Protein AF-A0A1Y3EF62-F1 (afdb_monomer)

Nearest PDB structures (foldseek):
  2bkr-assembly1_A  TM=9.328E-01  e=1.097E-13  Homo sapiens
  1xt9-assembly1_A  TM=8.978E-01  e=3.183E-13  Homo sapiens
  2bkq-assembly2_B  TM=9.060E-01  e=1.385E-12  Homo sapiens
  2bkq-assembly3_C  TM=8.932E-01  e=1.001E-11  Homo sapiens
  2bkq-assembly4_D  TM=8.758E-01  e=1.357E-11  Homo sapiens

InterPro domains:
  IPR003653 Ulp1 protease family, C-terminal catalytic domain [PS50600] (14-177)
  IPR007009 Shq1, C-terminal domain [PF04925] (375-532)
  IPR038765 Papain-like cysteine peptidase superfamily [SSF54001] (5-188)
  IPR039742 Protein Shq1 [PTHR12967] (174-531)
  IPR048696 SHQ1-like, CS domain [PF21413] (179-253)

Sequence (534 aa):
MSKADPVVLTYYDVSLRQSDVELLKGRNWLNDQILSFCFEYFAQVVFPDFADSVAFIEPSVIQWVKLDSDTDSLHEVLPWLKKSLLLIPVNDSDSASGGGHHWSLLVYRKDQEKFEYYNSSLYSNLVGVKGLANKIFQLVHYREENIPSAEVVEIPCAKQINYYDCGLYVIIFAEIVAQQFCSSSNFDVHVSNDEFLFYASPYFLRLYFTSQLEETDCPPVDYDPANATFTIKVKKKNPGEFFPDLEMITRLITPREAEGIKPFIVDLKGFDDSMLSTDISTPYVDRGNLSAKHSYGFACSRTASLKSITDEMKLFDIGDADSLNIEERKRALFLMETEHFSDEAYLADLHEAEPVGECLMYKNKWTKSSIANRKDTFMHGGFTVDEIDRLKSLPRKIYQLSEQVENVAICSLVDILFAFAYDARVNLGEDDNPESGWTMSKLSSTLAGLVCWDSMQDAMIASVRRSLCFPLVRNFQLASLVLNDVIEILQSGRVVVLKCLLRMHEIFNNSGDFRYVLNELYLNDYCVWIQGKT

Secondary structure (DSSP, 8-state):
-PPP--EEEEETTEEEEHHHHHTTSSSPPP-HHHHHHHHHHIIIIISGGGTTTEEE--HHHHHHHHH-S-HHHHHHH-GGGGSSEEEEEEE----TT---S-EEEEEEETTTTEEEEE--SSS--HHHHHHHHHHHHHHHTTT-SSPPPPEEEE---PPPSSSSTHHHHHHHHHHHHHHHHHHHHS-EEEEETTEEEEEETTEEEEEE-SSPBPPEES--EEEETTTTEEEE-PPBSSTT---TTTT-HHHHTS-GGGTTPPPPP-------TT---------EE-GGGTT-TT-BSGGG-B-S--HHHHTT-TT-SSS-TTTS-HHHHHHHHHHHHHHH--HHHHHHHHH--TTHHHHHH-----SHHHHHT-SSSGGGSSS-HHHHHHHHHS-----EE-HHHHHHHHHHHHHHHHHHHHHHHHTTT-S--TTHHHHHHHH-HHHHH----S-HHHHHHHHHHHHHHSSS---HHHHHHHHHHHHHHHHT-HHHHHHHHHHHHHHHHHS-TTTHHHIIIIIHHHHHHHHT--

Foldseek 3Di:
DDDDFAFPDDDPPATDTPVQVCQVDDQHAHDQRVLQVLLSCCCVPVPVVCVQAEDSDRQLLLLCLLQDPDLVVVLVPCSCLQHQKYWYWDFPDPDPVDDGQAIWIWMAGNVVQAIETGFQEPDDPVVSVQSSQQSSSCSSCPPDPPRDRHHYDYDPDHHDPDRHCRSVVSSVVSSVVVVVVVVVPQWWWWFDFQWTWIGGVPDTAIWGFPATWDGDTDADWDADPVVRDIDGDTHGPDPPDDGPLPVLLLQGRFDPVLVPAEADQDDDDDDDPPDPDDPAHAYEDDPVPVVLQLFFFQLSRHNYQCVVPQVPFVLAPDHRSNVHGQVRLVVSLVVVLVVLFDPVLAVVLVPDCPLNVQLLVQDQCLALVNQQPDPQPDPSDSHHPVLSVVSVPFDSYEYDYDPQSVLQNVLLLLLLQLQLLLQCSSVSNDDHDLCSLVSSQQLRSSNRRRHTDSDSVVRLVSSLSSCLRDDNRRYNSSSVVSSVSSVRQVVRALSSSLVSLVSSCVCLVVNDSNSNVSCVRYSSVVSNHSSNDD

Radius of gyration: 35.41 Å; Cα contacts (8 Å, |Δi|>4): 798; chains: 1; bounding box: 105×49×84 Å

Solvent-accessible surface area (backbone atoms only — not comparable to full-atom values): 30280 Å² total; per-residue (Å²): 130,82,76,84,72,51,78,74,47,77,56,89,96,35,71,42,30,47,68,58,63,53,28,78,52,90,84,38,59,60,54,57,68,58,54,32,42,52,32,50,44,38,47,67,66,74,40,49,96,39,57,78,41,47,33,62,49,44,39,68,60,48,50,46,65,63,70,54,88,64,64,75,69,47,55,80,73,43,80,62,60,77,32,46,33,39,38,38,52,42,63,70,45,92,51,92,86,62,77,58,89,49,42,27,30,39,33,39,36,57,94,73,65,35,32,42,35,43,52,28,58,93,74,78,64,60,68,61,50,50,55,47,45,35,53,51,46,49,50,57,47,61,92,59,81,88,75,75,81,56,51,73,44,78,48,96,61,76,64,61,93,67,93,33,56,38,43,58,50,33,53,53,52,48,51,54,54,49,51,52,52,53,67,70,66,49,59,49,39,44,32,51,49,40,37,41,39,40,38,33,87,94,48,74,49,60,38,40,52,90,54,55,37,44,68,37,79,60,58,65,70,47,76,41,80,91,75,74,40,78,49,72,65,81,54,57,57,53,84,87,64,82,69,72,65,82,82,24,55,42,46,27,60,26,68,70,79,34,77,77,46,82,50,79,83,80,75,88,73,75,97,66,101,76,73,96,64,93,77,68,66,11,56,57,49,62,75,91,59,63,78,52,50,46,30,23,51,48,58,54,71,40,71,67,84,44,66,83,54,55,76,76,35,92,61,47,79,47,70,71,52,72,80,36,31,42,69,54,36,51,50,51,50,53,53,51,46,63,68,52,44,42,70,67,61,31,52,48,43,69,71,44,60,85,65,51,46,58,35,63,68,47,72,81,66,65,33,51,70,54,57,70,68,53,82,76,28,46,93,82,48,95,45,32,65,67,56,48,53,52,39,66,69,44,74,60,56,55,74,55,63,40,74,70,42,42,46,25,34,51,19,37,46,52,21,48,41,35,16,48,39,42,47,38,27,75,47,66,66,57,78,86,56,78,56,44,37,53,49,31,40,60,24,7,52,42,65,14,39,44,35,79,27,90,41,59,67,60,28,49,51,50,27,45,52,34,39,47,34,69,60,95,71,23,40,72,69,50,47,54,50,23,54,53,43,39,51,46,21,60,73,40,32,65,69,47,46,43,51,53,50,53,50,53,44,53,39,20,63,72,45,47,79,69,37,42,53,52,31,75,43,31,48,53,58,49,55,38,41,55,44,71,62,129

Organism: NCBI:txid6335

Mean predicted aligned error: 15.05 Å

Structure (mmCIF, N/CA/C/O backbone):
data_AF-A0A1Y3EF62-F1
#
_entry.id   AF-A0A1Y3EF62-F1
#
loop_
_atom_site.group_PDB
_atom_site.id
_atom_site.type_symbol
_atom_site.label_atom_id
_atom_site.label_alt_id
_atom_site.label_comp_id
_atom_site.label_asym_id
_atom_site.label_entity_id
_atom_site.label_seq_id
_atom_site.pdbx_PDB_ins_code
_atom_site.Cartn_x
_atom_site.Cartn_y
_atom_site.Cartn_z
_atom_site.occupancy
_atom_site.B_iso_or_equiv
_atom_site.auth_seq_id
_atom_site.auth_comp_id
_atom_site.auth_asym_id
_atom_site.auth_atom_id
_atom_site.pdbx_PDB_model_num
ATOM 1 N N . MET A 1 1 ? -70.342 -1.281 5.441 1.00 42.28 1 MET A N 1
ATOM 2 C CA . MET A 1 1 ? -69.462 -2.422 5.113 1.00 42.28 1 MET A CA 1
ATOM 3 C C . MET A 1 1 ? -68.057 -2.003 5.496 1.00 42.28 1 MET A C 1
ATOM 5 O O . MET A 1 1 ? -67.582 -1.040 4.905 1.00 42.28 1 MET A O 1
ATOM 9 N N . SER A 1 2 ? -67.448 -2.590 6.533 1.00 54.53 2 SER A N 1
ATOM 10 C CA . SER A 1 2 ? -66.048 -2.270 6.833 1.00 54.53 2 SER A CA 1
ATOM 11 C C . SER A 1 2 ? -65.206 -2.746 5.652 1.00 54.53 2 SER A C 1
ATOM 13 O O . SER A 1 2 ? -65.408 -3.856 5.154 1.00 54.53 2 SER A O 1
ATOM 15 N N . LYS A 1 3 ? -64.322 -1.886 5.141 1.00 65.94 3 LYS A N 1
ATOM 16 C CA . LYS A 1 3 ? -63.291 -2.350 4.213 1.00 65.94 3 LYS A CA 1
ATOM 17 C C . LYS A 1 3 ? -62.477 -3.414 4.951 1.00 65.94 3 LYS A C 1
ATOM 19 O O . LYS A 1 3 ? -62.208 -3.253 6.140 1.00 65.94 3 LYS A O 1
ATOM 24 N N . ALA A 1 4 ? -62.161 -4.512 4.271 1.00 84.06 4 ALA A N 1
ATOM 25 C CA . ALA A 1 4 ? -61.193 -5.464 4.794 1.00 84.06 4 ALA A CA 1
ATOM 26 C C . ALA A 1 4 ? -59.871 -4.721 5.041 1.00 84.06 4 ALA A C 1
ATOM 28 O O . ALA A 1 4 ? -59.493 -3.887 4.218 1.00 84.06 4 ALA A O 1
ATOM 29 N N . ASP A 1 5 ? -59.210 -5.017 6.158 1.00 92.50 5 ASP A N 1
ATOM 30 C CA . ASP A 1 5 ? -57.891 -4.485 6.509 1.00 92.50 5 ASP A CA 1
ATOM 31 C C . ASP A 1 5 ? -56.844 -5.607 6.363 1.00 92.50 5 ASP A C 1
ATOM 33 O O . ASP A 1 5 ? -56.558 -6.342 7.321 1.00 92.50 5 ASP A O 1
ATOM 37 N N . PRO A 1 6 ? -56.390 -5.870 5.120 1.00 96.19 6 PRO A N 1
ATOM 38 C CA . PRO A 1 6 ? -55.521 -6.997 4.820 1.00 96.19 6 PRO A CA 1
ATOM 39 C C . PRO A 1 6 ? -54.118 -6.786 5.391 1.00 96.19 6 PRO A C 1
ATOM 41 O O . PRO A 1 6 ? -53.648 -5.659 5.522 1.00 96.19 6 PRO A O 1
ATOM 44 N N . VAL A 1 7 ? -53.429 -7.893 5.667 1.00 96.38 7 VAL A N 1
ATOM 45 C CA . VAL A 1 7 ? -51.985 -7.879 5.931 1.00 96.38 7 VAL A CA 1
ATOM 46 C C . VAL A 1 7 ? -51.265 -7.504 4.635 1.00 96.38 7 VAL A C 1
ATOM 48 O O . VAL A 1 7 ? -51.514 -8.107 3.591 1.00 96.38 7 VAL A O 1
ATOM 51 N N . VAL A 1 8 ? -50.402 -6.494 4.709 1.00 96.38 8 VAL A N 1
ATOM 52 C CA . VAL A 1 8 ? -49.574 -6.000 3.600 1.00 96.38 8 VAL A CA 1
ATOM 53 C C . VAL A 1 8 ? -48.181 -6.623 3.647 1.00 96.38 8 VAL A C 1
ATOM 55 O O . VAL A 1 8 ? -47.630 -6.955 2.600 1.00 96.38 8 VAL A O 1
ATOM 58 N N . LEU A 1 9 ? -47.623 -6.805 4.846 1.00 95.19 9 LEU A N 1
ATOM 59 C CA . LEU A 1 9 ? -46.297 -7.379 5.053 1.00 95.19 9 LEU A CA 1
ATOM 60 C C . LEU A 1 9 ? -46.273 -8.178 6.356 1.00 95.19 9 LEU A C 1
ATOM 62 O O . LEU A 1 9 ? -46.703 -7.675 7.387 1.00 95.19 9 LEU A O 1
ATOM 66 N N . THR A 1 10 ? -45.713 -9.382 6.315 1.00 94.94 10 THR A N 1
ATOM 67 C CA . THR A 1 10 ? -45.245 -10.094 7.510 1.00 94.94 10 THR A CA 1
ATOM 68 C C . THR A 1 10 ? -43.730 -10.180 7.409 1.00 94.94 10 THR A C 1
ATOM 70 O O . THR A 1 10 ? -43.209 -10.709 6.426 1.00 94.94 10 THR A O 1
ATOM 73 N N . TYR A 1 11 ? -43.037 -9.607 8.386 1.00 92.06 11 TYR A N 1
ATOM 74 C CA . TYR A 1 11 ? -41.587 -9.511 8.444 1.00 92.06 11 TYR A CA 1
ATOM 75 C C . TYR A 1 11 ? -41.128 -9.943 9.835 1.00 92.06 11 TYR A C 1
ATOM 77 O O . TYR A 1 11 ? -41.327 -9.212 10.803 1.00 92.06 11 TYR A O 1
ATOM 85 N N . TYR A 1 12 ? -40.562 -11.152 9.918 1.00 92.75 12 TYR A N 1
ATOM 86 C CA . TYR A 1 12 ? -40.281 -11.835 11.185 1.00 92.75 12 TYR A CA 1
ATOM 87 C C . TYR A 1 12 ? -41.526 -11.834 12.088 1.00 92.75 12 TYR A C 1
ATOM 89 O O . TYR A 1 12 ? -42.588 -12.287 11.651 1.00 92.75 12 TYR A O 1
ATOM 97 N N . ASP A 1 13 ? -41.414 -11.302 13.303 1.00 87.25 13 ASP A N 1
ATOM 98 C CA . ASP A 1 13 ? -42.492 -11.283 14.290 1.00 87.25 13 ASP A CA 1
ATOM 99 C C . ASP A 1 13 ? -43.476 -10.112 14.094 1.00 87.25 13 ASP A C 1
ATOM 101 O O . ASP A 1 13 ? -44.505 -10.039 14.767 1.00 87.25 13 ASP A O 1
ATOM 105 N N . VAL A 1 14 ? -43.228 -9.222 13.122 1.00 94.06 14 VAL A N 1
ATOM 106 C CA . VAL A 1 14 ? -44.068 -8.046 12.855 1.00 94.06 14 VAL A CA 1
ATOM 107 C C . VAL A 1 14 ? -44.982 -8.279 11.654 1.00 94.06 14 VAL A C 1
ATOM 109 O O . VAL A 1 14 ? -44.559 -8.738 10.592 1.00 94.06 14 VAL A O 1
ATOM 112 N N . SER A 1 15 ? -46.263 -7.928 11.785 1.00 95.31 15 SER A N 1
ATOM 113 C CA . SER A 1 15 ? -47.236 -7.987 10.687 1.00 95.31 15 SER A CA 1
ATOM 114 C C . SER A 1 15 ? -47.927 -6.644 10.484 1.00 95.31 15 SER A C 1
ATOM 116 O O . SER A 1 15 ? -48.797 -6.267 11.263 1.00 95.31 15 SER A O 1
ATOM 118 N N . LEU A 1 16 ? -47.582 -5.959 9.393 1.00 97.31 16 LEU A N 1
ATOM 119 C CA . LEU A 1 16 ? -48.189 -4.694 8.994 1.00 97.31 16 LEU A CA 1
ATOM 120 C C . LEU A 1 16 ? -49.461 -4.932 8.186 1.00 97.31 16 LEU A C 1
ATOM 122 O O . LEU A 1 16 ? -49.461 -5.649 7.179 1.00 97.31 16 LEU A O 1
ATOM 126 N N . ARG A 1 17 ? -50.543 -4.275 8.589 1.00 97.31 17 ARG A N 1
ATOM 127 C CA . ARG A 1 17 ? -51.811 -4.213 7.862 1.00 97.31 17 ARG A CA 1
ATOM 128 C C . ARG A 1 17 ? -51.898 -2.970 6.994 1.00 97.31 17 ARG A C 1
ATOM 130 O O . ARG A 1 17 ? -51.076 -2.055 7.069 1.00 97.31 17 ARG A O 1
ATOM 137 N N . GLN A 1 18 ? -52.918 -2.933 6.144 1.00 97.12 18 GLN A N 1
ATOM 138 C CA . GLN A 1 18 ? -53.158 -1.799 5.264 1.00 97.12 18 GLN A CA 1
ATOM 139 C C . GLN A 1 18 ? -53.373 -0.510 6.060 1.00 97.12 18 GLN A C 1
ATOM 141 O O . GLN A 1 18 ? -52.857 0.530 5.644 1.00 97.12 18 GLN A O 1
ATOM 146 N N . SER A 1 19 ? -54.056 -0.584 7.205 1.00 96.56 19 SER A N 1
ATOM 147 C CA . SER A 1 19 ? -54.232 0.550 8.113 1.00 96.56 19 SER A CA 1
ATOM 148 C C . SER A 1 19 ? -52.915 1.088 8.671 1.00 96.56 19 SER A C 1
ATOM 150 O O . SER A 1 19 ? -52.775 2.301 8.782 1.00 96.56 19 SER A O 1
ATOM 152 N N . ASP A 1 20 ? -51.944 0.222 8.982 1.00 97.31 20 ASP A N 1
ATOM 153 C CA . ASP A 1 20 ? -50.649 0.638 9.539 1.00 97.31 20 ASP A CA 1
ATOM 154 C C . ASP A 1 20 ? -49.845 1.413 8.494 1.00 97.31 20 ASP A C 1
ATOM 156 O O . ASP A 1 20 ? -49.373 2.522 8.732 1.00 97.31 20 ASP A O 1
ATOM 160 N N . VAL A 1 21 ? -49.758 0.864 7.280 1.00 95.88 21 VAL A N 1
ATOM 161 C CA . VAL A 1 21 ? -49.017 1.480 6.170 1.00 95.88 21 VAL A CA 1
ATOM 162 C C . VAL A 1 21 ? -49.667 2.795 5.717 1.00 95.88 21 VAL A C 1
ATOM 164 O O . VAL A 1 21 ? -48.984 3.700 5.235 1.00 95.88 21 VAL A O 1
ATOM 167 N N . GLU A 1 22 ? -50.985 2.952 5.881 1.00 96.56 22 GLU A N 1
ATOM 168 C CA . GLU A 1 22 ? -51.680 4.217 5.613 1.00 96.56 22 GLU A CA 1
ATOM 169 C C . GLU A 1 22 ? -51.240 5.358 6.550 1.00 96.56 22 GLU A C 1
ATOM 171 O O . GLU A 1 22 ? -51.292 6.524 6.143 1.00 96.56 22 GLU A O 1
ATOM 176 N N . LEU A 1 23 ? -50.720 5.053 7.747 1.00 96.88 23 LEU A N 1
ATOM 177 C CA . LEU A 1 23 ? -50.178 6.055 8.675 1.00 96.88 23 LEU A CA 1
ATOM 178 C C . LEU A 1 23 ? -48.894 6.716 8.152 1.00 96.88 23 LEU A C 1
ATOM 180 O O . LEU A 1 23 ? -48.590 7.841 8.533 1.00 96.88 23 LEU A O 1
ATOM 184 N N . LEU A 1 24 ? -48.179 6.088 7.216 1.00 95.56 24 LEU A N 1
ATOM 185 C CA . LEU A 1 24 ? -46.993 6.683 6.584 1.00 95.56 24 LEU A CA 1
ATOM 186 C C . LEU A 1 24 ? -47.341 7.801 5.585 1.00 95.56 24 LEU A C 1
ATOM 188 O O . LEU A 1 24 ? -46.454 8.481 5.069 1.00 95.56 24 LEU A O 1
ATOM 192 N N . LYS A 1 25 ? -48.627 7.992 5.263 1.00 93.75 25 LYS A N 1
ATOM 193 C CA . LYS A 1 25 ? -49.080 9.000 4.299 1.00 93.75 25 LYS A CA 1
ATOM 194 C C . LYS A 1 25 ? -49.594 10.247 5.010 1.00 93.75 25 LYS A C 1
ATOM 196 O O . LYS A 1 25 ? -50.535 10.194 5.795 1.00 93.75 25 LYS A O 1
ATOM 201 N N . GLY A 1 26 ? -49.075 11.408 4.621 1.00 91.25 26 GLY A N 1
ATOM 202 C CA . GLY A 1 26 ? -49.619 12.695 5.048 1.00 91.25 26 GLY A CA 1
ATOM 203 C C . GLY A 1 26 ? -49.232 13.062 6.480 1.00 91.25 26 GLY A C 1
ATOM 204 O O . GLY A 1 26 ? -48.053 13.141 6.789 1.00 91.25 26 GLY A O 1
ATOM 205 N N . ARG A 1 27 ? -50.225 13.390 7.315 1.00 95.00 27 ARG A N 1
ATOM 206 C CA . ARG A 1 27 ? -50.044 13.983 8.657 1.00 95.00 27 ARG A CA 1
ATOM 207 C C . ARG A 1 27 ? -50.576 13.073 9.766 1.00 95.00 27 ARG A C 1
ATOM 209 O O . ARG A 1 27 ? -51.246 13.540 10.686 1.00 95.00 27 ARG A O 1
ATOM 216 N N . ASN A 1 28 ? -50.368 11.773 9.610 1.00 96.06 28 ASN A N 1
ATOM 217 C CA . ASN A 1 28 ? -50.851 10.763 10.543 1.00 96.06 28 ASN A CA 1
ATOM 218 C C . ASN A 1 28 ? -49.787 10.461 11.603 1.00 96.06 28 ASN A C 1
ATOM 220 O O . ASN A 1 28 ? -48.597 10.668 11.380 1.00 96.06 28 ASN A O 1
ATOM 224 N N . TRP A 1 29 ? -50.228 9.986 12.764 1.00 95.81 29 TRP A N 1
ATOM 225 C CA . TRP A 1 29 ? -49.331 9.538 13.827 1.00 95.81 29 TRP A CA 1
ATOM 226 C C . TRP A 1 29 ? -48.918 8.099 13.563 1.00 95.81 29 TRP A C 1
ATOM 228 O O . TRP A 1 29 ? -49.772 7.266 13.262 1.00 95.81 29 TRP A O 1
ATOM 238 N N . LEU A 1 30 ? -47.626 7.807 13.697 1.00 97.06 30 LEU A N 1
ATOM 239 C CA . LEU A 1 30 ? -47.145 6.432 13.617 1.00 97.06 30 LEU A CA 1
ATOM 240 C C . LEU A 1 30 ? -47.589 5.654 14.859 1.00 97.06 30 LEU A C 1
ATOM 242 O O . LEU A 1 30 ? -47.555 6.174 15.979 1.00 97.06 30 LEU A O 1
ATOM 246 N N . ASN A 1 31 ? -48.001 4.409 14.648 1.00 95.94 31 ASN A N 1
ATOM 247 C CA . ASN A 1 31 ? -48.338 3.487 15.720 1.00 95.94 31 ASN A CA 1
ATOM 248 C C . ASN A 1 31 ? -47.149 2.588 16.084 1.00 95.94 31 ASN A C 1
ATOM 250 O O . ASN A 1 31 ? -46.092 2.608 15.452 1.00 95.94 31 ASN A O 1
ATOM 254 N N . ASP A 1 32 ? -47.358 1.790 17.122 1.00 95.25 32 ASP A N 1
ATOM 255 C CA . ASP A 1 32 ? -46.435 0.767 17.597 1.00 95.25 32 ASP A CA 1
ATOM 256 C C . ASP A 1 32 ? -46.014 -0.222 16.502 1.00 95.25 32 ASP A C 1
ATOM 258 O O . ASP A 1 32 ? -44.832 -0.538 16.420 1.00 95.25 32 ASP A O 1
ATOM 262 N N . GLN A 1 33 ? -46.924 -0.665 15.630 1.00 96.06 33 GLN A N 1
ATOM 263 C CA . GLN A 1 33 ? -46.606 -1.623 14.562 1.00 96.06 33 GLN A CA 1
ATOM 264 C C . GLN A 1 33 ? -45.557 -1.092 13.577 1.00 96.06 33 GLN A C 1
ATOM 266 O O . GLN A 1 33 ? -44.628 -1.814 13.215 1.00 96.06 33 GLN A O 1
ATOM 271 N N . ILE A 1 34 ? -45.646 0.184 13.186 1.00 97.81 34 ILE A N 1
ATOM 272 C CA . ILE A 1 34 ? -44.638 0.806 12.317 1.00 97.81 34 ILE A CA 1
ATOM 273 C C . ILE A 1 34 ? -43.283 0.922 13.028 1.00 97.81 34 ILE A C 1
ATOM 275 O O . ILE A 1 34 ? -42.260 0.588 12.433 1.00 97.81 34 ILE A O 1
ATOM 279 N N . LEU A 1 35 ? -43.261 1.351 14.297 1.00 97.94 35 LEU A N 1
ATOM 280 C CA . LEU A 1 35 ? -42.015 1.429 15.071 1.00 97.94 35 LEU A CA 1
ATOM 281 C C . LEU A 1 35 ? -41.387 0.038 15.255 1.00 97.94 35 LEU A C 1
ATOM 283 O O . LEU A 1 35 ? -40.182 -0.107 15.068 1.00 97.94 35 LEU A O 1
ATOM 287 N N . SER A 1 36 ? -42.207 -0.974 15.552 1.00 97.56 36 SER A N 1
ATOM 288 C CA . SER A 1 36 ? -41.793 -2.377 15.691 1.00 97.56 36 SER A CA 1
ATOM 289 C C . SER A 1 36 ? -41.156 -2.883 14.404 1.00 97.56 36 SER A C 1
ATOM 291 O O . SER A 1 36 ? -40.056 -3.419 14.438 1.00 97.56 36 SER A O 1
ATOM 293 N N . PHE A 1 37 ? -41.793 -2.636 13.253 1.00 98.00 37 PHE A N 1
ATOM 294 C CA . PHE A 1 37 ? -41.235 -3.005 11.953 1.00 98.00 37 PHE A CA 1
ATOM 295 C C . PHE A 1 37 ? -39.877 -2.344 11.702 1.00 98.00 37 PHE A C 1
ATOM 297 O O . PHE A 1 37 ? -38.942 -3.019 11.281 1.00 98.00 37 PHE A O 1
ATOM 304 N N . CYS A 1 38 ? -39.743 -1.040 11.961 1.00 98.19 38 CYS A N 1
ATOM 305 C CA . CYS A 1 38 ? -38.473 -0.343 11.761 1.00 98.19 38 CYS A CA 1
ATOM 306 C C . CYS A 1 38 ? -37.372 -0.877 12.684 1.00 98.19 38 CYS A C 1
ATOM 308 O O . CYS A 1 38 ? -36.241 -1.048 12.243 1.00 98.19 38 CYS A O 1
ATOM 310 N N . PHE A 1 39 ? -37.698 -1.167 13.941 1.00 98.12 39 PHE A N 1
ATOM 311 C CA . PHE A 1 39 ? -36.750 -1.699 14.918 1.00 98.12 39 PHE A CA 1
ATOM 312 C C . PHE A 1 39 ? -36.331 -3.136 14.578 1.00 98.12 39 PHE A C 1
ATOM 314 O O . PHE A 1 39 ? -35.144 -3.451 14.644 1.00 98.12 39 PHE A O 1
ATOM 321 N N . GLU A 1 40 ? -37.266 -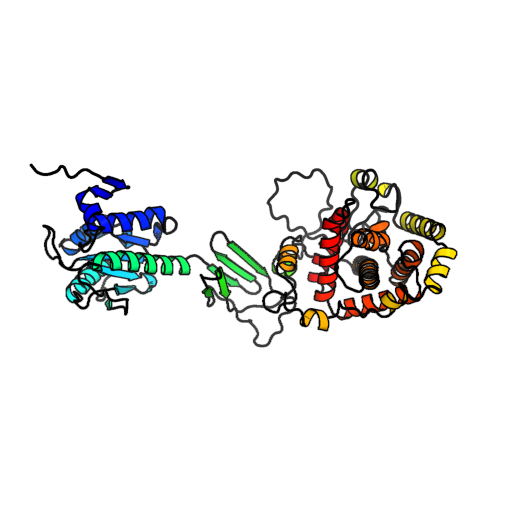3.963 14.106 1.00 96.81 40 GLU A N 1
ATOM 322 C CA . GLU A 1 40 ? -36.979 -5.299 13.574 1.00 96.81 40 GLU A CA 1
ATOM 323 C C . GLU A 1 40 ? -36.104 -5.211 12.313 1.00 96.81 40 GLU A C 1
ATOM 325 O O . GLU A 1 40 ? -35.109 -5.915 12.178 1.00 96.81 40 GLU A O 1
ATOM 330 N N . TYR A 1 41 ? -36.405 -4.286 11.399 1.00 96.75 41 TYR A N 1
ATOM 331 C CA . TYR A 1 41 ? -35.588 -4.050 10.209 1.00 96.75 41 TYR A CA 1
ATOM 332 C C . TYR A 1 41 ? -34.168 -3.584 10.566 1.00 96.75 41 TYR A C 1
ATOM 334 O O . TYR A 1 41 ? -33.196 -4.053 9.971 1.00 96.75 41 TYR A O 1
ATOM 342 N N . PHE A 1 42 ? -34.018 -2.714 11.569 1.00 97.44 42 PHE A N 1
ATOM 343 C CA . PHE A 1 42 ? -32.705 -2.304 12.060 1.00 97.44 42 PHE A CA 1
ATOM 344 C C . PHE A 1 42 ? -31.920 -3.470 12.654 1.00 97.44 42 PHE A C 1
ATOM 346 O O . PHE A 1 42 ? -30.752 -3.635 12.311 1.00 97.44 42 PHE A O 1
ATOM 353 N N . ALA A 1 43 ? -32.555 -4.303 13.478 1.00 94.31 43 ALA A N 1
ATOM 354 C CA . ALA A 1 43 ? -31.909 -5.466 14.077 1.00 94.31 43 ALA A CA 1
ATOM 355 C C . ALA A 1 43 ? -31.492 -6.518 13.033 1.00 94.31 43 ALA A C 1
ATOM 357 O O . ALA A 1 43 ? -30.399 -7.067 13.126 1.00 94.31 43 ALA A O 1
ATOM 358 N N . GLN A 1 44 ? -32.343 -6.787 12.037 1.00 92.75 44 GLN A N 1
ATOM 359 C CA . GLN A 1 44 ? -32.145 -7.896 11.095 1.00 92.75 44 GLN A CA 1
ATOM 360 C C . GLN A 1 44 ? -31.359 -7.512 9.832 1.00 92.75 44 GLN A C 1
ATOM 362 O O . GLN A 1 44 ? -30.743 -8.378 9.215 1.00 92.75 44 GLN A O 1
ATOM 367 N N . VAL A 1 45 ? -31.410 -6.246 9.400 1.00 90.81 45 VAL A N 1
ATOM 368 C CA . VAL A 1 45 ? -30.881 -5.821 8.086 1.00 90.81 45 VAL A CA 1
ATOM 369 C C . VAL A 1 45 ? -29.823 -4.741 8.200 1.00 90.81 45 VAL A C 1
ATOM 371 O O . VAL A 1 45 ? -28.807 -4.822 7.516 1.00 90.81 45 VAL A O 1
ATOM 374 N N . VAL A 1 46 ? -30.051 -3.720 9.030 1.00 87.25 46 VAL A N 1
ATOM 375 C CA . VAL A 1 46 ? -29.142 -2.563 9.085 1.00 87.25 46 VAL A CA 1
ATOM 376 C C . VAL A 1 46 ? -27.954 -2.820 10.011 1.00 87.25 46 VAL A C 1
ATOM 378 O O . VAL A 1 46 ? -26.834 -2.448 9.674 1.00 87.25 46 VAL A O 1
ATOM 381 N N . PHE A 1 47 ? -28.170 -3.501 11.140 1.00 87.31 47 PHE A N 1
ATOM 382 C CA . PHE A 1 47 ? -27.138 -3.790 12.142 1.00 87.31 47 PHE A CA 1
ATOM 383 C C . PHE A 1 47 ? -27.061 -5.281 12.543 1.00 87.31 47 PHE A C 1
ATOM 385 O O . PHE A 1 47 ? -26.974 -5.574 13.739 1.00 87.31 47 PHE A O 1
ATOM 392 N N . PRO A 1 48 ? -27.065 -6.241 11.591 1.00 86.69 48 PRO A N 1
ATOM 393 C CA . PRO A 1 48 ? -27.109 -7.671 11.915 1.00 86.69 48 PRO A CA 1
ATOM 394 C C . PRO A 1 48 ? -25.885 -8.135 12.719 1.00 86.69 48 PRO A C 1
ATOM 396 O O . PRO A 1 48 ? -26.017 -8.944 13.636 1.00 86.69 48 PRO A O 1
ATOM 399 N N . ASP A 1 49 ? -24.708 -7.566 12.442 1.00 82.69 49 ASP A N 1
ATOM 400 C CA . ASP A 1 49 ? -23.444 -7.928 13.102 1.00 82.69 49 ASP A CA 1
ATOM 401 C C . ASP A 1 49 ? -23.386 -7.509 14.582 1.00 82.69 49 ASP A C 1
ATOM 403 O O . ASP A 1 49 ? -22.517 -7.953 15.329 1.00 82.69 49 ASP A O 1
ATOM 407 N N . PHE A 1 50 ? -24.325 -6.672 15.033 1.00 84.62 50 PHE A N 1
ATOM 408 C CA . PHE A 1 50 ? -24.378 -6.151 16.400 1.00 84.62 50 PHE A CA 1
ATOM 409 C C . PHE A 1 50 ? -25.530 -6.737 17.218 1.00 84.62 50 PHE A C 1
ATOM 411 O O . PHE A 1 50 ? -25.856 -6.209 18.285 1.00 84.62 50 PHE A O 1
ATOM 418 N N . ALA A 1 51 ? -26.133 -7.840 16.761 1.00 85.94 51 ALA A N 1
ATOM 419 C CA . ALA A 1 51 ? -27.269 -8.478 17.419 1.00 85.94 51 ALA A CA 1
ATOM 420 C C . ALA A 1 51 ? -26.998 -8.861 18.887 1.00 85.94 51 ALA A C 1
ATOM 422 O O . ALA A 1 51 ? -27.920 -8.805 19.700 1.00 85.94 51 ALA A O 1
ATOM 423 N N . ASP A 1 52 ? -25.757 -9.174 19.268 1.00 85.69 52 ASP A N 1
ATOM 424 C CA . ASP A 1 52 ? -25.400 -9.492 20.661 1.00 85.69 52 ASP A CA 1
ATOM 425 C C . ASP A 1 52 ? -25.177 -8.245 21.538 1.00 85.69 52 ASP A C 1
ATOM 427 O O . ASP A 1 52 ? -25.301 -8.308 22.763 1.00 85.69 52 ASP A O 1
ATOM 431 N N . SER A 1 53 ? -24.917 -7.087 20.923 1.00 88.88 53 SER A N 1
ATOM 432 C CA . SER A 1 53 ? -24.517 -5.850 21.613 1.00 88.88 53 SER A CA 1
ATOM 433 C C . SER A 1 53 ? -25.604 -4.773 21.634 1.00 88.88 53 SER A C 1
ATOM 435 O O . SER A 1 53 ? -25.633 -3.967 22.565 1.00 88.88 53 SER A O 1
ATOM 437 N N . VAL A 1 54 ? -26.505 -4.754 20.647 1.00 95.19 54 VAL A N 1
ATOM 438 C CA . VAL A 1 54 ? -27.550 -3.733 20.480 1.00 95.19 54 VAL A CA 1
ATOM 439 C C . VAL A 1 54 ? -28.940 -4.365 20.570 1.00 95.19 54 VAL A C 1
ATOM 441 O O . VAL A 1 54 ? -29.226 -5.408 19.976 1.00 95.19 54 VAL A O 1
ATOM 444 N N . ALA A 1 55 ? -29.833 -3.749 21.342 1.00 97.75 55 ALA A N 1
ATOM 445 C CA . ALA A 1 55 ? -31.241 -4.122 21.423 1.00 97.75 55 ALA A CA 1
ATOM 446 C C . ALA A 1 55 ? -32.125 -2.991 20.902 1.00 97.75 55 ALA A C 1
ATOM 448 O O . ALA A 1 55 ? -32.198 -1.929 21.517 1.00 97.75 55 ALA A O 1
ATOM 449 N N . PHE A 1 56 ? -32.851 -3.256 19.820 1.00 97.88 56 PHE A N 1
ATOM 450 C CA . PHE A 1 56 ? -34.003 -2.463 19.410 1.00 97.88 56 PHE A CA 1
ATOM 451 C C . PHE A 1 56 ? -35.244 -3.082 20.055 1.00 97.88 56 PHE A C 1
ATOM 453 O O . PHE A 1 56 ? -35.615 -4.203 19.723 1.00 97.88 56 PHE A O 1
ATOM 460 N N . ILE A 1 57 ? -35.830 -2.407 21.044 1.00 97.12 57 ILE A N 1
ATOM 461 C CA . ILE A 1 57 ? -36.892 -2.994 21.872 1.00 97.12 57 ILE A CA 1
ATOM 462 C C . ILE A 1 57 ? -38.261 -2.651 21.291 1.00 97.12 57 ILE A C 1
ATOM 464 O O . ILE A 1 57 ? -38.545 -1.494 20.988 1.00 97.12 57 ILE A O 1
ATOM 468 N N . GLU A 1 58 ? -39.129 -3.652 21.168 1.00 95.06 58 GLU A N 1
ATOM 469 C CA . GLU A 1 58 ? -40.481 -3.465 20.649 1.00 95.06 58 GLU A CA 1
ATOM 470 C C . GLU A 1 58 ? -41.334 -2.574 21.586 1.00 95.06 58 GLU A C 1
ATOM 472 O O . GLU A 1 58 ? -41.330 -2.778 22.808 1.00 95.06 58 GLU A O 1
ATOM 477 N N . PRO A 1 59 ? -42.119 -1.618 21.048 1.00 95.44 59 PRO A N 1
ATOM 478 C CA . PRO A 1 59 ? -43.058 -0.809 21.825 1.00 95.44 59 PRO A CA 1
ATOM 479 C C . PRO A 1 59 ? -44.020 -1.612 22.721 1.00 95.44 59 PRO A C 1
ATOM 481 O O . PRO A 1 59 ? -44.357 -1.173 23.822 1.00 95.44 59 PRO A O 1
ATOM 484 N N . SER A 1 60 ? -44.465 -2.792 22.281 1.00 92.75 60 SER A N 1
ATOM 485 C CA . SER A 1 60 ? -45.378 -3.636 23.062 1.00 92.75 60 SER A CA 1
ATOM 486 C C . SER A 1 60 ? -44.685 -4.233 24.298 1.00 92.75 60 SER A C 1
ATOM 488 O O . SER A 1 60 ? -45.232 -4.190 25.404 1.00 92.75 60 SER A O 1
ATOM 490 N N . VAL A 1 61 ? -43.439 -4.694 24.139 1.00 93.12 61 VAL A N 1
ATOM 491 C CA . VAL A 1 61 ? -42.598 -5.239 25.214 1.00 93.12 61 VAL A CA 1
ATOM 492 C C . VAL A 1 61 ? -42.322 -4.172 26.263 1.00 93.12 61 VAL A C 1
ATOM 494 O O . VAL A 1 61 ? -42.441 -4.438 27.459 1.00 93.12 61 VAL A O 1
ATOM 497 N N . ILE A 1 62 ? -42.003 -2.944 25.849 1.00 94.12 62 ILE A N 1
ATOM 498 C CA . ILE A 1 62 ? -41.739 -1.883 26.821 1.00 94.12 62 ILE A CA 1
ATOM 499 C C . ILE A 1 62 ? -43.008 -1.389 27.518 1.00 94.12 62 ILE A C 1
ATOM 501 O O . ILE A 1 62 ? -42.951 -1.058 28.702 1.00 94.12 62 ILE A O 1
ATOM 505 N N . GLN A 1 63 ? -44.165 -1.390 26.848 1.00 92.50 63 GLN A N 1
ATOM 506 C CA . GLN A 1 63 ? -45.436 -1.085 27.507 1.00 92.50 63 GLN A CA 1
ATOM 507 C C . GLN A 1 63 ? -45.780 -2.146 28.560 1.00 92.50 63 GLN A C 1
ATOM 509 O O . GLN A 1 63 ? -46.244 -1.802 29.648 1.00 92.50 63 GLN A O 1
ATOM 514 N N . TRP A 1 64 ? -45.496 -3.421 28.282 1.00 91.62 64 TRP A N 1
ATOM 515 C CA . TRP A 1 64 ? -45.611 -4.488 29.274 1.00 91.62 64 TRP A CA 1
ATOM 516 C C . TRP A 1 64 ? -44.667 -4.257 30.459 1.00 91.62 64 TRP A C 1
ATOM 518 O O . TRP A 1 64 ? -45.135 -4.171 31.594 1.00 91.62 64 TRP A O 1
ATOM 528 N N . VAL A 1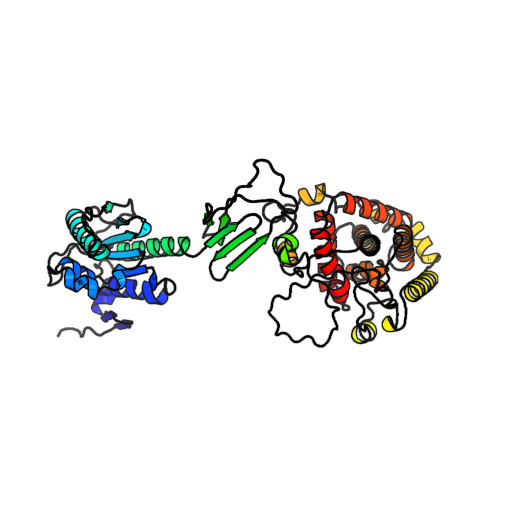 65 ? -43.374 -4.019 30.205 1.00 92.94 65 VAL A N 1
ATOM 529 C CA . VAL A 1 65 ? -42.397 -3.686 31.257 1.00 92.94 65 VAL A CA 1
ATOM 530 C C . VAL A 1 65 ? -42.829 -2.456 32.049 1.00 92.94 65 VAL A C 1
ATOM 532 O O . VAL A 1 65 ? -42.628 -2.420 33.256 1.00 92.94 65 VAL A O 1
ATOM 535 N N . LYS A 1 66 ? -43.445 -1.447 31.430 1.00 91.62 66 LYS A N 1
ATOM 536 C CA . LYS A 1 66 ? -43.943 -0.254 32.125 1.00 91.62 66 LYS A CA 1
ATOM 537 C C . LYS A 1 66 ? -45.064 -0.601 33.112 1.00 91.62 66 LYS A C 1
ATOM 539 O O . LYS A 1 66 ? -45.023 -0.128 34.247 1.00 91.62 66 LYS A O 1
ATOM 544 N N . LEU A 1 67 ? -46.026 -1.430 32.704 1.00 90.81 67 LEU A N 1
ATOM 545 C CA . LEU A 1 67 ? -47.257 -1.705 33.457 1.00 90.81 67 LEU A CA 1
ATOM 546 C C . LEU A 1 67 ? -47.156 -2.864 34.462 1.00 90.81 67 LEU A C 1
ATOM 548 O O . LEU A 1 67 ? -47.926 -2.883 35.420 1.00 90.81 67 LEU A O 1
ATOM 552 N N . ASP A 1 68 ? -46.247 -3.818 34.263 1.00 88.38 68 ASP A N 1
ATOM 553 C CA . ASP A 1 68 ? -46.170 -5.021 35.102 1.00 88.38 68 ASP A CA 1
ATOM 554 C C . ASP A 1 68 ? -45.678 -4.705 36.526 1.00 88.38 68 ASP A C 1
ATOM 556 O O . ASP A 1 68 ? -44.704 -3.989 36.699 1.00 88.38 68 ASP A O 1
ATOM 560 N N . SER A 1 69 ? -46.307 -5.200 37.584 1.00 84.19 69 SER A N 1
ATOM 561 C CA . SER A 1 69 ? -45.816 -4.954 38.950 1.00 84.19 69 SER A CA 1
ATOM 562 C C . SER A 1 69 ? -44.717 -5.923 39.402 1.00 84.19 69 SER A C 1
ATOM 564 O O . SER A 1 69 ? -44.043 -5.630 40.387 1.00 84.19 69 SER A O 1
ATOM 566 N N . ASP A 1 70 ? -44.555 -7.063 38.729 1.00 82.81 70 ASP A N 1
ATOM 567 C CA . ASP A 1 70 ? -43.614 -8.120 39.099 1.00 82.81 70 ASP A CA 1
ATOM 568 C C . ASP A 1 70 ? -42.318 -8.016 38.284 1.00 82.81 70 ASP A C 1
ATOM 570 O O . ASP A 1 70 ? -42.255 -8.354 37.106 1.00 82.81 70 ASP A O 1
ATOM 574 N N . THR A 1 71 ? -41.254 -7.526 38.916 1.00 76.44 71 THR A N 1
ATOM 575 C CA . THR A 1 71 ? -39.940 -7.388 38.275 1.00 76.44 71 THR A CA 1
ATOM 576 C C . THR A 1 71 ? -39.125 -8.681 38.268 1.00 76.44 71 THR A C 1
ATOM 578 O O . THR A 1 71 ? -38.224 -8.805 37.441 1.00 76.44 71 THR A O 1
ATOM 581 N N . ASP A 1 72 ? -39.414 -9.639 39.157 1.00 78.44 72 ASP A N 1
ATOM 582 C CA . ASP A 1 72 ? -38.623 -10.872 39.281 1.00 78.44 72 ASP A CA 1
ATOM 583 C C . ASP A 1 72 ? -38.811 -11.774 38.055 1.00 78.44 72 ASP A C 1
ATOM 585 O O . ASP A 1 72 ? -37.839 -12.289 37.500 1.00 78.44 72 ASP A O 1
ATOM 589 N N . SER A 1 73 ? -40.051 -11.912 37.577 1.00 80.81 73 SER A N 1
ATOM 590 C CA . SER A 1 73 ? -40.359 -12.716 36.389 1.00 80.81 73 SER A CA 1
ATOM 591 C C . SER A 1 73 ? -39.866 -12.086 35.080 1.00 80.81 73 SER A C 1
ATOM 593 O O . SER A 1 73 ? -39.512 -12.812 34.150 1.00 80.81 73 SER A O 1
ATOM 595 N N . LEU A 1 74 ? -39.769 -10.753 35.007 1.00 85.44 74 LEU A N 1
ATOM 596 C CA . LEU A 1 74 ? -39.295 -10.032 33.819 1.00 85.44 74 LEU A CA 1
ATOM 597 C C . LEU A 1 74 ? -37.811 -10.277 33.520 1.00 85.44 74 LEU A C 1
ATOM 599 O O . LEU A 1 74 ? -37.434 -10.425 32.358 1.00 85.44 74 LEU A O 1
ATOM 603 N N . HIS A 1 75 ? -36.954 -10.340 34.542 1.00 81.56 75 HIS A N 1
ATOM 604 C CA . HIS A 1 75 ? -35.516 -10.525 34.327 1.00 81.56 75 HIS A CA 1
ATOM 605 C C . HIS A 1 75 ? -35.193 -11.856 33.619 1.00 81.56 75 HIS A C 1
ATOM 607 O O . HIS A 1 75 ? -34.271 -11.923 32.806 1.00 81.56 75 HIS A O 1
ATOM 613 N N . GLU A 1 76 ? -35.960 -12.918 33.885 1.00 79.69 76 GLU A N 1
ATOM 614 C CA . GLU A 1 76 ? -35.720 -14.242 33.292 1.00 79.69 76 GLU A CA 1
ATOM 615 C C . GLU A 1 76 ? -36.085 -14.324 31.802 1.00 79.69 76 GLU A C 1
ATOM 617 O O . GLU A 1 76 ? -35.536 -15.155 31.077 1.00 79.69 76 GLU A O 1
ATOM 622 N N . VAL A 1 77 ? -36.984 -13.456 31.331 1.00 85.38 77 VAL A N 1
ATOM 623 C CA . VAL A 1 77 ? -37.603 -13.547 29.996 1.00 85.38 77 VAL A CA 1
ATOM 624 C C . VAL A 1 77 ? -37.181 -12.434 29.037 1.00 85.38 77 VAL A C 1
ATOM 626 O O . VAL A 1 77 ? -37.534 -12.480 27.860 1.00 85.38 77 VAL A O 1
ATOM 629 N N . LEU A 1 78 ? -36.405 -11.451 29.504 1.00 91.94 78 LEU A N 1
ATOM 630 C CA . LEU A 1 78 ? -35.931 -10.318 28.704 1.00 91.94 78 LEU A CA 1
ATOM 631 C C . LEU A 1 78 ? -34.428 -10.459 28.390 1.00 91.94 78 LEU A C 1
ATOM 633 O O . LEU A 1 78 ? -33.586 -9.870 29.073 1.00 91.94 78 LEU A O 1
ATOM 637 N N . PRO A 1 79 ? -34.043 -11.208 27.336 1.00 89.56 79 PRO A N 1
ATOM 638 C CA . PRO A 1 79 ? -32.636 -11.479 27.024 1.00 89.56 79 PRO A CA 1
ATOM 639 C C . PRO A 1 79 ? -31.839 -10.214 26.684 1.00 89.56 79 PRO A C 1
ATOM 641 O O . PRO A 1 79 ? -30.619 -10.180 26.850 1.00 89.56 79 PRO A O 1
ATOM 644 N N . TRP A 1 80 ? -32.520 -9.156 26.238 1.00 94.06 80 TRP A N 1
ATOM 645 C CA . TRP A 1 80 ? -31.891 -7.895 25.872 1.00 94.06 80 TRP A CA 1
ATOM 646 C C . TRP A 1 80 ? -31.323 -7.115 27.064 1.00 94.06 80 TRP A C 1
ATOM 648 O O . TRP A 1 80 ? -30.477 -6.258 26.840 1.00 94.06 80 TRP A O 1
ATOM 658 N N . LEU A 1 81 ? -31.685 -7.442 28.314 1.00 93.12 81 LEU A N 1
ATOM 659 C CA . LEU A 1 81 ? -31.132 -6.795 29.518 1.00 93.12 81 LEU A CA 1
ATOM 660 C C . LEU A 1 81 ? -29.603 -6.918 29.626 1.00 93.12 81 LEU A C 1
ATOM 662 O O . LEU A 1 81 ? -28.959 -6.124 30.306 1.00 93.12 81 LEU A O 1
ATOM 666 N N . LYS A 1 82 ? -29.006 -7.908 28.954 1.00 90.56 82 LYS A N 1
ATOM 667 C CA . LYS A 1 82 ? -27.558 -8.147 28.990 1.00 90.56 82 LYS A CA 1
ATOM 668 C C . LYS A 1 82 ? -26.770 -7.299 27.990 1.00 90.56 82 LYS A C 1
ATOM 670 O O . LYS A 1 82 ? -25.554 -7.181 28.170 1.00 90.56 82 LYS A O 1
ATOM 675 N N . LYS A 1 83 ? -27.435 -6.737 26.973 1.00 93.88 83 LYS A N 1
ATOM 676 C CA . LYS A 1 83 ? -26.796 -6.037 25.850 1.00 93.88 83 LYS A CA 1
ATOM 677 C C . LYS A 1 83 ? -26.221 -4.679 26.266 1.00 93.88 83 LYS A C 1
ATOM 679 O O . LYS A 1 83 ? -26.605 -4.110 27.286 1.00 93.88 83 LYS A O 1
ATOM 684 N N . SER A 1 84 ? -25.278 -4.177 25.475 1.00 94.12 84 SER A N 1
ATOM 685 C CA . SER A 1 84 ? -24.501 -2.968 25.775 1.00 94.12 84 SER A CA 1
ATOM 686 C C . SER A 1 84 ? -25.247 -1.668 25.462 1.00 94.12 84 SER A C 1
ATOM 688 O O . SER A 1 84 ? -25.061 -0.674 26.164 1.00 94.12 84 SER A O 1
ATOM 690 N N . LEU A 1 85 ? -26.097 -1.680 24.431 1.00 96.56 85 LEU A N 1
ATOM 691 C CA . LEU A 1 85 ? -26.935 -0.552 24.029 1.00 96.56 85 LEU A CA 1
ATOM 692 C C . LEU A 1 85 ? -28.400 -0.984 23.940 1.00 96.56 85 LEU A C 1
ATOM 694 O O . LEU A 1 85 ? -28.726 -1.910 23.195 1.00 96.56 85 LEU A O 1
ATOM 698 N N . LEU A 1 86 ? -29.288 -0.281 24.645 1.00 98.38 86 LEU A N 1
ATOM 699 C CA . LEU A 1 86 ? -30.736 -0.497 24.563 1.00 98.38 86 LEU A CA 1
ATOM 700 C C . LEU A 1 86 ? -31.413 0.729 23.953 1.00 98.38 86 LEU A C 1
ATOM 702 O O . LEU A 1 86 ? -31.261 1.834 24.471 1.00 98.38 86 LEU A O 1
ATOM 706 N N . LEU A 1 87 ? -32.183 0.528 22.886 1.00 98.62 87 LEU A N 1
ATOM 707 C CA . LEU A 1 87 ? -32.975 1.547 22.200 1.00 98.62 87 LEU A CA 1
ATOM 708 C C . LEU A 1 87 ? -34.450 1.292 22.492 1.00 98.62 87 LEU A C 1
ATOM 710 O O . LEU A 1 87 ? -35.027 0.299 22.045 1.00 98.62 87 LEU A O 1
ATOM 714 N N . ILE A 1 88 ? -35.038 2.176 23.294 1.00 98.44 88 ILE A N 1
ATOM 715 C CA . ILE A 1 88 ? -36.323 1.961 23.954 1.00 98.44 88 ILE A CA 1
ATOM 716 C C . ILE A 1 88 ? -37.322 3.022 23.461 1.00 98.44 88 ILE A C 1
ATOM 718 O O . ILE A 1 88 ? -37.204 4.193 23.837 1.00 98.44 88 ILE A O 1
ATOM 722 N N . PRO A 1 89 ? -38.321 2.658 22.639 1.00 97.56 89 PRO A N 1
ATOM 723 C CA . PRO A 1 89 ? -39.332 3.595 22.171 1.00 97.56 89 PRO A CA 1
ATOM 724 C C . PRO A 1 89 ? -40.373 3.811 23.275 1.00 97.56 89 PRO A C 1
ATOM 726 O O . PRO A 1 89 ? -41.091 2.895 23.657 1.00 97.56 89 PRO A O 1
ATOM 729 N N . VAL A 1 90 ? -40.471 5.022 23.815 1.00 95.62 90 VAL A N 1
ATOM 730 C CA . VAL A 1 90 ? -41.346 5.329 24.952 1.00 95.62 90 VAL A CA 1
ATOM 731 C C . VAL A 1 90 ? -42.631 5.995 24.481 1.00 95.62 90 VAL A C 1
ATOM 733 O O . VAL A 1 90 ? -42.599 6.992 23.761 1.00 95.62 90 VAL A O 1
ATOM 736 N N . ASN A 1 91 ? -43.761 5.470 24.957 1.00 94.81 91 ASN A N 1
ATOM 737 C CA . ASN A 1 91 ? -45.075 6.088 24.832 1.00 94.81 91 ASN A CA 1
ATOM 738 C C . ASN A 1 91 ? -45.524 6.695 26.173 1.00 94.81 91 ASN A C 1
ATOM 740 O O . ASN A 1 91 ? -45.252 6.155 27.253 1.00 94.81 91 ASN A O 1
ATOM 744 N N . ASP A 1 92 ? -46.244 7.812 26.126 1.00 93.19 92 ASP A N 1
ATOM 745 C CA . ASP A 1 92 ? -46.791 8.471 27.316 1.00 93.19 92 ASP A CA 1
ATOM 746 C C . ASP A 1 92 ? -48.101 7.855 27.845 1.00 93.19 92 ASP A C 1
ATOM 748 O O . ASP A 1 92 ? -48.574 8.261 28.903 1.00 93.19 92 ASP A O 1
ATOM 752 N N . SER A 1 93 ? -48.660 6.837 27.186 1.00 91.06 93 SER A N 1
ATOM 753 C CA . SER A 1 93 ? -49.847 6.110 27.649 1.00 91.06 93 SER A CA 1
ATOM 754 C C . SER A 1 93 ? -49.601 5.309 28.929 1.00 91.06 93 SER A C 1
ATOM 756 O O . SER A 1 93 ? -48.705 4.464 28.989 1.00 91.06 93 SER A O 1
ATOM 758 N N . ASP A 1 94 ? -50.471 5.482 29.923 1.00 84.69 94 ASP A N 1
ATOM 759 C CA . ASP A 1 94 ? -50.517 4.661 31.147 1.00 84.69 94 ASP A CA 1
ATOM 760 C C . ASP A 1 94 ? -51.601 3.565 31.086 1.00 84.69 94 ASP A C 1
ATOM 762 O O . ASP A 1 94 ? -51.964 2.962 32.093 1.00 84.69 94 ASP A O 1
ATOM 766 N N . SER A 1 95 ? -52.151 3.310 29.895 1.00 83.25 95 SER A N 1
ATOM 767 C CA . SER A 1 95 ? -53.238 2.355 29.671 1.00 83.25 95 SER A CA 1
ATOM 768 C C . SER A 1 95 ? -52.740 1.065 29.020 1.00 83.25 95 SER A C 1
ATOM 770 O O . SER A 1 95 ? -51.978 1.095 28.052 1.00 83.25 95 SER A O 1
ATOM 772 N N . ALA A 1 96 ? -53.253 -0.075 29.492 1.00 75.12 96 ALA A N 1
ATOM 773 C CA . ALA A 1 96 ? -53.078 -1.377 28.841 1.00 75.12 96 ALA A CA 1
ATOM 774 C C . ALA A 1 96 ? -53.913 -1.523 27.554 1.00 75.12 96 ALA A C 1
ATOM 776 O O . ALA A 1 96 ? -53.616 -2.361 26.712 1.00 75.12 96 ALA A O 1
ATOM 777 N N . SER A 1 97 ? -54.963 -0.712 27.388 1.00 72.88 97 SER A N 1
ATOM 778 C CA . SER A 1 97 ? -55.877 -0.777 26.233 1.00 72.88 97 SER A CA 1
ATOM 779 C C . SER A 1 97 ? -55.393 0.011 25.006 1.00 72.88 97 SER A C 1
ATOM 781 O O . SER A 1 97 ? -56.143 0.172 24.046 1.00 72.88 97 SER A O 1
ATOM 783 N N . GLY A 1 98 ? -54.144 0.487 25.028 1.00 69.94 98 GLY A N 1
ATOM 784 C CA . GLY A 1 98 ? -53.572 1.358 24.001 1.00 69.94 98 GLY A CA 1
ATOM 785 C C . GLY A 1 98 ? -53.915 2.836 24.214 1.00 69.94 98 GLY A C 1
ATOM 786 O O . GLY A 1 98 ? -54.746 3.190 25.054 1.00 69.94 98 GLY A O 1
ATOM 787 N N . GLY A 1 99 ? -53.223 3.714 23.485 1.00 83.31 99 GLY A N 1
ATOM 788 C CA . GLY A 1 99 ? -53.388 5.167 23.561 1.00 83.31 99 GLY A CA 1
ATOM 789 C C . GLY A 1 99 ? -52.058 5.910 23.477 1.00 83.31 99 GLY A C 1
ATOM 790 O O . GLY A 1 99 ? -51.090 5.394 22.925 1.00 83.31 99 GLY A O 1
ATOM 791 N N . GLY A 1 100 ? -52.030 7.109 24.059 1.00 87.06 100 GLY A N 1
ATOM 792 C CA . GLY A 1 100 ? -50.855 7.977 24.089 1.00 87.06 100 GLY A CA 1
ATOM 793 C C . GLY A 1 100 ? -50.911 9.101 23.063 1.00 87.06 100 GLY A C 1
ATOM 794 O O . GLY A 1 100 ? -51.603 9.015 22.048 1.00 87.06 100 GLY A O 1
ATOM 795 N N . HIS A 1 101 ? -50.197 10.176 23.367 1.00 90.56 101 HIS A N 1
ATOM 796 C CA . HIS A 1 101 ? -50.115 11.385 22.559 1.00 90.56 101 HIS A CA 1
ATOM 797 C C . HIS A 1 101 ? -48.707 11.674 22.054 1.00 90.56 101 HIS A C 1
ATOM 799 O O . HIS A 1 101 ? -48.535 12.571 21.226 1.00 90.56 101 HIS A O 1
ATOM 805 N N . HIS A 1 102 ? -47.698 10.950 22.542 1.00 95.00 102 HIS A N 1
ATOM 806 C CA . HIS A 1 102 ? -46.319 11.258 22.205 1.00 95.00 102 HIS A CA 1
ATOM 807 C C . HIS A 1 102 ? -45.398 10.040 22.231 1.00 95.00 102 HIS A C 1
ATOM 809 O O . HIS A 1 102 ? -45.444 9.230 23.157 1.00 95.00 102 HIS A O 1
ATOM 815 N N . TRP A 1 103 ? -44.521 9.975 21.228 1.00 96.69 103 TRP A N 1
ATOM 816 C CA . TRP A 1 103 ? -43.406 9.037 21.148 1.00 96.69 103 TRP A CA 1
ATOM 817 C C . TRP A 1 103 ? -42.088 9.756 21.423 1.00 96.69 103 TRP A C 1
ATOM 819 O O . TRP A 1 103 ? -41.831 10.843 20.902 1.00 96.69 103 TRP A O 1
ATOM 829 N N . SER A 1 104 ? -41.226 9.127 22.206 1.00 97.50 104 SER A N 1
ATOM 830 C CA . SER A 1 104 ? -39.853 9.568 22.453 1.00 97.50 104 SER A CA 1
ATOM 831 C C . SER A 1 104 ? -38.914 8.366 22.503 1.00 97.50 104 SER A C 1
ATOM 833 O O . SER A 1 104 ? -39.364 7.222 22.526 1.00 97.50 104 SER A O 1
ATOM 835 N N . LEU A 1 105 ? -37.605 8.607 22.464 1.00 98.44 105 LEU A N 1
ATOM 836 C CA . LEU A 1 105 ? -36.608 7.543 22.530 1.00 98.44 105 LEU A CA 1
ATOM 837 C C . LEU A 1 105 ? -35.829 7.664 23.838 1.00 98.44 105 LEU A C 1
ATOM 839 O O . LEU A 1 105 ? -35.282 8.718 24.159 1.00 98.44 105 LEU A O 1
ATOM 843 N N . LEU A 1 106 ? -35.778 6.569 24.583 1.00 98.44 106 LEU A N 1
ATOM 844 C CA . LEU A 1 106 ? -34.910 6.397 25.735 1.00 98.44 106 LEU A CA 1
ATOM 845 C C . LEU A 1 106 ? -33.783 5.442 25.336 1.00 98.44 106 LEU A C 1
ATOM 847 O O . LEU A 1 106 ? -34.031 4.385 24.762 1.00 98.44 106 LEU A O 1
ATOM 851 N N . VAL A 1 107 ? -32.544 5.817 25.619 1.00 98.50 107 VAL A N 1
ATOM 852 C CA . VAL A 1 107 ? -31.362 5.029 25.267 1.00 98.50 107 VAL A CA 1
ATOM 853 C C . VAL A 1 107 ? -30.602 4.704 26.538 1.00 98.50 107 VAL A C 1
ATOM 855 O O . VAL A 1 107 ? -30.290 5.615 27.294 1.00 98.50 107 VAL A O 1
ATOM 858 N N . TYR A 1 108 ? -30.293 3.433 26.775 1.00 98.19 108 TYR A N 1
ATOM 859 C CA . TYR A 1 108 ? -29.414 3.022 27.872 1.00 98.19 108 TYR A CA 1
ATOM 860 C C . TYR A 1 108 ? -28.054 2.601 27.330 1.00 98.19 108 TYR A C 1
ATOM 862 O O . TYR A 1 108 ? -27.984 1.771 26.419 1.00 98.19 108 TYR A O 1
ATOM 870 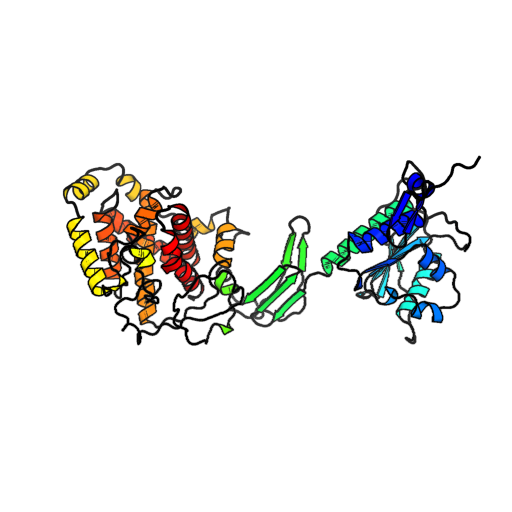N N . ARG A 1 109 ? -26.990 3.154 27.916 1.00 93.12 109 ARG A N 1
ATOM 871 C CA . ARG A 1 109 ? -25.600 2.785 27.637 1.00 93.12 109 ARG A CA 1
ATOM 872 C C . ARG A 1 109 ? -24.998 2.109 28.859 1.00 93.12 109 ARG A C 1
ATOM 874 O O . ARG A 1 109 ? -24.865 2.738 29.910 1.00 93.12 109 ARG A O 1
ATOM 881 N N . LYS A 1 110 ? -24.651 0.830 28.718 1.00 89.06 110 LYS A N 1
ATOM 882 C CA . LYS A 1 110 ? -24.178 -0.004 29.830 1.00 89.06 110 LYS A CA 1
ATOM 883 C C . LYS A 1 110 ? -22.806 0.419 30.356 1.00 89.06 110 LYS A C 1
ATOM 885 O O . LYS A 1 110 ? -22.590 0.397 31.556 1.00 89.06 110 LYS A O 1
ATOM 890 N N . ASP A 1 111 ? -21.902 0.835 29.475 1.00 85.56 111 ASP A N 1
ATOM 891 C CA . ASP A 1 111 ? -20.559 1.326 29.814 1.00 85.56 111 ASP A CA 1
ATOM 892 C C . ASP A 1 111 ? -20.584 2.606 30.665 1.00 85.56 111 ASP A C 1
ATOM 894 O O . ASP A 1 111 ? -19.685 2.840 31.469 1.00 85.56 111 ASP A O 1
ATOM 898 N N . GLN A 1 112 ? -21.623 3.425 30.496 1.00 88.44 112 GLN A N 1
ATOM 899 C CA . GLN A 1 112 ? -21.803 4.680 31.226 1.00 88.44 112 GLN A CA 1
ATOM 900 C C . GLN A 1 112 ? -22.766 4.556 32.409 1.00 88.44 112 GLN A C 1
ATOM 902 O O . GLN A 1 112 ? -22.843 5.489 33.205 1.00 88.44 112 GLN A O 1
ATOM 907 N N . GLU A 1 113 ? -23.525 3.458 32.485 1.00 91.50 113 GLU A N 1
ATOM 908 C CA . GLU A 1 113 ? -24.649 3.254 33.408 1.00 91.50 113 GLU A CA 1
ATOM 909 C C . GLU A 1 113 ? -25.668 4.410 33.394 1.00 91.50 113 GLU A C 1
ATOM 911 O O . GLU A 1 113 ? -26.236 4.794 34.418 1.00 91.50 113 GLU A O 1
ATOM 916 N N . LYS A 1 114 ? -25.916 4.985 32.210 1.00 93.62 114 LYS A N 1
ATOM 917 C CA . LYS A 1 114 ? -26.746 6.187 32.038 1.00 93.62 114 LYS A CA 1
ATOM 918 C C . LYS A 1 114 ? -27.828 6.012 30.992 1.00 93.62 114 LYS A C 1
ATOM 920 O O . LYS A 1 114 ? -27.676 5.275 30.016 1.00 93.62 114 LYS A O 1
ATOM 925 N N . PHE A 1 115 ? -28.907 6.763 31.194 1.00 98.19 115 PHE A N 1
ATOM 926 C CA . PHE A 1 115 ? -29.987 6.898 30.235 1.00 98.19 115 PHE A CA 1
ATOM 927 C C . PHE A 1 115 ? -29.956 8.262 29.548 1.00 98.19 115 PHE A C 1
ATOM 929 O O . PHE A 1 115 ? -29.972 9.312 30.192 1.00 98.19 115 PHE A O 1
ATOM 936 N N . GLU A 1 116 ? -30.001 8.239 28.227 1.00 97.81 116 GLU A N 1
ATOM 937 C CA . GLU A 1 116 ? -30.154 9.403 27.368 1.00 97.81 116 GLU A CA 1
ATOM 938 C C . GLU A 1 116 ? -31.609 9.487 26.892 1.00 97.81 116 GLU A C 1
ATOM 940 O O . GLU A 1 116 ? -32.171 8.527 26.361 1.00 97.81 116 GLU A O 1
ATOM 945 N N . TYR A 1 117 ? -32.241 10.640 27.083 1.00 97.69 117 TYR A N 1
ATOM 946 C CA . TYR A 1 117 ? -33.625 10.882 26.697 1.00 97.69 117 TYR A CA 1
ATOM 947 C C . TYR A 1 117 ? -33.691 11.821 25.490 1.00 97.69 117 TYR A C 1
ATOM 949 O O . TYR A 1 117 ? -33.383 13.010 25.593 1.00 97.69 117 TYR A O 1
ATOM 957 N N . TYR A 1 118 ? -34.121 11.282 24.350 1.00 97.50 118 TYR A N 1
ATOM 958 C CA . TYR A 1 118 ? -34.285 11.996 23.088 1.00 97.50 118 TYR A CA 1
ATOM 959 C C . TYR A 1 118 ? -35.761 12.300 22.850 1.00 97.50 118 TYR A C 1
ATOM 961 O O . TYR A 1 118 ? -36.601 11.410 22.687 1.00 97.50 118 TYR A O 1
ATOM 969 N N . ASN A 1 119 ? -36.080 13.589 22.808 1.00 96.06 119 ASN A N 1
ATOM 970 C CA . ASN A 1 119 ? -37.445 14.071 22.691 1.00 96.06 119 ASN A CA 1
ATOM 971 C C . ASN A 1 119 ? -37.548 15.134 21.600 1.00 96.06 119 ASN A C 1
ATOM 973 O O . ASN A 1 119 ? -37.037 16.242 21.759 1.00 96.06 119 ASN A O 1
ATOM 977 N N . SER A 1 120 ? -38.257 14.830 20.515 1.00 95.94 120 SER A N 1
ATOM 978 C CA . SER A 1 120 ? -38.489 15.782 19.425 1.00 95.94 120 SER A CA 1
ATOM 979 C C . SER A 1 120 ? -39.503 16.871 19.783 1.00 95.94 120 SER A C 1
ATOM 981 O O . SER A 1 120 ? -39.503 17.927 19.154 1.00 95.94 120 SER A O 1
ATOM 983 N N . SER A 1 121 ? -40.369 16.651 20.776 1.00 92.06 121 SER A N 1
ATOM 984 C CA . SER A 1 121 ? -41.444 17.581 21.128 1.00 92.06 121 SER A CA 1
ATOM 985 C C . SER A 1 121 ? -41.004 18.646 22.135 1.00 92.06 121 SER A C 1
ATOM 987 O O . SER A 1 121 ? -39.983 18.530 22.822 1.00 92.06 121 SER A O 1
ATOM 989 N N . LEU A 1 122 ? -41.801 19.715 22.208 1.00 85.88 122 LEU A N 1
ATOM 990 C CA . LEU A 1 122 ? -41.760 20.696 23.296 1.00 85.88 122 LEU A CA 1
ATOM 991 C C . LEU A 1 122 ? -42.491 20.187 24.547 1.00 85.88 122 LEU A C 1
ATOM 993 O O . LEU A 1 122 ? -42.199 20.634 25.653 1.00 85.88 122 LEU A O 1
ATOM 997 N N . TYR A 1 123 ? -43.431 19.253 24.382 1.00 86.56 123 TYR A N 1
ATOM 998 C CA . TYR A 1 123 ? -43.998 18.488 25.488 1.00 86.56 123 TYR A CA 1
ATOM 999 C C . TYR A 1 123 ? -42.972 17.457 25.974 1.00 86.56 123 TYR A C 1
ATOM 1001 O O . TYR A 1 123 ? -42.300 16.826 25.159 1.00 86.56 123 TYR A O 1
ATOM 1009 N N . SER A 1 124 ? -42.844 17.279 27.291 1.00 82.75 124 SER A N 1
ATOM 1010 C CA . SER A 1 124 ? -41.902 16.328 27.888 1.00 82.75 124 SER A CA 1
ATOM 1011 C C . SER A 1 124 ? -42.590 15.479 28.952 1.00 82.75 124 SER A C 1
ATOM 1013 O O . SER A 1 124 ? -43.136 16.009 29.919 1.00 82.75 124 SER A O 1
ATOM 1015 N N . ASN A 1 125 ? -42.519 14.154 28.795 1.00 87.31 125 ASN A N 1
ATOM 1016 C CA . ASN A 1 125 ? -42.980 13.172 29.780 1.00 87.31 125 ASN A CA 1
ATOM 1017 C C . ASN A 1 125 ? -41.821 12.674 30.670 1.00 87.31 125 ASN A C 1
ATOM 1019 O O . ASN A 1 125 ? -41.698 11.487 30.972 1.00 87.31 125 ASN A O 1
ATOM 1023 N N . LEU A 1 126 ? -40.924 13.577 31.078 1.00 89.12 126 LEU A N 1
ATOM 1024 C CA . LEU A 1 126 ? -39.693 13.203 31.782 1.00 89.12 126 LEU A CA 1
ATOM 1025 C C . LEU A 1 126 ? -39.952 12.449 33.098 1.00 89.12 126 LEU A C 1
ATOM 1027 O O . LEU A 1 126 ? -39.155 11.601 33.486 1.00 89.12 126 LEU A O 1
ATOM 1031 N N . VAL A 1 127 ? -41.064 12.732 33.786 1.00 89.75 127 VAL A N 1
ATOM 1032 C CA . VAL A 1 127 ? -41.441 12.030 35.025 1.00 89.75 127 VAL A CA 1
ATOM 1033 C C . VAL A 1 127 ? -41.737 10.554 34.748 1.00 89.75 127 VAL A C 1
ATOM 1035 O O . VAL A 1 127 ? -41.162 9.691 35.410 1.00 89.75 127 VAL A O 1
ATOM 1038 N N . GLY A 1 128 ? -42.572 10.260 33.745 1.00 91.12 128 GLY A N 1
ATOM 1039 C CA . GLY A 1 128 ? -42.876 8.885 33.344 1.00 91.12 128 GLY A CA 1
ATOM 1040 C C . GLY A 1 128 ? -41.640 8.149 32.825 1.00 91.12 128 GLY A C 1
ATOM 1041 O O . GLY A 1 128 ? -41.386 7.011 33.216 1.00 91.12 128 GLY A O 1
ATOM 1042 N N . VAL A 1 129 ? -40.815 8.833 32.026 1.00 94.69 129 VAL A N 1
ATOM 1043 C CA . VAL A 1 129 ? -39.548 8.298 31.498 1.00 94.69 129 VAL A CA 1
ATOM 1044 C C . VAL A 1 129 ? -38.580 7.938 32.624 1.00 94.69 129 VAL A C 1
ATOM 1046 O O . VAL A 1 129 ? -37.997 6.861 32.595 1.00 94.69 129 VAL A O 1
ATOM 1049 N N . LYS A 1 130 ? -38.437 8.785 33.654 1.00 95.88 130 LYS A N 1
ATOM 1050 C CA . LYS A 1 130 ? -37.605 8.481 34.831 1.00 95.88 130 LYS A CA 1
ATOM 1051 C C . LYS A 1 130 ? -38.122 7.281 35.620 1.00 95.88 130 LYS A C 1
ATOM 1053 O O . LYS A 1 130 ? -37.320 6.490 36.109 1.00 95.88 130 LYS A O 1
ATOM 1058 N N . GLY A 1 131 ? -39.442 7.131 35.743 1.00 94.38 131 GLY A N 1
ATOM 1059 C CA . GLY A 1 131 ? -40.048 5.948 36.359 1.00 94.38 131 GLY A CA 1
ATOM 1060 C C . GLY A 1 131 ? -39.686 4.663 35.610 1.00 94.38 131 GLY A C 1
ATOM 1061 O O . GLY A 1 131 ? -39.218 3.705 36.220 1.00 94.38 131 GLY A O 1
ATOM 1062 N N . LEU A 1 132 ? -39.826 4.678 34.281 1.00 95.19 132 LEU A N 1
ATOM 1063 C CA . LEU A 1 132 ? -39.463 3.551 33.422 1.00 95.19 132 LEU A CA 1
ATOM 1064 C C . LEU A 1 132 ? -37.953 3.259 33.448 1.00 95.19 132 LEU A C 1
ATOM 1066 O O . LEU A 1 132 ? -37.563 2.106 33.608 1.00 95.19 132 LEU A O 1
ATOM 1070 N N . ALA A 1 133 ? -37.105 4.286 33.354 1.00 97.00 133 ALA A N 1
ATOM 1071 C CA . ALA A 1 133 ? -35.650 4.145 33.395 1.00 97.00 133 ALA A CA 1
ATOM 1072 C C . ALA A 1 133 ? -35.172 3.496 34.701 1.00 97.00 133 ALA A C 1
ATOM 1074 O O . ALA A 1 133 ? -34.394 2.550 34.659 1.00 97.00 133 ALA A O 1
ATOM 1075 N N . ASN A 1 134 ? -35.696 3.933 35.854 1.00 95.00 134 ASN A N 1
ATOM 1076 C CA . ASN A 1 134 ? -35.391 3.315 37.149 1.00 95.00 134 ASN A CA 1
ATOM 1077 C C . ASN A 1 134 ? -35.735 1.826 37.174 1.00 95.00 134 ASN A C 1
ATOM 1079 O O . ASN A 1 134 ? -34.960 1.018 37.677 1.00 95.00 134 ASN A O 1
ATOM 1083 N N . LYS A 1 135 ? -36.888 1.460 36.615 1.00 94.06 135 LYS A N 1
ATOM 1084 C CA . LYS A 1 135 ? -37.331 0.071 36.575 1.00 94.06 135 LYS A CA 1
ATOM 1085 C C . LYS A 1 135 ? -36.441 -0.793 35.684 1.00 94.06 135 LYS A C 1
ATOM 1087 O O . LYS A 1 135 ? -36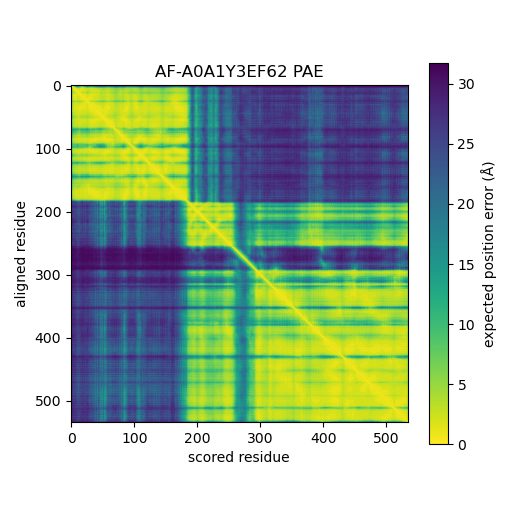.052 -1.881 36.087 1.00 94.06 135 LYS A O 1
ATOM 1092 N N . ILE A 1 136 ? -36.077 -0.298 34.502 1.00 95.38 136 ILE A N 1
ATOM 1093 C CA . ILE A 1 136 ? -35.141 -0.994 33.606 1.00 95.38 136 ILE A CA 1
ATOM 1094 C C . ILE A 1 136 ? -33.771 -1.124 34.270 1.00 95.38 136 ILE A C 1
ATOM 1096 O O . ILE A 1 136 ? -33.178 -2.191 34.220 1.00 95.38 136 ILE A O 1
ATOM 1100 N N . PHE A 1 137 ? -33.290 -0.077 34.939 1.00 95.12 137 PHE A N 1
ATOM 1101 C CA . PHE A 1 137 ? -32.012 -0.105 35.646 1.00 95.12 137 PHE A CA 1
ATOM 1102 C C . PHE A 1 137 ? -31.991 -1.164 36.756 1.00 95.12 137 PHE A C 1
ATOM 1104 O O . PHE A 1 137 ? -31.050 -1.944 36.847 1.00 95.12 137 PHE A O 1
ATOM 1111 N N . GLN A 1 138 ? -33.070 -1.273 37.536 1.00 91.88 138 GLN A N 1
ATOM 1112 C CA . GLN A 1 138 ? -33.230 -2.342 38.529 1.00 91.88 138 GLN A CA 1
ATOM 1113 C C . GLN A 1 138 ? -33.239 -3.742 37.902 1.00 91.88 138 GLN A C 1
ATOM 1115 O O . GLN A 1 138 ? -32.695 -4.673 38.489 1.00 91.88 138 GLN A O 1
ATOM 1120 N N . LEU A 1 139 ? -33.838 -3.897 36.716 1.00 92.94 139 LEU A N 1
ATOM 1121 C CA . LEU A 1 139 ? -33.815 -5.161 35.976 1.00 92.94 139 LEU A CA 1
ATOM 1122 C C . LEU A 1 139 ? -32.413 -5.489 35.445 1.00 92.94 139 LEU A C 1
ATOM 1124 O O . LEU A 1 139 ? -32.012 -6.645 35.492 1.00 92.94 139 LEU A O 1
ATOM 1128 N N . VAL A 1 140 ? -31.655 -4.504 34.957 1.00 92.44 140 VAL A N 1
ATOM 1129 C CA . VAL A 1 140 ? -30.275 -4.709 34.480 1.00 92.44 140 VAL A CA 1
ATOM 1130 C C . VAL A 1 140 ? -29.350 -5.131 35.629 1.00 92.44 140 VAL A C 1
ATOM 1132 O O . VAL A 1 140 ? -28.545 -6.042 35.454 1.00 92.44 140 VAL A O 1
ATOM 1135 N N . HIS A 1 141 ? -29.514 -4.527 36.807 1.00 91.44 141 HIS A N 1
ATOM 1136 C CA . HIS A 1 141 ? -28.727 -4.793 38.019 1.00 91.44 141 HIS A CA 1
ATOM 1137 C C . HIS A 1 141 ? -29.398 -5.814 38.956 1.00 91.44 141 HIS A C 1
ATOM 1139 O O . HIS A 1 141 ? -29.298 -5.735 40.182 1.00 91.44 141 HIS A O 1
ATOM 1145 N N . TYR A 1 142 ? -30.141 -6.773 38.402 1.00 86.75 142 TYR A N 1
ATOM 1146 C CA . TYR A 1 142 ? -30.910 -7.728 39.195 1.00 86.75 142 TYR A CA 1
ATOM 1147 C C . TYR A 1 142 ? -30.036 -8.476 40.225 1.00 86.75 142 TYR A C 1
ATOM 1149 O O . TYR A 1 142 ? -29.012 -9.063 39.877 1.00 86.75 142 TYR A O 1
ATOM 1157 N N . ARG A 1 143 ? -30.482 -8.503 41.495 1.00 83.06 143 ARG A N 1
ATOM 1158 C CA . ARG A 1 143 ? -29.791 -9.053 42.692 1.00 83.06 143 ARG A CA 1
ATOM 1159 C C . ARG A 1 143 ? -28.586 -8.268 43.211 1.00 83.06 143 ARG A C 1
ATOM 1161 O O . ARG A 1 143 ? -27.965 -8.714 44.176 1.00 83.06 143 ARG A O 1
ATOM 1168 N N . GLU A 1 144 ? -28.273 -7.114 42.643 1.00 87.25 144 GLU A N 1
ATOM 1169 C CA . GLU A 1 144 ? -27.320 -6.200 43.263 1.00 87.25 144 GLU A CA 1
ATOM 1170 C C . GLU A 1 144 ? -27.973 -5.483 44.455 1.00 87.25 144 GLU A C 1
ATOM 1172 O O . GLU A 1 144 ? -29.143 -5.095 44.424 1.00 87.25 144 GLU A O 1
ATOM 1177 N N . GLU A 1 145 ? -27.227 -5.324 45.548 1.00 85.69 145 GLU A N 1
ATOM 1178 C CA . GLU A 1 145 ? -27.692 -4.584 46.722 1.00 85.69 145 GLU A CA 1
ATOM 1179 C C . GLU A 1 145 ? -27.302 -3.103 46.607 1.00 85.69 145 GLU A C 1
ATOM 1181 O O . GLU A 1 145 ? -26.208 -2.774 46.159 1.00 85.69 145 GLU A O 1
ATOM 1186 N N . ASN A 1 146 ? -28.164 -2.199 47.090 1.00 85.31 146 ASN A N 1
ATOM 1187 C CA . ASN A 1 146 ? -27.929 -0.744 47.118 1.00 85.31 146 ASN A CA 1
ATOM 1188 C C . ASN A 1 146 ? -27.783 -0.068 45.738 1.00 85.31 146 ASN A C 1
ATOM 1190 O O . ASN A 1 146 ? -27.021 0.889 45.594 1.00 85.31 146 ASN A O 1
ATOM 1194 N N . ILE A 1 147 ? -28.549 -0.524 44.743 1.00 85.50 147 ILE A N 1
ATOM 1195 C CA . ILE A 1 147 ? -28.586 0.074 43.400 1.00 85.50 147 ILE A CA 1
ATOM 1196 C C . ILE A 1 147 ? -29.076 1.536 43.493 1.00 85.50 147 ILE A C 1
ATOM 1198 O O . ILE A 1 147 ? -30.141 1.789 44.074 1.00 85.50 147 ILE A O 1
ATOM 1202 N N . PRO A 1 148 ? -28.337 2.516 42.941 1.00 90.56 148 PRO A N 1
ATOM 1203 C CA . PRO A 1 148 ? -28.775 3.906 42.917 1.00 90.56 148 PRO A CA 1
ATOM 1204 C C . PRO A 1 148 ? -29.979 4.106 41.986 1.00 90.56 148 PRO A C 1
ATOM 1206 O O . PRO A 1 148 ? -30.336 3.253 41.176 1.00 90.56 148 PRO A O 1
ATOM 1209 N N . SER A 1 149 ? -30.626 5.270 42.081 1.00 91.44 149 SER A N 1
ATOM 1210 C CA . SER A 1 149 ? -31.605 5.664 41.062 1.00 91.44 149 SER A CA 1
ATOM 1211 C C . SER A 1 149 ? -30.913 5.897 39.720 1.00 91.44 149 SER A C 1
ATOM 1213 O O . SER A 1 149 ? -29.833 6.485 39.678 1.00 91.44 149 SER A O 1
ATOM 1215 N N . ALA A 1 150 ? -31.569 5.493 38.637 1.00 95.12 150 ALA A N 1
ATOM 1216 C CA . ALA A 1 150 ? -31.095 5.680 37.278 1.00 95.12 150 ALA A CA 1
ATOM 1217 C C . ALA A 1 150 ? -30.877 7.168 36.968 1.00 95.12 150 ALA A C 1
ATOM 1219 O O . ALA A 1 150 ? -31.768 8.007 37.157 1.00 95.12 150 ALA A O 1
ATOM 1220 N N . GLU A 1 151 ? -29.699 7.491 36.441 1.00 96.31 151 GLU A N 1
ATOM 1221 C CA . GLU A 1 151 ? -29.414 8.819 35.913 1.00 96.31 151 GLU A CA 1
ATOM 1222 C C . GLU A 1 151 ? -30.021 8.946 34.509 1.00 96.31 151 GLU A C 1
ATOM 1224 O O . GLU A 1 151 ? -29.673 8.195 33.599 1.00 96.31 151 GLU A O 1
ATOM 1229 N N . VAL A 1 152 ? -30.934 9.908 34.339 1.00 97.56 152 VAL A N 1
ATOM 1230 C CA . VAL A 1 152 ? -31.571 10.217 33.051 1.00 97.56 152 VAL A CA 1
ATOM 1231 C C . VAL A 1 152 ? -31.220 11.640 32.638 1.00 97.56 152 VAL A C 1
ATOM 1233 O O . VAL A 1 152 ? -31.564 12.594 33.345 1.00 97.56 152 VAL A O 1
ATOM 1236 N N . VAL A 1 153 ? -30.589 11.776 31.474 1.00 95.06 153 VAL A N 1
ATOM 1237 C CA . VAL A 1 153 ? -30.152 13.047 30.889 1.00 95.06 153 VAL A CA 1
ATOM 1238 C C . VAL A 1 153 ? -30.957 13.327 29.624 1.00 95.06 153 VAL A C 1
ATOM 1240 O O . VAL A 1 153 ? -30.960 12.526 28.695 1.00 95.06 153 VAL A O 1
ATOM 1243 N N . GLU A 1 154 ? -31.644 14.469 29.564 1.00 94.31 154 GLU A N 1
ATOM 1244 C CA . GLU A 1 154 ? -32.308 14.908 28.331 1.00 94.31 154 GLU A CA 1
ATOM 1245 C C . GLU A 1 154 ? -31.273 15.463 27.349 1.00 94.31 154 GLU A C 1
ATOM 1247 O O . GLU A 1 154 ? -30.525 16.387 27.675 1.00 94.31 154 GLU A O 1
ATOM 1252 N N . ILE A 1 155 ? -31.232 14.892 26.145 1.00 95.06 155 ILE A N 1
ATOM 1253 C CA . ILE A 1 155 ? -30.229 15.222 25.136 1.00 95.06 155 ILE A CA 1
ATOM 1254 C C . ILE A 1 155 ? -30.735 16.360 24.247 1.00 95.06 155 ILE A C 1
ATOM 1256 O O . ILE A 1 155 ? -31.839 16.270 23.693 1.00 95.06 155 ILE A O 1
ATOM 1260 N N . PRO A 1 156 ? -29.939 17.430 24.051 1.00 92.38 156 PRO A N 1
ATOM 1261 C CA . PRO A 1 156 ? -30.222 18.429 23.030 1.00 92.38 156 PRO A CA 1
ATOM 1262 C C . PRO A 1 156 ? -30.272 17.772 21.646 1.00 92.38 156 PRO A C 1
ATOM 1264 O O . PRO A 1 156 ? -29.259 17.335 21.109 1.00 92.38 156 PRO A O 1
ATOM 1267 N N . CYS A 1 157 ? -31.467 17.693 21.067 1.00 92.69 157 CYS A N 1
ATOM 1268 C CA . CYS A 1 157 ? -31.719 17.022 19.796 1.00 92.69 157 CYS A CA 1
ATOM 1269 C C . CYS A 1 157 ? -32.660 17.843 18.908 1.00 92.69 157 CYS A C 1
ATOM 1271 O O . CYS A 1 157 ? -33.271 18.826 19.346 1.00 92.69 157 CYS A O 1
ATOM 1273 N N . ALA A 1 158 ? -32.755 17.449 17.636 1.00 92.94 158 ALA A N 1
ATOM 1274 C CA . ALA A 1 158 ? -33.630 18.095 16.667 1.00 92.94 158 ALA A CA 1
ATOM 1275 C C . ALA A 1 158 ? -35.092 18.074 17.143 1.00 92.94 158 ALA A C 1
ATOM 1277 O O . ALA A 1 158 ? -35.591 17.061 17.631 1.00 92.94 158 ALA A O 1
ATOM 1278 N N . LYS A 1 159 ? -35.788 19.202 16.988 1.00 95.38 159 LYS A N 1
ATOM 1279 C CA . LYS A 1 159 ? -37.185 19.343 17.406 1.00 95.38 159 LYS A CA 1
ATOM 1280 C C . LYS A 1 159 ? -38.118 19.258 16.206 1.00 95.38 159 LYS A C 1
ATOM 1282 O O . LYS A 1 159 ? -37.829 19.829 15.154 1.00 95.38 159 LYS A O 1
ATOM 1287 N N . GLN A 1 160 ? -39.239 18.565 16.376 1.00 94.00 160 GLN A N 1
ATOM 1288 C CA . GLN A 1 160 ? -40.299 18.536 15.376 1.00 94.00 160 GLN A CA 1
ATOM 1289 C C . GLN A 1 160 ? -40.937 19.924 15.249 1.00 94.00 160 GLN A C 1
ATOM 1291 O O . GLN A 1 160 ? -41.127 20.632 16.239 1.00 94.00 160 GLN A O 1
ATOM 1296 N N . ILE A 1 161 ? -41.309 20.299 14.027 1.00 95.00 161 ILE A N 1
ATOM 1297 C CA . ILE A 1 161 ? -41.987 21.575 13.726 1.00 95.00 161 ILE A CA 1
ATOM 1298 C C . ILE A 1 161 ? -43.501 21.410 13.518 1.00 95.00 161 ILE A C 1
ATOM 1300 O O . ILE A 1 161 ? -44.190 22.338 13.099 1.00 95.00 161 ILE A O 1
ATOM 1304 N N . ASN A 1 162 ? -44.025 20.215 13.787 1.00 94.00 162 ASN A N 1
ATOM 1305 C CA . ASN A 1 162 ? -45.440 19.863 13.704 1.00 94.00 162 ASN A CA 1
ATOM 1306 C C . ASN A 1 162 ? -45.838 18.988 14.906 1.00 94.00 162 ASN A C 1
ATOM 1308 O O . ASN A 1 162 ? -45.088 18.885 15.870 1.00 94.00 162 ASN A O 1
ATOM 1312 N N . TYR A 1 163 ? -47.026 18.388 14.886 1.00 92.19 163 TYR A N 1
ATOM 1313 C CA . TYR A 1 163 ? -47.582 17.625 16.010 1.00 92.19 163 TYR A CA 1
ATOM 1314 C C . TYR A 1 163 ? -47.705 16.118 15.739 1.00 92.19 163 TYR A C 1
ATOM 1316 O O . TYR A 1 163 ? -48.372 15.440 16.508 1.00 92.19 163 TYR A O 1
ATOM 1324 N N . TYR A 1 164 ? -47.139 15.594 14.648 1.00 94.12 164 TYR A N 1
ATOM 1325 C CA . TYR A 1 164 ? -47.386 14.210 14.213 1.00 94.12 164 TYR A CA 1
ATOM 1326 C C . TYR A 1 164 ? -46.131 13.387 13.904 1.00 94.12 164 TYR A C 1
ATOM 1328 O O . TYR A 1 164 ? -46.210 12.163 13.902 1.00 94.12 164 TYR A O 1
ATOM 1336 N N . ASP A 1 165 ? -44.970 14.023 13.732 1.00 96.62 165 ASP A N 1
ATOM 1337 C CA . ASP A 1 165 ? -43.740 13.320 13.346 1.00 96.62 165 ASP A CA 1
ATOM 1338 C C . ASP A 1 165 ? -42.964 12.688 14.516 1.00 96.62 165 ASP A C 1
ATOM 1340 O O . ASP A 1 165 ? -41.896 12.125 14.291 1.00 96.62 165 ASP A O 1
ATOM 1344 N N . CYS A 1 166 ? -43.451 12.739 15.761 1.00 96.31 166 CYS A N 1
ATOM 1345 C CA . CYS A 1 166 ? -42.699 12.238 16.924 1.00 96.31 166 CYS A CA 1
ATOM 1346 C C . CYS A 1 166 ? -42.215 10.784 16.756 1.00 96.31 166 CYS A C 1
ATOM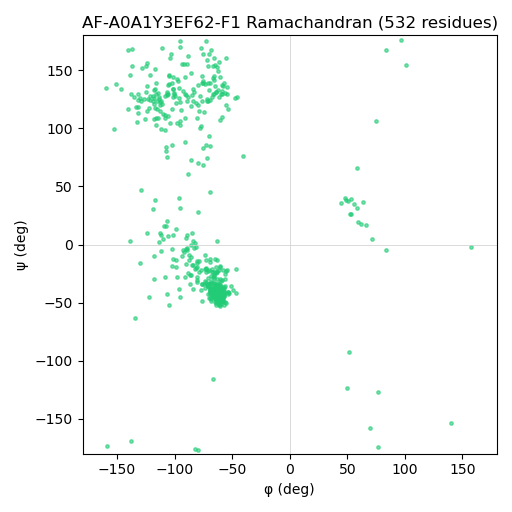 1348 O O . CYS A 1 166 ? -41.056 10.492 17.040 1.00 96.31 166 CYS A O 1
ATOM 1350 N N . GLY A 1 167 ? -43.047 9.898 16.197 1.00 97.19 167 GLY A N 1
ATOM 1351 C CA . GLY A 1 167 ? -42.653 8.517 15.891 1.00 97.19 167 GLY A CA 1
ATOM 1352 C C . GLY A 1 167 ? -41.552 8.407 14.827 1.00 97.19 167 GLY A C 1
ATOM 1353 O O . GLY A 1 167 ? -40.675 7.555 14.939 1.00 97.19 167 GLY A O 1
ATOM 1354 N N . LEU A 1 168 ? -41.538 9.298 13.828 1.00 97.00 168 LEU A N 1
ATOM 1355 C CA . LEU A 1 168 ? -40.482 9.337 12.810 1.00 97.00 168 LEU A CA 1
ATOM 1356 C C . LEU A 1 168 ? -39.145 9.773 13.421 1.00 97.00 168 LEU A C 1
ATOM 1358 O O . LEU A 1 168 ? -38.107 9.189 13.118 1.00 97.00 168 LEU A O 1
ATOM 1362 N N . TYR A 1 169 ? -39.168 10.760 14.320 1.00 98.00 169 TYR A N 1
ATOM 1363 C CA . TYR A 1 169 ? -37.970 11.177 15.050 1.00 98.00 169 TYR A CA 1
ATOM 1364 C C . TYR A 1 169 ? -37.414 10.054 15.933 1.00 98.00 169 TYR A C 1
ATOM 1366 O O . TYR A 1 169 ? -36.199 9.912 16.002 1.00 98.00 169 TYR A O 1
ATOM 1374 N N . VAL A 1 170 ? -38.262 9.224 16.554 1.00 98.38 170 VAL A N 1
ATOM 1375 C CA . VAL A 1 170 ? -37.803 8.035 17.298 1.00 98.38 170 VAL A CA 1
ATOM 1376 C C . VAL A 1 170 ? -37.027 7.075 16.396 1.00 98.38 170 VAL A C 1
ATOM 1378 O O . VAL A 1 170 ? -35.941 6.647 16.779 1.00 98.38 170 VAL A O 1
ATOM 1381 N N . ILE A 1 171 ? -37.539 6.786 15.195 1.00 98.44 171 ILE A N 1
ATOM 1382 C CA . ILE A 1 171 ? -36.869 5.913 14.217 1.00 98.44 171 ILE A CA 1
ATOM 1383 C C . ILE A 1 171 ? -35.505 6.497 13.819 1.00 98.44 171 ILE A C 1
ATOM 1385 O O . ILE A 1 171 ? -34.494 5.804 13.904 1.00 98.44 171 ILE A O 1
ATOM 1389 N N . ILE A 1 172 ? -35.465 7.784 13.460 1.00 97.56 172 ILE A N 1
ATOM 1390 C CA . ILE A 1 172 ? -34.235 8.470 13.035 1.00 97.56 172 ILE A CA 1
ATOM 1391 C C . ILE A 1 172 ? -33.204 8.525 14.169 1.00 97.56 172 ILE A C 1
ATOM 1393 O O . ILE A 1 172 ? -32.025 8.255 13.955 1.00 97.56 172 ILE A O 1
ATOM 1397 N N . PHE A 1 173 ? -33.621 8.874 15.389 1.00 98.12 173 PHE A N 1
ATOM 1398 C CA . PHE A 1 173 ? -32.711 8.921 16.532 1.00 98.12 173 PHE A CA 1
ATOM 1399 C C . PHE A 1 173 ? -32.158 7.537 16.870 1.00 98.12 173 PHE A C 1
ATOM 1401 O O . PHE A 1 173 ? -30.967 7.428 17.149 1.00 98.12 173 PHE A O 1
ATOM 1408 N N . ALA A 1 174 ? -32.982 6.489 16.801 1.00 98.31 174 ALA A N 1
ATOM 1409 C CA . ALA A 1 174 ? -32.538 5.123 17.058 1.00 98.31 174 ALA A CA 1
ATOM 1410 C C . ALA A 1 174 ? -31.472 4.682 16.047 1.00 98.31 174 ALA A C 1
ATOM 1412 O O . ALA A 1 174 ? -30.444 4.142 16.451 1.00 98.31 174 ALA A O 1
ATOM 1413 N N . GLU A 1 175 ? -31.675 4.974 14.760 1.00 96.94 175 GLU A N 1
ATOM 1414 C CA . GLU A 1 175 ? -30.706 4.678 13.701 1.00 96.94 175 GLU A CA 1
ATOM 1415 C C . GLU A 1 175 ? -29.374 5.409 13.919 1.00 96.94 175 GLU A C 1
ATOM 1417 O O . GLU A 1 175 ? -28.320 4.776 13.923 1.00 96.94 175 GLU A O 1
ATOM 1422 N N . ILE A 1 176 ? -29.412 6.723 14.173 1.00 93.06 176 ILE A N 1
ATOM 1423 C CA . ILE A 1 176 ? -28.203 7.535 14.391 1.00 93.06 176 ILE A CA 1
ATOM 1424 C C . ILE A 1 176 ? -27.422 7.037 15.611 1.00 93.06 176 ILE A C 1
ATOM 1426 O O . ILE A 1 176 ? -26.203 6.879 15.550 1.00 93.06 176 ILE A O 1
ATOM 1430 N N . VAL A 1 177 ? -28.114 6.781 16.724 1.00 95.06 177 VAL A N 1
ATOM 1431 C CA . VAL A 1 177 ? -27.486 6.313 17.965 1.00 95.06 177 VAL A CA 1
ATOM 1432 C C . VAL A 1 177 ? -26.876 4.922 17.778 1.00 95.06 177 VAL A C 1
ATOM 1434 O O . VAL A 1 177 ? -25.748 4.692 18.224 1.00 95.06 177 VAL A O 1
ATOM 1437 N N . ALA A 1 178 ? -27.584 4.011 17.103 1.00 91.75 178 ALA A N 1
ATOM 1438 C CA . ALA A 1 178 ? -27.067 2.687 16.771 1.00 91.75 178 ALA A CA 1
ATOM 1439 C C . ALA A 1 178 ? -25.829 2.786 15.877 1.00 91.75 178 ALA A C 1
ATOM 1441 O O . ALA A 1 178 ? -24.804 2.190 16.192 1.00 91.75 178 ALA A O 1
ATOM 1442 N N . GLN A 1 179 ? -25.883 3.588 14.814 1.00 86.75 179 GLN A N 1
ATOM 1443 C CA . GLN A 1 179 ? -24.765 3.778 13.895 1.00 86.75 179 GLN A CA 1
ATOM 1444 C C . GLN A 1 179 ? -23.527 4.338 14.604 1.00 86.75 179 GLN A C 1
ATOM 1446 O O . GLN A 1 179 ? -22.422 3.842 14.381 1.00 86.75 179 GLN A O 1
ATOM 1451 N N . GLN A 1 180 ? -23.701 5.325 15.488 1.00 84.50 180 GLN A N 1
ATOM 1452 C CA . GLN A 1 180 ? -22.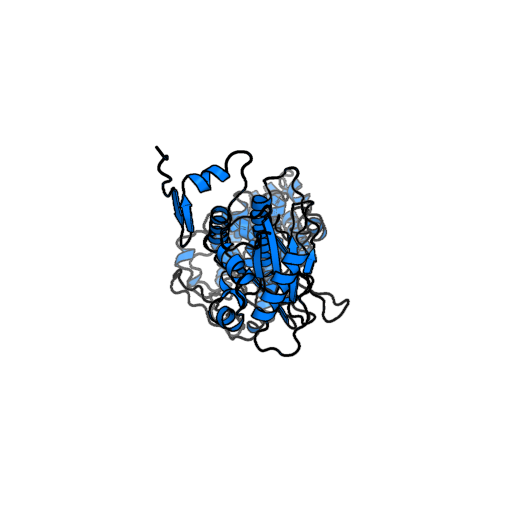610 5.874 16.296 1.00 84.50 180 GLN A CA 1
ATOM 1453 C C . GLN A 1 180 ? -21.991 4.804 17.196 1.00 84.50 180 GLN A C 1
ATOM 1455 O O . GLN A 1 180 ? -20.777 4.625 17.183 1.00 84.50 180 GLN A O 1
ATOM 1460 N N . PHE A 1 181 ? -22.821 4.051 17.921 1.00 84.50 181 PHE A N 1
ATOM 1461 C CA . PHE A 1 181 ? -22.348 2.975 18.789 1.00 84.50 181 PHE A CA 1
ATOM 1462 C C . PHE A 1 181 ? -21.580 1.907 18.001 1.00 84.50 181 PHE A C 1
ATOM 1464 O O . PHE A 1 181 ? -20.469 1.539 18.373 1.00 84.50 181 PHE A O 1
ATOM 1471 N N . CYS A 1 182 ? -22.132 1.463 16.874 1.00 79.38 182 CYS A N 1
ATOM 1472 C CA . CYS A 1 182 ? -21.528 0.453 16.011 1.00 79.38 182 CYS A CA 1
ATOM 1473 C C . CYS A 1 182 ? -20.201 0.929 15.398 1.00 79.38 182 CYS A C 1
ATOM 1475 O O . CYS A 1 182 ? -19.249 0.157 15.315 1.00 79.38 182 CYS A O 1
ATOM 1477 N N . SER A 1 183 ? -20.097 2.210 15.030 1.00 66.56 183 SER A N 1
ATOM 1478 C CA . SER A 1 183 ? -18.868 2.783 14.454 1.00 66.56 183 SER A CA 1
ATOM 1479 C C . SER A 1 183 ? -17.733 2.888 15.478 1.00 66.56 183 SER A C 1
ATOM 1481 O O . SER A 1 183 ? -16.569 2.729 15.125 1.00 66.56 183 SER A O 1
ATOM 1483 N N . SER A 1 184 ? -18.059 3.127 16.750 1.00 60.16 184 SER A N 1
ATOM 1484 C CA . SER A 1 184 ? -17.078 3.178 17.842 1.00 60.16 184 SER A CA 1
ATOM 1485 C C . SER A 1 184 ? -16.668 1.799 18.372 1.00 60.16 184 SER A C 1
ATOM 1487 O O . SER A 1 184 ? -15.666 1.706 19.070 1.00 60.16 184 SER A O 1
ATOM 1489 N N . SER A 1 185 ? -17.430 0.745 18.063 1.00 58.72 185 SER A N 1
ATOM 1490 C CA . SER A 1 185 ? -17.266 -0.595 18.656 1.00 58.72 185 SER A CA 1
ATOM 1491 C C . SER A 1 185 ? -16.549 -1.606 17.752 1.00 58.72 185 SER A C 1
ATOM 1493 O O . SER A 1 185 ? -16.320 -2.734 18.175 1.00 58.72 185 SER A O 1
ATOM 1495 N N . ASN A 1 186 ? -16.217 -1.234 16.512 1.00 64.94 186 ASN A N 1
ATOM 1496 C CA . ASN A 1 186 ? -15.723 -2.164 15.490 1.00 64.94 186 ASN A CA 1
ATOM 1497 C C . ASN A 1 186 ? -14.228 -2.046 15.191 1.00 64.94 186 ASN A C 1
ATOM 1499 O O . ASN A 1 186 ? -13.791 -2.482 14.127 1.00 64.94 186 ASN A O 1
ATOM 1503 N N . PHE A 1 187 ? -13.442 -1.466 16.097 1.00 71.75 187 PHE A N 1
ATOM 1504 C CA . PHE A 1 187 ? -11.995 -1.476 15.963 1.00 71.75 187 PHE A CA 1
ATOM 1505 C C . PHE A 1 187 ? -11.295 -1.724 17.299 1.00 71.75 187 PHE A C 1
ATOM 1507 O O . PHE A 1 187 ? -11.760 -1.287 18.347 1.00 71.75 187 PHE A O 1
ATOM 1514 N N . ASP A 1 188 ? -10.168 -2.421 17.241 1.00 79.19 188 ASP A N 1
ATOM 1515 C CA . ASP A 1 188 ? -9.274 -2.675 18.361 1.00 79.19 188 ASP A CA 1
ATOM 1516 C C . ASP A 1 188 ? -7.877 -2.174 17.991 1.00 79.19 188 ASP A C 1
ATOM 1518 O O . ASP A 1 188 ? -7.410 -2.361 16.860 1.00 79.19 188 ASP A O 1
ATOM 1522 N N . VAL A 1 189 ? -7.227 -1.497 18.934 1.00 84.06 189 VAL A N 1
ATOM 1523 C CA . VAL A 1 189 ? -5.876 -0.973 18.762 1.00 84.06 189 VAL A CA 1
ATOM 1524 C C . VAL A 1 189 ? -5.044 -1.350 19.966 1.00 84.06 189 VAL A C 1
ATOM 1526 O O . VAL A 1 189 ? -5.297 -0.894 21.080 1.00 84.06 189 VAL A O 1
ATOM 1529 N N . HIS A 1 190 ? -3.994 -2.116 19.712 1.00 86.12 190 HIS A N 1
ATOM 1530 C CA . HIS A 1 190 ? -3.074 -2.572 20.738 1.00 86.12 190 HIS A CA 1
ATOM 1531 C C . HIS A 1 190 ? -1.657 -2.135 20.382 1.00 86.12 190 HIS A C 1
ATOM 1533 O O . HIS A 1 190 ? -1.157 -2.410 19.288 1.00 86.12 190 HIS A O 1
ATOM 1539 N N . VAL A 1 191 ? -1.004 -1.440 21.311 1.00 89.69 191 VAL A N 1
ATOM 1540 C CA . VAL A 1 191 ? 0.378 -0.985 21.161 1.00 89.69 191 VAL A CA 1
ATOM 1541 C C . VAL A 1 191 ? 1.224 -1.644 22.233 1.00 89.69 191 VAL A C 1
ATOM 1543 O O . VAL A 1 191 ? 1.032 -1.394 23.421 1.00 89.69 191 VAL A O 1
ATOM 1546 N N . SER A 1 192 ? 2.198 -2.447 21.812 1.00 86.94 192 SER A N 1
ATOM 1547 C CA . SER A 1 192 ? 3.106 -3.135 22.726 1.00 86.94 192 SER A CA 1
ATOM 1548 C C . SER A 1 192 ? 4.540 -2.988 22.264 1.00 86.94 192 SER A C 1
ATOM 1550 O O . SER A 1 192 ? 4.895 -3.460 21.192 1.00 86.94 192 SER A O 1
ATOM 1552 N N . ASN A 1 193 ? 5.367 -2.356 23.097 1.00 87.56 193 ASN A N 1
ATOM 1553 C CA . ASN A 1 193 ? 6.799 -2.178 22.889 1.00 87.56 193 ASN A CA 1
ATOM 1554 C C . ASN A 1 193 ? 7.159 -1.595 21.508 1.00 87.56 193 ASN A C 1
ATOM 1556 O O . ASN A 1 193 ? 7.216 -0.386 21.362 1.00 87.56 193 ASN A O 1
ATOM 1560 N N . ASP A 1 194 ? 7.426 -2.415 20.499 1.00 89.06 194 ASP A N 1
ATOM 1561 C CA . ASP A 1 194 ? 7.776 -2.034 19.127 1.00 89.06 194 ASP A CA 1
ATOM 1562 C C . ASP A 1 194 ? 6.693 -2.397 18.099 1.00 89.06 194 ASP A C 1
ATOM 1564 O O . ASP A 1 194 ? 6.904 -2.259 16.898 1.00 89.06 194 ASP A O 1
ATOM 1568 N N . GLU A 1 195 ? 5.529 -2.841 18.553 1.00 91.56 195 GLU A N 1
ATOM 1569 C CA . GLU A 1 195 ? 4.443 -3.335 17.726 1.00 91.56 195 GLU A CA 1
ATOM 1570 C C . GLU A 1 195 ? 3.198 -2.452 17.840 1.00 91.56 195 GLU A C 1
ATOM 1572 O O . GLU A 1 195 ? 2.798 -2.019 18.923 1.00 91.56 195 GLU A O 1
ATOM 1577 N N . PHE A 1 196 ? 2.559 -2.226 16.698 1.00 92.94 196 PHE A N 1
ATOM 1578 C CA . PHE A 1 196 ? 1.248 -1.610 16.585 1.00 92.94 196 PHE A CA 1
ATOM 1579 C C . PHE A 1 196 ? 0.302 -2.569 15.875 1.00 92.94 196 PHE A C 1
ATOM 1581 O O . PHE A 1 196 ? 0.560 -2.986 14.744 1.00 92.94 196 PHE A O 1
ATOM 1588 N N . LEU A 1 197 ? -0.811 -2.876 16.523 1.00 90.88 197 LEU A N 1
ATOM 1589 C CA . LEU A 1 197 ? -1.883 -3.698 15.998 1.00 90.88 197 LEU A CA 1
ATOM 1590 C C . LEU A 1 197 ? -3.126 -2.829 15.836 1.00 90.88 197 LEU A C 1
ATOM 1592 O O . LEU A 1 197 ? -3.526 -2.138 16.769 1.00 90.88 197 LEU A O 1
ATOM 1596 N N . PHE A 1 198 ? -3.743 -2.894 14.668 1.00 89.81 198 PHE A N 1
ATOM 1597 C CA . PHE A 1 198 ? -5.044 -2.315 14.388 1.00 89.81 198 PHE A CA 1
ATOM 1598 C C . PHE A 1 198 ? -5.915 -3.384 13.739 1.00 89.81 198 PHE A C 1
ATOM 1600 O O . PHE A 1 198 ? -5.546 -3.979 12.726 1.00 89.81 198 PHE A O 1
ATOM 1607 N N . TYR A 1 199 ? -7.082 -3.618 14.312 1.00 82.56 199 TYR A N 1
ATOM 1608 C CA . TYR A 1 199 ? -8.090 -4.512 13.772 1.00 82.56 199 TYR A CA 1
ATOM 1609 C C . TYR A 1 199 ? -9.387 -3.738 13.624 1.00 82.56 199 TYR A C 1
ATOM 1611 O O . TYR A 1 199 ? -9.797 -3.073 14.561 1.00 82.56 199 TYR A O 1
ATOM 1619 N N . ALA A 1 200 ? -10.033 -3.824 12.469 1.00 76.94 200 ALA A N 1
ATOM 1620 C CA . ALA A 1 200 ? -11.379 -3.322 12.257 1.00 76.94 200 ALA A CA 1
ATOM 1621 C C . ALA A 1 200 ? -12.036 -4.145 11.156 1.00 76.94 200 ALA A C 1
ATOM 1623 O O . ALA A 1 200 ? -11.741 -3.917 9.987 1.00 76.94 200 ALA A O 1
ATOM 1624 N N . SER A 1 201 ? -12.867 -5.131 11.508 1.00 66.25 201 SER A N 1
ATOM 1625 C CA . SER A 1 201 ? -13.374 -6.137 10.559 1.00 66.25 201 SER A CA 1
ATOM 1626 C C . SER A 1 201 ? -13.869 -5.516 9.236 1.00 66.25 201 SER A C 1
ATOM 1628 O O . SER A 1 201 ? -14.693 -4.598 9.278 1.00 66.25 201 SER A O 1
ATOM 1630 N N . PRO A 1 202 ? -13.391 -5.981 8.059 1.00 67.62 202 PRO A N 1
ATOM 1631 C CA . PRO A 1 202 ? -12.466 -7.103 7.820 1.00 67.62 202 PRO A CA 1
ATOM 1632 C C . PRO A 1 202 ? -10.968 -6.723 7.805 1.00 67.62 202 PRO A C 1
ATOM 1634 O O . PRO A 1 202 ? -10.118 -7.546 7.465 1.00 67.62 202 PRO A O 1
ATOM 1637 N N . TYR A 1 203 ? -10.623 -5.476 8.111 1.00 76.06 203 TYR A N 1
ATOM 1638 C CA . TYR A 1 203 ? -9.271 -4.936 8.024 1.00 76.06 203 TYR A CA 1
ATOM 1639 C C . TYR A 1 203 ? -8.405 -5.336 9.222 1.00 76.06 203 TYR A C 1
ATOM 1641 O O . TYR A 1 203 ? -8.817 -5.269 10.378 1.00 76.06 203 TYR A O 1
ATOM 1649 N N . PHE A 1 204 ? -7.162 -5.708 8.933 1.00 82.88 204 PHE A N 1
ATOM 1650 C CA . PHE A 1 204 ? -6.142 -6.005 9.928 1.00 82.88 204 PHE A CA 1
ATOM 1651 C C . PHE A 1 204 ? -4.819 -5.387 9.486 1.00 82.88 204 PHE A C 1
ATOM 1653 O O . PHE A 1 204 ? -4.372 -5.591 8.355 1.00 82.88 204 PHE A O 1
ATOM 1660 N N . LEU A 1 205 ? -4.187 -4.641 10.384 1.00 88.88 205 LEU A N 1
ATOM 1661 C CA . LEU A 1 205 ? -2.894 -4.017 10.180 1.00 88.88 205 LEU A CA 1
ATOM 1662 C C . LEU A 1 205 ? -2.007 -4.303 11.386 1.00 88.88 205 LEU A C 1
ATOM 1664 O O . LEU A 1 205 ? -2.379 -4.057 12.528 1.00 88.88 205 LEU A O 1
ATOM 1668 N N . ARG A 1 206 ? -0.802 -4.790 11.112 1.00 91.38 206 ARG A N 1
ATOM 1669 C CA . ARG A 1 206 ? 0.232 -5.016 12.115 1.00 91.38 206 ARG A CA 1
ATOM 1670 C C . ARG A 1 206 ? 1.510 -4.358 11.627 1.00 91.38 206 ARG A C 1
ATOM 1672 O O . ARG A 1 206 ? 1.939 -4.636 10.507 1.00 91.38 206 ARG A O 1
ATOM 1679 N N . LEU A 1 207 ? 2.069 -3.464 12.433 1.00 92.50 207 LEU A N 1
ATOM 1680 C CA . LEU A 1 207 ? 3.292 -2.727 12.138 1.00 92.50 207 LEU A CA 1
ATOM 1681 C C . LEU A 1 207 ? 4.342 -2.994 13.216 1.00 92.50 207 LEU A C 1
ATOM 1683 O O . LEU A 1 207 ? 4.017 -3.101 14.395 1.00 92.50 207 LEU A O 1
ATOM 1687 N N . TYR A 1 208 ? 5.598 -3.028 12.796 1.00 90.44 208 TYR A N 1
ATOM 1688 C CA . TYR A 1 208 ? 6.780 -3.249 13.612 1.00 90.44 208 TYR A CA 1
ATOM 1689 C C . TYR A 1 208 ? 7.725 -2.063 13.442 1.00 90.44 208 TYR A C 1
ATOM 1691 O O . TYR A 1 208 ? 8.233 -1.792 12.353 1.00 90.44 208 TYR A O 1
ATOM 1699 N N . PHE A 1 209 ? 7.974 -1.344 14.525 1.00 90.06 209 PHE A N 1
ATOM 1700 C CA . PHE A 1 209 ? 8.834 -0.171 14.566 1.00 90.06 209 PHE A CA 1
ATOM 1701 C C . PHE A 1 209 ? 10.252 -0.563 14.962 1.00 90.06 209 PHE A C 1
ATOM 1703 O O . PHE A 1 209 ? 10.485 -1.583 15.603 1.00 90.06 209 PHE A O 1
ATOM 1710 N N . THR A 1 210 ? 11.240 0.243 14.581 1.00 86.88 210 THR A N 1
ATOM 1711 C CA . THR A 1 210 ? 12.639 0.095 15.023 1.00 86.88 210 THR A CA 1
ATOM 1712 C C . THR A 1 210 ? 12.835 0.593 16.461 1.00 86.88 210 THR A C 1
ATOM 1714 O O . THR A 1 210 ? 13.593 -0.005 17.228 1.00 86.88 210 THR A O 1
ATOM 1717 N N . SER A 1 211 ? 12.086 1.627 16.837 1.00 90.06 211 SER A N 1
ATOM 1718 C CA . SER A 1 211 ? 12.092 2.278 18.151 1.00 90.06 211 SER A CA 1
ATOM 1719 C C . SER A 1 211 ? 10.880 1.894 19.009 1.00 90.06 211 SER A C 1
ATOM 1721 O O . SER A 1 211 ? 9.860 1.441 18.493 1.00 90.06 211 SER A O 1
ATOM 1723 N N . GLN A 1 212 ? 10.986 2.100 20.327 1.00 91.81 212 GLN A N 1
ATOM 1724 C CA . GLN A 1 212 ? 9.949 1.718 21.294 1.00 91.81 212 GLN A CA 1
ATOM 1725 C C . GLN A 1 212 ? 8.827 2.765 21.408 1.00 91.81 212 GLN A C 1
ATOM 1727 O O . GLN A 1 212 ? 9.062 3.961 21.615 1.00 91.81 212 GLN A O 1
ATOM 1732 N N . LEU A 1 213 ? 7.593 2.291 21.335 1.00 91.56 213 LEU A N 1
ATOM 1733 C CA . LEU A 1 213 ? 6.340 2.990 21.579 1.00 91.56 213 LEU A CA 1
ATOM 1734 C C . LEU A 1 213 ? 5.937 2.886 23.059 1.00 91.56 213 LEU A C 1
ATOM 1736 O O . LEU A 1 213 ? 6.359 1.982 23.782 1.00 91.56 213 LEU A O 1
ATOM 1740 N N . GLU A 1 214 ? 5.146 3.851 23.525 1.00 90.69 214 GLU A N 1
ATOM 1741 C CA . GLU A 1 214 ? 4.494 3.772 24.834 1.00 90.69 214 GLU A CA 1
ATOM 1742 C C . GLU A 1 214 ? 3.373 2.726 24.771 1.00 90.69 214 GLU A C 1
ATOM 1744 O O . GLU A 1 214 ? 2.514 2.797 23.891 1.00 90.69 214 GLU A O 1
ATOM 1749 N N . GLU A 1 215 ? 3.409 1.749 25.680 1.00 89.62 215 GLU A N 1
ATOM 1750 C CA . GLU A 1 215 ? 2.416 0.673 25.742 1.00 89.62 215 GLU A CA 1
ATOM 1751 C C . GLU A 1 215 ? 1.048 1.237 26.113 1.00 89.62 215 GLU A C 1
ATOM 1753 O O . GLU A 1 215 ? 0.913 1.997 27.076 1.00 89.62 215 GLU A O 1
ATOM 1758 N N . THR A 1 216 ? 0.033 0.879 25.336 1.00 82.62 216 THR A N 1
ATOM 1759 C CA . THR A 1 216 ? -1.339 1.301 25.589 1.00 82.62 216 THR A CA 1
ATOM 1760 C C . THR A 1 216 ? -2.306 0.374 24.875 1.00 82.62 216 THR A C 1
ATOM 1762 O O . THR A 1 216 ? -2.164 0.093 23.682 1.00 82.62 216 THR A O 1
ATOM 1765 N N . ASP A 1 217 ? -3.336 -0.019 25.610 1.00 71.50 217 ASP A N 1
ATOM 1766 C CA . ASP A 1 217 ? -4.539 -0.619 25.056 1.00 71.50 217 ASP A CA 1
ATOM 1767 C C . ASP A 1 217 ? -5.492 0.533 24.717 1.00 71.50 217 ASP A C 1
ATOM 1769 O O . ASP A 1 217 ? -5.718 1.413 25.552 1.00 71.50 217 ASP A O 1
ATOM 1773 N N . CYS A 1 218 ? -5.985 0.592 23.481 1.00 69.31 218 CYS A N 1
ATOM 1774 C CA . CYS A 1 218 ? -6.895 1.634 22.988 1.00 69.31 218 CYS A CA 1
ATOM 1775 C C . CYS A 1 218 ? -6.362 3.087 23.090 1.00 69.31 218 CYS A C 1
ATOM 1777 O O . CYS A 1 218 ? -6.941 3.917 23.803 1.00 69.31 218 CYS A O 1
ATOM 1779 N N . PRO A 1 219 ? -5.290 3.458 22.353 1.00 76.50 219 PRO A N 1
ATOM 1780 C CA . PRO A 1 219 ? -4.902 4.861 22.186 1.00 76.50 219 PRO A CA 1
ATOM 1781 C C . PRO A 1 219 ? -6.059 5.708 21.622 1.00 76.50 219 PRO A C 1
ATOM 1783 O O . PRO A 1 219 ? -6.959 5.170 20.980 1.00 76.50 219 PRO A O 1
ATOM 1786 N N . PRO A 1 220 ? -6.032 7.047 21.777 1.00 74.81 220 PRO A N 1
ATOM 1787 C CA . PRO A 1 220 ? -7.035 7.916 21.172 1.00 74.81 220 PRO A CA 1
ATOM 1788 C C . PRO A 1 220 ? -7.122 7.703 19.653 1.00 74.81 220 PRO A C 1
ATOM 1790 O O . PRO A 1 220 ? -6.139 7.923 18.933 1.00 74.81 220 PRO A O 1
ATOM 1793 N N . VAL A 1 221 ? -8.308 7.303 19.190 1.00 78.75 221 VAL A N 1
ATOM 1794 C CA . VAL A 1 221 ? -8.643 7.082 17.780 1.00 78.75 221 VAL A CA 1
ATOM 1795 C C . VAL A 1 221 ? -9.718 8.073 17.359 1.00 78.75 221 VAL A C 1
ATOM 1797 O O . VAL A 1 221 ? -10.740 8.212 18.026 1.00 78.75 221 VAL A O 1
ATOM 1800 N N . ASP A 1 222 ? -9.478 8.755 16.247 1.00 77.88 222 ASP A N 1
ATOM 1801 C CA . ASP A 1 222 ? -10.446 9.614 15.574 1.00 77.88 222 ASP A CA 1
ATOM 1802 C C . ASP A 1 222 ? -10.811 8.968 14.234 1.00 77.88 222 ASP A C 1
ATOM 1804 O O . ASP A 1 222 ? -9.921 8.652 13.441 1.00 77.88 222 ASP A O 1
ATOM 1808 N N . TYR A 1 223 ? -12.097 8.709 14.003 1.00 77.88 223 TYR A N 1
ATOM 1809 C CA . TYR A 1 223 ? -12.585 8.094 12.771 1.00 77.88 223 TYR A CA 1
ATOM 1810 C C . TYR A 1 223 ? -13.390 9.112 11.971 1.00 77.88 223 TYR A C 1
ATOM 1812 O O . TYR A 1 223 ? -14.412 9.614 12.438 1.00 77.88 223 TYR A O 1
ATOM 1820 N N . ASP A 1 224 ? -12.940 9.374 10.746 1.00 72.50 224 ASP A N 1
ATOM 1821 C CA . ASP A 1 224 ? -13.661 10.183 9.773 1.00 72.50 224 ASP A CA 1
ATOM 1822 C C . ASP A 1 224 ? -14.474 9.267 8.838 1.00 72.50 224 ASP A C 1
ATOM 1824 O O . ASP A 1 224 ? -13.900 8.672 7.914 1.00 72.50 224 ASP A O 1
ATOM 1828 N N . PRO A 1 225 ? -15.804 9.153 9.031 1.00 62.62 225 PRO A N 1
ATOM 1829 C CA . PRO A 1 225 ? -16.652 8.306 8.200 1.00 62.62 225 PRO A CA 1
ATOM 1830 C C . PRO A 1 225 ? -16.785 8.810 6.759 1.00 62.62 225 PRO A C 1
ATOM 1832 O O . PRO A 1 225 ? -17.073 8.012 5.872 1.00 62.62 225 PRO A O 1
ATOM 1835 N N . ALA A 1 226 ? -16.571 10.104 6.492 1.00 63.19 226 ALA A N 1
ATOM 1836 C CA . ALA A 1 226 ? -16.697 10.649 5.141 1.00 63.19 226 ALA A CA 1
ATOM 1837 C C . ALA A 1 226 ? -15.543 10.195 4.234 1.00 63.19 226 ALA A C 1
ATOM 1839 O O . ALA A 1 226 ? -15.748 9.967 3.043 1.00 63.19 226 ALA A O 1
ATOM 1840 N N . ASN A 1 227 ? -14.348 10.036 4.810 1.00 67.94 227 ASN A N 1
ATOM 1841 C CA . ASN A 1 227 ? -13.131 9.622 4.107 1.00 67.94 227 ASN A CA 1
ATOM 1842 C C . ASN A 1 227 ? -12.668 8.202 4.474 1.00 67.94 227 ASN A C 1
ATOM 1844 O O . ASN A 1 227 ? -11.583 7.791 4.065 1.00 67.94 227 ASN A O 1
ATOM 1848 N N . ALA A 1 228 ? -13.446 7.471 5.281 1.00 71.12 228 ALA A N 1
ATOM 1849 C CA . ALA A 1 228 ? -13.093 6.159 5.826 1.00 71.12 228 ALA A CA 1
ATOM 1850 C C . ALA A 1 228 ? -11.677 6.114 6.443 1.00 71.12 228 ALA A C 1
ATOM 1852 O O . ALA A 1 228 ? -10.934 5.150 6.267 1.00 71.12 228 ALA A O 1
ATOM 1853 N N . THR A 1 229 ? -11.284 7.180 7.148 1.00 77.31 229 THR A N 1
ATOM 1854 C CA . THR A 1 229 ? -9.922 7.348 7.676 1.00 77.31 229 THR A CA 1
ATOM 1855 C C . THR A 1 229 ? -9.893 7.194 9.191 1.00 77.31 229 THR A C 1
ATOM 1857 O O . THR A 1 229 ? -10.603 7.904 9.898 1.00 77.31 229 THR A O 1
ATOM 1860 N N . PHE A 1 230 ? -9.017 6.322 9.694 1.00 82.50 230 PHE A N 1
ATOM 1861 C CA . PHE A 1 230 ? -8.677 6.255 11.116 1.00 82.50 230 PHE A CA 1
ATOM 1862 C C . PHE A 1 230 ? -7.405 7.064 11.393 1.00 82.50 230 PHE A C 1
ATOM 1864 O O . PHE A 1 230 ? -6.362 6.824 10.786 1.00 82.50 230 PHE A O 1
ATOM 1871 N N . THR A 1 231 ? -7.474 8.001 12.336 1.00 86.69 231 THR A N 1
ATOM 1872 C CA . THR A 1 231 ? -6.327 8.763 12.837 1.00 86.69 231 THR A CA 1
ATOM 1873 C C . THR A 1 231 ? -6.016 8.329 14.260 1.00 86.69 231 THR A C 1
ATOM 1875 O O . THR A 1 231 ? -6.780 8.594 15.186 1.00 86.69 231 THR A O 1
ATOM 1878 N N . ILE A 1 232 ? -4.866 7.685 14.443 1.00 88.12 232 ILE A N 1
ATOM 1879 C CA . ILE A 1 232 ? -4.460 7.105 15.725 1.00 88.12 232 ILE A CA 1
ATOM 1880 C C . ILE A 1 232 ? -3.180 7.788 16.191 1.00 88.12 232 ILE A C 1
ATOM 1882 O O . ILE A 1 232 ? -2.193 7.857 15.456 1.00 88.12 232 ILE A O 1
ATOM 1886 N N . LYS A 1 233 ? -3.189 8.318 17.418 1.00 88.25 233 LYS A N 1
ATOM 1887 C CA . LYS A 1 233 ? -2.032 9.017 17.994 1.00 88.25 233 LYS A CA 1
ATOM 1888 C C . LYS A 1 233 ? -1.334 8.130 19.014 1.00 88.25 233 LYS A C 1
ATOM 1890 O O . LYS A 1 233 ? -1.788 8.007 20.147 1.00 88.25 233 LYS A O 1
ATOM 1895 N N . VAL A 1 234 ? -0.194 7.574 18.617 1.00 89.38 234 VAL A N 1
ATOM 1896 C CA . VAL A 1 234 ? 0.661 6.756 19.486 1.00 89.38 234 VAL A CA 1
ATOM 1897 C C . VAL A 1 234 ? 1.851 7.581 19.968 1.00 89.38 234 VAL A C 1
ATOM 1899 O O . VAL A 1 234 ? 2.494 8.291 19.190 1.00 89.38 234 VAL A O 1
ATOM 1902 N N . LYS A 1 235 ? 2.142 7.516 21.268 1.00 90.00 235 LYS A N 1
ATOM 1903 C CA . LYS A 1 235 ? 3.284 8.210 21.865 1.00 90.00 235 LYS A CA 1
ATOM 1904 C C . LYS A 1 235 ? 4.550 7.363 21.756 1.00 90.00 235 LYS A C 1
ATOM 1906 O O . LYS A 1 235 ? 4.520 6.137 21.818 1.00 90.00 235 LYS A O 1
ATOM 1911 N N . LYS A 1 236 ? 5.686 8.043 21.620 1.00 93.62 236 LYS A N 1
ATOM 1912 C CA . LYS A 1 236 ? 7.012 7.422 21.712 1.00 93.62 236 LYS A CA 1
ATOM 1913 C C . LYS A 1 236 ? 7.316 7.139 23.176 1.00 93.62 236 LYS A C 1
ATOM 1915 O O . LYS A 1 236 ? 7.063 8.009 24.009 1.00 93.62 236 LYS A O 1
ATOM 1920 N N . LYS A 1 237 ? 7.944 6.002 23.474 1.00 92.38 237 LYS A N 1
ATOM 1921 C CA . LYS A 1 237 ? 8.382 5.694 24.841 1.00 92.38 237 LYS A CA 1
ATOM 1922 C C . LYS A 1 237 ? 9.397 6.712 25.356 1.00 92.38 237 LYS A C 1
ATOM 1924 O O . LYS A 1 237 ? 9.318 7.138 26.504 1.00 92.38 237 LYS A O 1
ATOM 1929 N N . ASN A 1 238 ? 10.324 7.131 24.492 1.00 92.50 238 ASN A N 1
ATOM 1930 C CA . ASN A 1 238 ? 11.304 8.169 24.794 1.00 92.50 238 ASN A CA 1
ATOM 1931 C C . ASN A 1 238 ? 10.921 9.476 24.075 1.00 92.50 238 ASN A C 1
ATOM 1933 O O . ASN A 1 238 ? 11.013 9.562 22.842 1.00 92.50 238 ASN A O 1
ATOM 1937 N N . PRO A 1 239 ? 10.500 10.525 24.805 1.00 92.00 239 PRO A N 1
ATOM 1938 C CA . PRO A 1 239 ? 10.190 11.816 24.205 1.00 92.00 239 PRO A CA 1
ATOM 1939 C C . PRO A 1 239 ? 11.396 12.402 23.460 1.00 92.00 239 PRO A C 1
ATOM 1941 O O . PRO A 1 239 ? 12.502 12.457 23.989 1.00 92.00 239 PRO A O 1
ATOM 1944 N N . GLY A 1 240 ? 11.174 12.866 22.229 1.00 89.50 240 GLY A N 1
ATOM 1945 C CA . GLY A 1 240 ? 12.222 13.454 21.386 1.00 89.50 240 GLY A CA 1
ATOM 1946 C C . GLY A 1 240 ? 13.078 12.449 20.607 1.00 89.50 240 GLY A C 1
ATOM 1947 O O . GLY A 1 240 ? 13.876 12.878 19.778 1.00 89.50 240 GLY A O 1
ATOM 1948 N N . GLU A 1 241 ? 12.895 11.138 20.799 1.00 93.50 241 GLU A N 1
ATOM 1949 C CA . GLU A 1 241 ? 13.585 10.117 20.003 1.00 93.50 241 GLU A CA 1
ATOM 1950 C C . GLU A 1 241 ? 13.204 10.228 18.519 1.00 93.50 241 GLU A C 1
ATOM 1952 O O . GLU A 1 241 ? 12.027 10.352 18.160 1.00 93.50 241 GLU A O 1
ATOM 1957 N N . PHE A 1 242 ? 14.200 10.189 17.637 1.00 90.19 242 PHE A N 1
ATOM 1958 C CA . PHE A 1 242 ? 13.975 10.095 16.199 1.00 90.19 242 PHE A CA 1
ATOM 1959 C C . PHE A 1 242 ? 13.619 8.652 15.837 1.00 90.19 242 PHE A C 1
ATOM 1961 O O . PHE A 1 242 ? 14.350 7.740 16.198 1.00 90.19 242 PHE A O 1
ATOM 1968 N N . PHE A 1 243 ? 12.505 8.454 15.129 1.00 90.25 243 PHE A N 1
ATOM 1969 C CA . PHE A 1 243 ? 12.103 7.138 14.634 1.00 90.25 243 PHE A CA 1
ATOM 1970 C C . PHE A 1 243 ? 12.602 7.021 13.193 1.00 90.25 243 PHE A C 1
ATOM 1972 O O . PHE A 1 243 ? 12.049 7.707 12.325 1.00 90.25 243 PHE A O 1
ATOM 1979 N N . PRO A 1 244 ? 13.655 6.232 12.927 1.00 85.94 244 PRO A N 1
ATOM 1980 C CA . PRO A 1 244 ? 14.102 6.013 11.564 1.00 85.94 244 PRO A CA 1
ATOM 1981 C C . PRO A 1 244 ? 13.078 5.158 10.809 1.00 85.94 244 PRO A C 1
ATOM 1983 O O . PRO A 1 244 ? 12.240 4.484 11.406 1.00 85.94 244 PRO A O 1
ATOM 1986 N N . ASP A 1 245 ? 13.179 5.159 9.484 1.00 85.62 245 ASP A N 1
ATOM 1987 C CA . ASP A 1 245 ? 12.553 4.148 8.622 1.00 85.62 245 ASP A CA 1
ATOM 1988 C C . ASP A 1 245 ? 11.019 4.126 8.573 1.00 85.62 245 ASP A C 1
ATOM 1990 O O . ASP A 1 245 ? 10.445 3.169 8.062 1.00 85.62 245 ASP A O 1
ATOM 1994 N N . LEU A 1 246 ? 10.334 5.191 9.004 1.00 88.69 246 LEU A N 1
ATOM 1995 C CA . LEU A 1 246 ? 8.866 5.283 8.897 1.00 88.69 246 LEU A CA 1
ATOM 1996 C C . LEU A 1 246 ? 8.349 5.221 7.447 1.00 88.69 246 LEU A C 1
ATOM 1998 O O . LEU A 1 246 ? 7.182 4.925 7.217 1.00 88.69 246 LEU A O 1
ATOM 2002 N N . GLU A 1 247 ? 9.216 5.483 6.470 1.00 87.38 247 GLU A N 1
ATOM 2003 C CA . GLU A 1 247 ? 8.907 5.374 5.041 1.00 87.38 247 GLU A CA 1
ATOM 2004 C C . GLU A 1 247 ? 9.255 3.992 4.459 1.00 87.38 247 GLU A C 1
ATOM 2006 O O . GLU A 1 247 ? 8.946 3.709 3.305 1.00 87.38 247 GLU A O 1
ATOM 2011 N N . MET A 1 248 ? 9.900 3.111 5.231 1.00 92.50 248 MET A N 1
ATOM 2012 C CA . MET A 1 248 ? 10.282 1.764 4.797 1.00 92.50 248 MET A CA 1
ATOM 2013 C C . MET A 1 248 ? 9.104 0.805 5.029 1.00 92.50 248 MET A C 1
ATOM 2015 O O . MET A 1 248 ? 9.090 -0.000 5.957 1.00 92.50 248 MET A O 1
ATOM 2019 N N . ILE A 1 249 ? 8.070 0.927 4.198 1.00 90.81 249 ILE A N 1
ATOM 2020 C CA . ILE A 1 249 ? 6.759 0.281 4.381 1.00 90.81 249 ILE A CA 1
ATOM 2021 C C . ILE A 1 249 ? 6.855 -1.241 4.475 1.00 90.81 249 ILE A C 1
ATOM 2023 O O . ILE A 1 249 ? 6.265 -1.832 5.378 1.00 90.81 249 ILE A O 1
ATOM 2027 N N . THR A 1 250 ? 7.621 -1.890 3.595 1.00 89.12 250 THR A N 1
ATOM 2028 C CA . THR A 1 250 ? 7.804 -3.347 3.647 1.00 89.12 250 THR A CA 1
ATOM 2029 C C . THR A 1 250 ? 8.518 -3.757 4.936 1.00 89.12 250 THR A C 1
ATOM 2031 O O . THR A 1 250 ? 8.185 -4.788 5.518 1.00 89.12 250 THR A O 1
ATOM 2034 N N . ARG A 1 251 ? 9.455 -2.937 5.433 1.00 87.81 251 ARG A N 1
ATOM 2035 C CA . ARG A 1 251 ? 10.126 -3.167 6.722 1.00 87.81 251 ARG A CA 1
ATOM 2036 C C . ARG A 1 251 ? 9.144 -3.032 7.888 1.00 87.81 251 ARG A C 1
ATOM 2038 O O . ARG A 1 251 ? 9.165 -3.893 8.758 1.00 87.81 251 ARG A O 1
ATOM 2045 N N . LEU A 1 252 ? 8.260 -2.031 7.868 1.00 90.31 252 LEU A N 1
ATOM 2046 C CA . LEU A 1 252 ? 7.240 -1.829 8.905 1.00 90.31 252 LEU A CA 1
ATOM 2047 C C . LEU A 1 252 ? 6.241 -2.989 8.996 1.00 90.31 252 LEU A C 1
ATOM 2049 O O . LEU A 1 252 ? 5.799 -3.310 10.087 1.00 90.31 252 LEU A O 1
ATOM 2053 N N . ILE A 1 253 ? 5.875 -3.640 7.891 1.00 89.62 253 ILE A N 1
ATOM 2054 C CA . ILE A 1 253 ? 4.908 -4.761 7.910 1.00 89.62 253 ILE A CA 1
ATOM 2055 C C . ILE A 1 253 ? 5.561 -6.139 8.110 1.00 89.62 253 ILE A C 1
ATOM 2057 O O . ILE A 1 253 ? 4.856 -7.150 8.170 1.00 89.62 253 ILE A O 1
ATOM 2061 N N . THR A 1 254 ? 6.895 -6.211 8.162 1.00 85.50 254 THR A N 1
ATOM 2062 C CA . THR A 1 254 ? 7.631 -7.478 8.283 1.00 85.50 254 THR A CA 1
ATOM 2063 C C . THR A 1 254 ? 7.955 -7.769 9.754 1.00 85.50 254 THR A C 1
ATOM 2065 O O . THR A 1 254 ? 8.635 -6.958 10.384 1.00 85.50 254 THR A O 1
ATOM 2068 N N . PRO A 1 255 ? 7.527 -8.919 10.313 1.00 80.69 255 PRO A N 1
ATOM 2069 C CA . PRO A 1 255 ? 7.808 -9.276 11.704 1.00 80.69 255 PRO A CA 1
ATOM 2070 C C . PRO A 1 255 ? 9.301 -9.389 12.006 1.00 80.69 255 PRO A C 1
ATOM 2072 O O . PRO A 1 255 ? 10.065 -9.911 11.195 1.00 80.69 255 PRO A O 1
ATOM 2075 N N . ARG A 1 256 ? 9.714 -8.986 13.213 1.00 68.56 256 ARG A N 1
ATOM 2076 C CA . ARG A 1 256 ? 11.112 -9.111 13.664 1.00 68.56 256 ARG A CA 1
ATOM 2077 C C . ARG A 1 256 ? 11.578 -10.553 13.856 1.00 68.56 256 ARG A C 1
ATOM 2079 O O . ARG A 1 256 ? 12.768 -10.801 13.747 1.00 68.56 256 ARG A O 1
ATOM 2086 N N . GLU A 1 257 ? 10.676 -11.510 14.077 1.00 58.97 257 GLU A N 1
ATOM 2087 C CA . GLU A 1 257 ? 11.007 -12.946 14.200 1.00 58.97 257 GLU A CA 1
ATOM 2088 C C . GLU A 1 257 ? 11.608 -13.548 12.917 1.00 58.97 257 GLU A C 1
ATOM 2090 O O . GLU A 1 257 ? 12.217 -14.616 12.953 1.00 58.97 257 GLU A O 1
ATOM 2095 N N . ALA A 1 258 ? 11.506 -12.835 11.792 1.00 51.94 258 ALA A N 1
ATOM 2096 C CA . ALA A 1 258 ? 12.304 -13.103 10.605 1.00 51.94 258 ALA A CA 1
ATOM 2097 C C . ALA A 1 258 ? 13.820 -13.004 10.897 1.00 51.94 258 ALA A C 1
ATOM 2099 O O . ALA A 1 258 ? 14.607 -13.729 10.308 1.00 51.94 258 ALA A O 1
ATOM 2100 N N . GLU A 1 259 ? 14.279 -12.171 11.831 1.00 47.94 259 GLU A N 1
ATOM 2101 C CA . GLU A 1 259 ? 15.696 -12.033 12.198 1.00 47.94 259 GLU A CA 1
ATOM 2102 C C . GLU A 1 259 ? 16.205 -13.264 12.975 1.00 47.94 259 GLU A C 1
ATOM 2104 O O . GLU A 1 259 ? 16.410 -13.220 14.184 1.00 47.94 259 GLU A O 1
ATOM 2109 N N . GLY A 1 260 ? 16.425 -14.392 12.293 1.00 38.03 260 GLY A N 1
ATOM 2110 C CA . GLY A 1 260 ? 17.027 -15.574 12.922 1.00 38.03 260 GLY A CA 1
ATOM 2111 C C . GLY A 1 260 ? 16.769 -16.931 12.270 1.00 38.03 260 GLY A C 1
ATOM 2112 O O . GLY A 1 260 ? 17.311 -17.930 12.750 1.00 38.03 260 GLY A O 1
ATOM 2113 N N . ILE A 1 261 ? 15.986 -17.019 11.191 1.00 36.88 261 ILE A N 1
ATOM 2114 C CA . ILE A 1 261 ? 15.668 -18.310 10.567 1.00 36.88 261 ILE A CA 1
ATOM 2115 C C . ILE A 1 261 ? 16.732 -18.652 9.514 1.00 36.88 261 ILE A C 1
ATOM 2117 O O . ILE A 1 261 ? 17.000 -17.887 8.587 1.00 36.88 261 ILE A O 1
ATOM 2121 N N . LYS A 1 262 ? 17.372 -19.819 9.664 1.00 29.61 262 LYS A N 1
ATOM 2122 C CA . LYS A 1 262 ? 18.338 -20.343 8.687 1.00 29.61 262 LYS A CA 1
ATOM 2123 C C . LYS A 1 262 ? 17.640 -20.672 7.353 1.00 29.61 262 LYS A C 1
ATOM 2125 O O . LYS A 1 262 ? 16.511 -21.153 7.359 1.00 29.61 262 LYS A O 1
ATOM 2130 N N . PRO A 1 263 ? 18.323 -20.457 6.220 1.00 34.91 263 PRO A N 1
ATOM 2131 C CA . PRO A 1 263 ? 17.719 -20.362 4.899 1.00 34.91 263 PRO A CA 1
ATOM 2132 C C . PRO A 1 263 ? 17.325 -21.734 4.353 1.00 34.91 263 PRO A C 1
ATOM 2134 O O . PRO A 1 263 ? 18.096 -22.693 4.431 1.00 34.91 263 PRO A O 1
ATOM 2137 N N . PHE A 1 264 ? 16.152 -21.788 3.724 1.00 32.88 264 PHE A N 1
ATOM 2138 C CA . PHE A 1 264 ? 15.765 -22.848 2.800 1.00 32.88 264 PHE A CA 1
ATOM 2139 C C . PHE A 1 264 ? 16.197 -22.430 1.385 1.00 32.88 264 PHE A C 1
ATOM 2141 O O . PHE A 1 264 ? 15.916 -21.314 0.947 1.00 32.88 264 PHE A O 1
ATOM 2148 N N . ILE A 1 265 ? 16.919 -23.303 0.683 1.00 35.50 265 ILE A N 1
ATOM 2149 C CA . ILE A 1 265 ? 17.256 -23.125 -0.736 1.00 35.50 265 ILE A CA 1
ATOM 2150 C C . ILE A 1 265 ? 15.963 -23.350 -1.530 1.00 35.50 265 ILE A C 1
ATOM 2152 O O . ILE A 1 265 ? 15.328 -24.391 -1.383 1.00 35.50 265 ILE A O 1
ATOM 2156 N N . VAL A 1 266 ? 15.548 -22.371 -2.338 1.00 34.22 266 VAL A N 1
ATOM 2157 C CA . VAL A 1 266 ? 14.324 -22.474 -3.147 1.00 34.22 266 VAL A CA 1
ATOM 2158 C C . VAL A 1 266 ? 14.588 -23.369 -4.360 1.00 34.22 266 VAL A C 1
ATOM 2160 O O . VAL A 1 266 ? 15.172 -22.925 -5.347 1.00 34.22 266 VAL A O 1
ATOM 2163 N N . ASP A 1 267 ? 14.127 -24.619 -4.289 1.00 29.25 267 ASP A N 1
ATOM 2164 C CA . ASP A 1 267 ? 13.875 -25.465 -5.458 1.00 29.25 267 ASP A CA 1
ATOM 2165 C C . ASP A 1 267 ? 12.516 -25.067 -6.051 1.00 29.25 267 ASP A C 1
ATOM 2167 O O . ASP A 1 267 ? 11.462 -25.329 -5.468 1.00 29.25 267 ASP A O 1
ATOM 2171 N N . LEU A 1 268 ? 12.519 -24.419 -7.217 1.00 29.39 268 LEU A N 1
ATOM 2172 C CA . LEU A 1 268 ? 11.294 -24.120 -7.960 1.00 29.39 268 LEU A CA 1
ATOM 2173 C C . LEU A 1 268 ? 10.712 -25.421 -8.535 1.00 29.39 268 LEU A C 1
ATOM 2175 O O . LEU A 1 268 ? 11.059 -25.844 -9.637 1.00 29.39 268 LEU A O 1
ATOM 2179 N N . LYS A 1 269 ? 9.786 -26.048 -7.805 1.00 28.36 269 LYS A N 1
ATOM 2180 C CA . LYS A 1 269 ? 8.813 -26.978 -8.386 1.00 28.36 269 LYS A CA 1
ATOM 2181 C C . LYS A 1 269 ? 7.408 -26.418 -8.221 1.00 28.36 269 LYS A C 1
ATOM 2183 O O . LYS A 1 269 ? 6.867 -26.463 -7.128 1.00 28.36 269 LYS A O 1
ATOM 2188 N N . GLY A 1 270 ? 6.835 -25.990 -9.345 1.00 31.91 270 GLY A N 1
ATOM 2189 C CA . GLY A 1 270 ? 5.396 -25.815 -9.532 1.00 31.91 270 GLY A CA 1
ATOM 2190 C C . GLY A 1 270 ? 4.813 -24.585 -8.846 1.00 31.91 270 GLY A C 1
ATOM 2191 O O . GLY A 1 270 ? 4.601 -24.577 -7.642 1.00 31.91 270 GLY A O 1
ATOM 2192 N N . PHE A 1 271 ? 4.492 -23.570 -9.646 1.00 31.66 271 PHE A N 1
ATOM 2193 C CA . PHE A 1 271 ? 3.458 -22.606 -9.287 1.00 31.66 271 PHE A CA 1
ATOM 2194 C C . PHE A 1 271 ? 2.137 -23.371 -9.136 1.00 31.66 271 PHE A C 1
ATOM 2196 O O . PHE A 1 271 ? 1.581 -23.829 -10.134 1.00 31.66 271 PHE A O 1
ATOM 2203 N N . ASP A 1 272 ? 1.672 -23.536 -7.901 1.00 26.09 272 ASP A N 1
ATOM 2204 C CA . ASP A 1 272 ? 0.275 -23.840 -7.606 1.00 26.09 272 ASP A CA 1
ATOM 2205 C C . ASP A 1 272 ? -0.282 -22.700 -6.749 1.00 26.09 272 ASP A C 1
ATOM 2207 O O . ASP A 1 272 ? 0.309 -22.300 -5.745 1.00 26.09 272 ASP A O 1
ATOM 2211 N N . ASP A 1 273 ? -1.407 -22.152 -7.190 1.00 30.95 273 ASP A N 1
ATOM 2212 C CA . ASP A 1 273 ? -1.979 -20.862 -6.787 1.00 30.95 273 ASP A CA 1
ATOM 2213 C C . ASP A 1 273 ? -2.732 -20.946 -5.436 1.00 30.95 273 ASP A C 1
ATOM 2215 O O . ASP A 1 273 ? -3.698 -20.224 -5.196 1.00 30.95 273 ASP A O 1
ATOM 2219 N N . SER A 1 274 ? -2.345 -21.876 -4.545 1.00 26.39 274 SER A N 1
ATOM 2220 C CA . SER A 1 274 ? -3.140 -22.244 -3.356 1.00 26.39 274 SER A CA 1
ATOM 2221 C C . SER A 1 274 ? -2.457 -22.133 -1.985 1.00 26.39 274 SER A C 1
ATOM 2223 O O . SER A 1 274 ? -3.057 -22.516 -0.981 1.00 26.39 274 SER A O 1
ATOM 2225 N N . MET A 1 275 ? -1.264 -21.542 -1.865 1.00 26.64 275 MET A N 1
ATOM 2226 C CA . MET A 1 275 ? -0.628 -21.331 -0.551 1.00 26.64 275 MET A CA 1
ATOM 2227 C C . MET A 1 275 ? -0.671 -19.865 -0.109 1.00 26.64 275 MET A C 1
ATOM 2229 O O . MET A 1 275 ? 0.334 -19.160 -0.071 1.00 26.64 275 MET A O 1
ATOM 2233 N N . LEU A 1 276 ? -1.859 -19.429 0.320 1.00 29.25 276 LEU A N 1
ATOM 2234 C CA . LEU A 1 276 ? -2.003 -18.323 1.265 1.00 29.25 276 LEU A CA 1
ATOM 2235 C C . LEU A 1 276 ? -1.627 -18.828 2.673 1.00 29.25 276 LEU A C 1
ATOM 2237 O O . LEU A 1 276 ? -2.477 -18.973 3.548 1.00 29.25 276 LEU A O 1
ATOM 2241 N N . SER A 1 277 ? -0.350 -19.143 2.891 1.00 28.69 277 SER A N 1
ATOM 2242 C CA . SER A 1 277 ? 0.204 -19.313 4.233 1.00 28.69 277 SER A CA 1
ATOM 2243 C C . SER A 1 277 ? 1.603 -18.715 4.308 1.00 28.69 277 SER A C 1
ATOM 2245 O O . SER A 1 277 ? 2.534 -19.116 3.621 1.00 28.69 277 SER A O 1
ATOM 2247 N N . THR A 1 278 ? 1.673 -17.710 5.161 1.00 36.38 278 THR A N 1
ATOM 2248 C CA . THR A 1 278 ? 2.780 -16.916 5.678 1.00 36.38 278 THR A CA 1
ATOM 2249 C C . THR A 1 278 ? 4.054 -17.714 6.010 1.00 36.38 278 THR A C 1
ATOM 2251 O O . THR A 1 278 ? 4.369 -17.898 7.180 1.00 36.38 278 THR A O 1
ATOM 2254 N N . ASP A 1 279 ? 4.846 -18.118 5.016 1.00 27.64 279 ASP A N 1
ATOM 2255 C CA . ASP A 1 279 ? 6.213 -18.602 5.256 1.00 27.64 279 ASP A CA 1
ATOM 2256 C C . ASP A 1 279 ? 7.207 -17.436 5.168 1.00 27.64 279 ASP A C 1
ATOM 2258 O O . ASP A 1 279 ? 7.770 -17.099 4.123 1.00 27.64 279 ASP A O 1
ATOM 2262 N N . ILE A 1 280 ? 7.412 -16.787 6.314 1.00 38.84 280 ILE A N 1
ATOM 2263 C CA . ILE A 1 280 ? 8.479 -15.810 6.541 1.00 38.84 280 ILE A CA 1
ATOM 2264 C C . ILE A 1 280 ? 9.795 -16.592 6.637 1.00 38.84 280 ILE A C 1
ATOM 2266 O O . ILE A 1 280 ? 10.231 -16.990 7.714 1.00 38.84 280 ILE A O 1
ATOM 2270 N N . SER A 1 281 ? 10.420 -16.865 5.493 1.00 37.25 281 SER A N 1
ATOM 2271 C CA . SER A 1 281 ? 11.771 -17.428 5.437 1.00 37.25 281 SER A CA 1
ATOM 2272 C C . SER A 1 281 ? 12.779 -16.311 5.188 1.00 37.25 281 SER A C 1
ATOM 2274 O O . SER A 1 281 ? 12.692 -15.595 4.186 1.00 37.25 281 SER A O 1
ATOM 2276 N N . THR A 1 282 ? 13.748 -16.152 6.089 1.00 38.66 282 THR A N 1
ATOM 2277 C CA . THR A 1 282 ? 14.903 -15.281 5.863 1.00 38.66 282 THR A CA 1
ATOM 2278 C C . THR A 1 282 ? 16.008 -16.006 5.111 1.00 38.66 282 THR A C 1
ATOM 2280 O O . THR A 1 282 ? 16.567 -16.982 5.617 1.00 38.66 282 THR A O 1
ATOM 2283 N N . PRO A 1 283 ? 16.387 -15.534 3.914 1.00 46.28 283 PRO A N 1
ATOM 2284 C CA . PRO A 1 283 ? 17.545 -16.066 3.224 1.00 46.28 283 PRO A CA 1
ATOM 2285 C C . PRO A 1 283 ? 18.826 -15.481 3.845 1.00 46.28 283 PRO A C 1
ATOM 2287 O O . PRO A 1 283 ? 19.226 -14.359 3.543 1.00 46.28 283 PRO A O 1
ATOM 2290 N N . TYR A 1 284 ? 19.493 -16.240 4.715 1.00 41.00 284 TYR A N 1
ATOM 2291 C CA . TYR A 1 284 ? 20.922 -16.050 4.977 1.00 41.00 284 TYR A CA 1
ATOM 2292 C C . TYR A 1 284 ? 21.708 -16.529 3.748 1.00 41.00 284 TYR A C 1
ATOM 2294 O O . TYR A 1 284 ? 21.564 -17.674 3.323 1.00 41.00 284 TYR A O 1
ATOM 2302 N N . VAL A 1 285 ? 22.533 -15.668 3.156 1.00 51.00 285 VAL A N 1
ATOM 2303 C CA . VAL A 1 285 ? 23.355 -16.027 1.989 1.00 51.00 285 VAL A CA 1
ATOM 2304 C C . VAL A 1 285 ? 24.827 -15.925 2.384 1.00 51.00 285 VAL A C 1
ATOM 2306 O O . VAL A 1 285 ? 25.384 -14.830 2.497 1.00 51.00 285 VAL A O 1
ATOM 2309 N N . ASP A 1 286 ? 25.449 -17.081 2.631 1.00 45.25 286 ASP A N 1
ATOM 2310 C CA . ASP A 1 286 ? 26.882 -17.202 2.919 1.00 45.25 286 ASP A CA 1
ATOM 2311 C C . ASP A 1 286 ? 27.680 -17.576 1.662 1.00 45.25 286 ASP A C 1
ATOM 2313 O O . ASP A 1 286 ? 27.274 -18.426 0.862 1.00 45.25 286 ASP A O 1
ATOM 2317 N N . ARG A 1 287 ? 28.862 -16.963 1.525 1.00 47.47 287 ARG A N 1
ATOM 2318 C CA . ARG A 1 287 ? 29.830 -17.191 0.445 1.00 47.47 287 ARG A CA 1
ATOM 2319 C C . ARG A 1 287 ? 30.330 -18.637 0.382 1.00 47.47 287 ARG A C 1
ATOM 2321 O O . ARG A 1 287 ? 30.807 -19.044 -0.675 1.00 47.47 287 ARG A O 1
ATOM 2328 N N . GLY A 1 288 ? 30.189 -19.429 1.451 1.00 44.62 288 GLY A N 1
ATOM 2329 C CA . GLY A 1 288 ? 30.532 -20.858 1.455 1.00 44.62 288 GLY A CA 1
ATOM 2330 C C . GLY A 1 288 ? 29.843 -21.682 0.352 1.00 44.62 288 GLY A C 1
ATOM 2331 O O . GLY A 1 288 ? 30.376 -22.713 -0.052 1.00 44.62 288 GLY A O 1
ATOM 2332 N N . ASN A 1 289 ? 28.719 -21.191 -0.195 1.00 43.50 289 ASN A N 1
ATOM 2333 C CA . ASN A 1 289 ? 27.946 -21.831 -1.268 1.00 43.50 289 ASN A CA 1
ATOM 2334 C C . ASN A 1 289 ? 28.085 -21.183 -2.665 1.00 43.50 289 ASN A C 1
ATOM 2336 O O . ASN A 1 289 ? 27.450 -21.658 -3.607 1.00 43.50 289 ASN A O 1
ATOM 2340 N N . LEU A 1 290 ? 28.980 -20.203 -2.875 1.00 44.31 290 LEU A N 1
ATOM 2341 C CA . LEU A 1 290 ? 29.349 -19.705 -4.225 1.00 44.31 290 LEU A CA 1
ATOM 2342 C C . LEU A 1 290 ? 30.030 -20.769 -5.113 1.00 44.31 290 LEU A C 1
ATOM 2344 O O . LEU A 1 290 ? 30.406 -20.508 -6.252 1.00 44.31 290 LEU A O 1
ATOM 2348 N N . SER A 1 291 ? 30.150 -22.002 -4.615 1.00 42.47 291 SER A N 1
ATOM 2349 C CA . SER A 1 291 ? 30.463 -23.190 -5.409 1.00 42.47 291 SER A CA 1
ATOM 2350 C C . SER A 1 291 ? 29.375 -23.552 -6.432 1.00 42.47 291 SER A C 1
ATOM 2352 O O . SER A 1 291 ? 29.643 -24.380 -7.308 1.00 42.47 291 SER A O 1
ATOM 2354 N N . ALA A 1 292 ? 28.173 -22.971 -6.373 1.00 52.94 292 ALA A N 1
ATOM 2355 C CA . ALA A 1 292 ? 27.252 -23.036 -7.501 1.00 52.94 292 ALA A CA 1
ATOM 2356 C C . ALA A 1 292 ? 27.745 -22.056 -8.574 1.00 52.94 292 ALA A C 1
ATOM 2358 O O . ALA A 1 292 ? 27.309 -20.912 -8.639 1.00 52.94 292 ALA A O 1
ATOM 2359 N N . LYS A 1 293 ? 28.701 -22.509 -9.393 1.00 61.88 293 LYS A N 1
ATOM 2360 C CA . LYS A 1 293 ? 29.368 -21.741 -10.460 1.00 61.88 293 LYS A CA 1
ATOM 2361 C C . LYS A 1 293 ? 28.402 -20.947 -11.363 1.00 61.88 293 LYS A C 1
ATOM 2363 O O . LYS A 1 293 ? 28.822 -19.976 -11.985 1.00 61.88 293 LYS A O 1
ATOM 2368 N N . HIS A 1 294 ? 27.132 -21.340 -11.402 1.00 73.25 294 HIS A N 1
ATOM 2369 C CA . HIS A 1 294 ? 26.075 -20.869 -12.294 1.00 73.25 294 HIS A CA 1
ATOM 2370 C C . HIS A 1 294 ? 25.017 -19.977 -11.617 1.00 73.25 294 HIS A C 1
ATOM 2372 O O . HIS A 1 294 ? 23.941 -19.787 -12.184 1.00 73.25 294 HIS A O 1
ATOM 2378 N N . SER A 1 295 ? 25.278 -19.430 -10.424 1.00 83.38 295 SER A N 1
ATOM 2379 C CA . SER A 1 295 ? 24.290 -18.598 -9.722 1.00 83.38 295 SER A CA 1
ATOM 2380 C C . SER A 1 295 ? 23.959 -17.273 -10.437 1.00 83.38 295 SER A C 1
ATOM 2382 O O . SER A 1 295 ? 24.677 -16.827 -11.335 1.00 83.38 295 SER A O 1
ATOM 2384 N N . TYR A 1 296 ? 22.815 -16.675 -10.091 1.00 86.69 296 TYR A N 1
ATOM 2385 C CA . TYR A 1 296 ? 22.287 -15.428 -10.666 1.00 86.69 296 TYR A CA 1
ATOM 2386 C C . TYR A 1 296 ? 21.272 -14.753 -9.717 1.00 86.69 296 TYR A C 1
ATOM 2388 O O . TYR A 1 296 ? 21.081 -15.191 -8.579 1.00 86.69 296 TYR A O 1
ATOM 2396 N N . GLY A 1 297 ? 20.609 -13.685 -10.177 1.00 88.38 297 GLY A N 1
ATOM 2397 C CA . GLY A 1 297 ? 19.592 -12.959 -9.410 1.00 88.38 297 GLY A CA 1
ATOM 2398 C C . GLY A 1 297 ? 20.179 -12.035 -8.341 1.00 88.38 297 GLY A C 1
ATOM 2399 O O . GLY A 1 297 ? 21.399 -11.862 -8.243 1.00 88.38 297 GLY A O 1
ATOM 2400 N N . PHE A 1 298 ? 19.305 -11.439 -7.526 1.00 91.06 298 PHE A N 1
ATOM 2401 C CA . PHE A 1 298 ? 19.699 -10.586 -6.402 1.00 91.06 298 PHE A CA 1
ATOM 2402 C C . PHE A 1 298 ? 20.790 -11.247 -5.551 1.00 91.06 298 PHE A C 1
ATOM 2404 O O . PHE A 1 298 ? 20.641 -12.390 -5.111 1.00 91.06 298 PHE A O 1
ATOM 2411 N N . ALA A 1 299 ? 21.896 -10.528 -5.340 1.00 86.44 299 ALA A N 1
ATOM 2412 C CA . ALA A 1 299 ? 23.048 -10.981 -4.561 1.00 86.44 299 ALA A CA 1
ATOM 2413 C C . ALA A 1 299 ? 23.619 -12.357 -4.984 1.00 86.44 299 ALA A C 1
ATOM 2415 O O . ALA A 1 299 ? 24.217 -13.054 -4.165 1.00 86.44 299 ALA A O 1
ATOM 2416 N N . CYS A 1 300 ? 23.435 -12.760 -6.251 1.00 83.50 300 CYS A N 1
ATOM 2417 C CA . CYS A 1 300 ? 23.851 -14.071 -6.761 1.00 83.50 300 CYS A CA 1
ATOM 2418 C C . CYS A 1 300 ? 23.252 -15.246 -5.938 1.00 83.50 300 CYS A C 1
ATOM 2420 O O . CYS A 1 300 ? 23.896 -16.276 -5.732 1.00 83.50 300 CYS A O 1
ATOM 2422 N N . SER A 1 301 ? 22.013 -15.071 -5.451 1.00 79.44 301 SER A N 1
ATOM 2423 C CA . SER A 1 301 ? 21.323 -15.987 -4.525 1.00 79.44 301 SER A CA 1
ATOM 2424 C C . SER A 1 301 ? 20.545 -17.129 -5.189 1.00 79.44 301 SER A C 1
ATOM 2426 O O . SER A 1 301 ? 20.157 -18.078 -4.505 1.00 79.44 301 SER A O 1
ATOM 2428 N N . ARG A 1 302 ? 20.304 -17.073 -6.504 1.00 80.00 302 ARG A N 1
ATOM 2429 C CA . ARG A 1 302 ? 19.504 -18.068 -7.237 1.00 80.00 302 ARG A CA 1
ATOM 2430 C C . ARG A 1 302 ? 20.397 -19.044 -7.989 1.00 80.00 302 ARG A C 1
ATOM 2432 O O . ARG A 1 302 ? 21.443 -18.656 -8.495 1.00 80.00 302 ARG A O 1
ATOM 2439 N N . THR A 1 303 ? 19.980 -20.308 -8.061 1.00 76.31 303 THR A N 1
ATOM 2440 C CA . THR A 1 303 ? 20.722 -21.404 -8.724 1.00 76.31 303 THR A CA 1
ATOM 2441 C C . THR A 1 303 ? 19.825 -22.346 -9.534 1.00 76.31 303 THR A C 1
ATOM 2443 O O . THR A 1 303 ? 20.311 -23.336 -10.077 1.00 76.31 303 THR A O 1
ATOM 2446 N N . ALA A 1 304 ? 18.522 -22.057 -9.607 1.00 74.06 304 ALA A N 1
ATOM 2447 C CA . ALA A 1 304 ? 17.563 -22.872 -10.345 1.00 74.06 304 ALA A CA 1
ATOM 2448 C C . ALA A 1 304 ? 17.856 -22.847 -11.855 1.00 74.06 304 ALA A C 1
ATOM 2450 O O . ALA A 1 304 ? 18.438 -21.897 -12.365 1.00 74.06 304 ALA A O 1
ATOM 2451 N N . SER A 1 305 ? 17.439 -23.893 -12.570 1.00 74.69 305 SER A N 1
ATOM 2452 C CA . SER A 1 305 ? 17.625 -23.954 -14.024 1.00 74.69 305 SER A CA 1
ATOM 2453 C C . SER A 1 305 ? 16.827 -22.850 -14.721 1.00 74.69 305 SER A C 1
ATOM 2455 O O . SER A 1 305 ? 15.633 -22.681 -14.468 1.00 74.69 305 SER A O 1
ATOM 2457 N N . LEU A 1 306 ? 17.494 -22.123 -15.613 1.00 75.44 306 LEU A N 1
ATOM 2458 C CA . LEU A 1 306 ? 16.942 -21.042 -16.419 1.00 75.44 306 LEU A CA 1
ATOM 2459 C C . LEU A 1 306 ? 16.434 -21.486 -17.791 1.00 75.44 306 LEU A C 1
ATOM 2461 O O . LEU A 1 306 ? 15.832 -20.665 -18.473 1.00 75.44 306 LEU A O 1
ATOM 2465 N N . LYS A 1 307 ? 16.612 -22.753 -18.188 1.00 70.00 307 LYS A N 1
ATOM 2466 C CA . LYS A 1 307 ? 16.237 -23.270 -19.523 1.00 70.00 307 LYS A CA 1
ATOM 2467 C C . LYS A 1 307 ? 14.839 -22.878 -20.003 1.00 70.00 307 LYS A C 1
ATOM 2469 O O . LYS A 1 307 ? 14.681 -22.514 -21.161 1.00 70.00 307 LYS A O 1
ATOM 2474 N N . SER A 1 308 ? 13.827 -22.907 -19.131 1.00 64.69 308 SER A N 1
ATOM 2475 C CA . SER A 1 308 ? 12.461 -22.507 -19.509 1.00 64.69 308 SER A CA 1
ATOM 2476 C C . SER A 1 308 ? 12.304 -21.003 -19.759 1.00 64.69 308 SER A C 1
ATOM 2478 O O . SER A 1 308 ? 11.370 -20.596 -20.434 1.00 64.69 308 SER A O 1
ATOM 2480 N N . ILE A 1 309 ? 13.194 -20.177 -19.206 1.00 67.12 309 ILE A N 1
ATOM 2481 C CA . ILE A 1 309 ? 13.175 -18.715 -19.318 1.00 67.12 309 ILE A CA 1
ATOM 2482 C C . ILE A 1 309 ? 14.087 -18.263 -20.469 1.00 67.12 309 ILE A C 1
ATOM 2484 O O . ILE A 1 309 ? 13.682 -17.435 -21.276 1.00 67.12 309 ILE A O 1
ATOM 2488 N N . THR A 1 310 ? 15.302 -18.808 -20.582 1.00 65.12 310 THR A N 1
ATOM 2489 C CA . THR A 1 310 ? 16.315 -18.364 -21.559 1.00 65.12 310 THR A CA 1
ATOM 2490 C C . THR A 1 310 ? 16.025 -18.802 -22.992 1.00 65.12 310 THR A C 1
ATOM 2492 O O . THR A 1 310 ? 16.345 -18.061 -23.918 1.00 65.12 310 THR A O 1
ATOM 2495 N N . ASP A 1 311 ? 15.425 -19.979 -23.197 1.00 61.72 311 ASP A N 1
ATOM 2496 C CA . ASP A 1 311 ? 15.223 -20.520 -24.551 1.00 61.72 311 ASP A CA 1
ATOM 2497 C C . ASP A 1 311 ? 14.007 -19.893 -25.259 1.00 61.72 311 ASP A C 1
ATOM 2499 O O . ASP A 1 311 ? 13.984 -19.788 -26.488 1.00 61.72 311 ASP A O 1
ATOM 2503 N N . GLU A 1 312 ? 13.005 -19.441 -24.499 1.00 62.88 312 GLU A N 1
ATOM 2504 C CA . GLU A 1 312 ? 11.767 -18.858 -25.037 1.00 62.88 312 GLU A CA 1
ATOM 2505 C C . GLU A 1 312 ? 11.788 -17.321 -25.059 1.00 62.88 312 GLU A C 1
ATOM 2507 O O . GLU A 1 312 ? 11.157 -16.699 -25.919 1.00 62.88 312 GLU A O 1
ATOM 2512 N N . MET A 1 313 ? 12.539 -16.694 -24.149 1.00 69.00 313 MET A N 1
ATOM 2513 C CA . MET A 1 313 ? 12.547 -15.248 -23.943 1.00 69.00 313 MET A CA 1
ATOM 2514 C C . MET A 1 313 ? 13.931 -14.712 -24.315 1.00 69.00 313 MET A C 1
ATOM 2516 O O . MET A 1 313 ? 14.901 -14.932 -23.595 1.00 69.00 313 MET A O 1
ATOM 2520 N N . LYS A 1 314 ? 14.050 -13.985 -25.434 1.00 76.31 314 LYS A N 1
ATOM 2521 C CA . LYS A 1 314 ? 15.291 -13.298 -25.869 1.00 76.31 314 LYS A CA 1
ATOM 2522 C C . LYS A 1 314 ? 15.647 -12.100 -24.965 1.00 76.31 314 LYS A C 1
ATOM 2524 O O . LYS A 1 314 ? 15.914 -11.004 -25.448 1.00 76.31 314 LYS A O 1
ATOM 2529 N N . LEU A 1 315 ? 15.570 -12.298 -23.655 1.00 83.69 315 LEU A N 1
ATOM 2530 C CA . LEU A 1 315 ? 15.743 -11.295 -22.615 1.00 83.69 315 LEU A CA 1
ATOM 2531 C C . LEU A 1 315 ? 17.217 -11.126 -22.233 1.00 83.69 315 LEU A C 1
ATOM 2533 O O . LEU A 1 315 ? 17.642 -10.022 -21.904 1.00 83.69 315 LEU A O 1
ATOM 2537 N N . PHE A 1 316 ? 17.987 -12.215 -22.284 1.00 90.00 316 PHE A N 1
ATOM 2538 C CA . PHE A 1 316 ? 19.386 -12.243 -21.872 1.00 90.00 316 PHE A CA 1
ATOM 2539 C C . PHE A 1 316 ? 20.329 -12.271 -23.077 1.00 90.00 316 PHE A C 1
ATOM 2541 O O . PHE A 1 316 ? 20.063 -12.906 -24.095 1.00 90.00 316 PHE A O 1
ATOM 2548 N N . ASP A 1 317 ? 21.470 -11.608 -22.924 1.00 90.31 317 ASP A N 1
ATOM 2549 C CA . ASP A 1 317 ? 22.557 -11.564 -23.908 1.00 90.31 317 ASP A CA 1
ATOM 2550 C C . ASP A 1 317 ? 23.440 -12.811 -23.864 1.00 90.31 317 ASP A C 1
ATOM 2552 O O . ASP A 1 317 ? 24.244 -13.072 -24.757 1.00 90.31 317 ASP A O 1
ATOM 2556 N N . ILE A 1 318 ? 23.311 -13.590 -22.801 1.00 84.69 318 ILE A N 1
ATOM 2557 C CA . ILE A 1 318 ? 23.992 -14.862 -22.653 1.00 84.69 318 ILE A CA 1
ATOM 2558 C C . ILE A 1 318 ? 23.029 -15.963 -23.091 1.00 84.69 318 ILE A C 1
ATOM 2560 O O . ILE A 1 318 ? 21.866 -15.936 -22.708 1.00 84.69 318 ILE A O 1
ATOM 2564 N N . GLY A 1 319 ? 23.529 -16.911 -23.895 1.00 76.94 319 GLY A N 1
ATOM 2565 C CA . GLY A 1 319 ? 22.776 -18.081 -24.359 1.00 76.94 319 GLY A CA 1
ATOM 2566 C C . GLY A 1 319 ? 22.435 -19.050 -23.220 1.00 76.94 319 GLY A C 1
ATOM 2567 O O . GLY A 1 319 ? 21.699 -18.704 -22.305 1.00 76.94 319 GLY A O 1
ATOM 2568 N N . ASP A 1 320 ? 22.974 -20.273 -23.246 1.00 78.50 320 ASP A N 1
ATOM 2569 C CA . ASP A 1 320 ? 22.721 -21.266 -22.187 1.00 78.50 320 ASP A CA 1
ATOM 2570 C C . ASP A 1 320 ? 23.392 -20.851 -20.861 1.00 78.50 320 ASP A C 1
ATOM 2572 O O . ASP A 1 320 ? 24.516 -21.260 -20.543 1.00 78.50 320 ASP A O 1
ATOM 2576 N N . ALA A 1 321 ? 22.696 -20.010 -20.091 1.00 78.88 321 ALA A N 1
ATOM 2577 C CA . ALA A 1 321 ? 23.145 -19.504 -18.801 1.00 78.88 321 ALA A CA 1
ATOM 2578 C C . ALA A 1 321 ? 23.380 -20.637 -17.789 1.00 78.88 321 ALA A C 1
ATOM 2580 O O . ALA A 1 321 ? 24.277 -20.514 -16.955 1.00 78.88 321 ALA A O 1
ATOM 2581 N N . ASP A 1 322 ? 22.659 -21.758 -17.891 1.00 79.62 322 ASP A N 1
ATOM 2582 C CA . ASP A 1 322 ? 22.824 -22.916 -17.002 1.00 79.62 322 ASP A CA 1
ATOM 2583 C C . ASP A 1 322 ? 24.134 -23.671 -17.257 1.00 79.62 322 ASP A C 1
ATOM 2585 O O . ASP A 1 322 ? 24.633 -24.365 -16.372 1.00 79.62 322 ASP A O 1
ATOM 2589 N N . SER A 1 323 ? 24.711 -23.543 -18.454 1.00 82.31 323 SER A N 1
ATOM 2590 C CA . SER A 1 323 ? 25.997 -24.160 -18.795 1.00 82.31 323 SER A CA 1
ATOM 2591 C C . SER A 1 323 ? 27.205 -23.296 -18.425 1.00 82.31 323 SER A C 1
ATOM 2593 O O . SER A 1 323 ? 28.277 -23.837 -18.137 1.00 82.31 323 SER A O 1
ATOM 2595 N N . LEU A 1 324 ? 27.031 -21.971 -18.373 1.00 86.06 324 LEU A N 1
ATOM 2596 C CA . LEU A 1 324 ? 28.112 -21.000 -18.201 1.00 86.06 324 LEU A CA 1
ATOM 2597 C C . LEU A 1 324 ? 28.213 -20.490 -16.766 1.00 86.06 324 LEU A C 1
ATOM 2599 O O . LEU A 1 324 ? 27.241 -19.991 -16.193 1.00 86.06 324 LEU A O 1
ATOM 2603 N N . ASN A 1 325 ? 29.421 -20.540 -16.210 1.00 87.25 325 ASN A N 1
ATOM 2604 C CA . ASN A 1 325 ? 29.702 -19.921 -14.923 1.00 87.25 325 ASN A CA 1
ATOM 2605 C C . ASN A 1 325 ? 29.814 -18.390 -15.021 1.00 87.25 325 ASN A C 1
ATOM 2607 O O . ASN A 1 325 ? 29.993 -17.849 -16.109 1.00 87.25 325 ASN A O 1
ATOM 2611 N N . ILE A 1 326 ? 29.750 -17.677 -13.892 1.00 88.12 326 ILE A N 1
ATOM 2612 C CA . ILE A 1 326 ? 29.760 -16.198 -13.867 1.00 88.12 326 ILE A CA 1
ATOM 2613 C C . ILE A 1 326 ? 30.945 -15.589 -14.643 1.00 88.12 326 ILE A C 1
ATOM 2615 O O . ILE A 1 326 ? 30.756 -14.622 -15.381 1.00 88.12 326 ILE A O 1
ATOM 2619 N N . GLU A 1 327 ? 32.152 -16.150 -14.534 1.00 89.75 327 GLU A N 1
ATOM 2620 C CA . GLU A 1 327 ? 33.333 -15.640 -15.249 1.00 89.75 327 GLU A CA 1
ATOM 2621 C C . GLU A 1 327 ? 33.262 -15.912 -16.758 1.00 89.75 327 GLU A C 1
ATOM 2623 O O . GLU A 1 327 ? 33.656 -15.074 -17.571 1.00 89.75 327 GLU A O 1
ATOM 2628 N N . GLU A 1 328 ? 32.700 -17.054 -17.156 1.00 92.06 328 GLU A N 1
ATOM 2629 C CA . GLU A 1 328 ? 32.413 -17.360 -18.561 1.00 92.06 328 GLU A CA 1
ATOM 2630 C C . GLU A 1 328 ? 31.346 -16.419 -19.131 1.00 92.06 328 GLU A C 1
ATOM 2632 O O . GLU A 1 328 ? 31.522 -15.913 -20.241 1.00 92.06 328 GLU A O 1
ATOM 2637 N N . ARG A 1 329 ? 30.292 -16.108 -18.361 1.00 92.81 329 ARG A N 1
ATOM 2638 C CA . ARG A 1 329 ? 29.265 -15.122 -18.738 1.00 92.81 329 ARG A CA 1
ATOM 2639 C C . ARG A 1 329 ? 29.873 -13.726 -18.908 1.00 92.81 329 ARG A C 1
ATOM 2641 O O . ARG A 1 329 ? 29.663 -13.100 -19.943 1.00 92.81 329 ARG A O 1
ATOM 2648 N N . LYS A 1 330 ? 30.705 -13.263 -17.965 1.00 93.44 330 LYS A N 1
ATOM 2649 C CA . LYS A 1 330 ? 31.441 -11.984 -18.083 1.00 93.44 330 LYS A CA 1
ATOM 2650 C C . LYS A 1 330 ? 32.306 -11.938 -19.342 1.00 93.44 330 LYS A C 1
ATOM 2652 O O . LYS A 1 330 ? 32.310 -10.936 -20.055 1.00 93.44 330 LYS A O 1
ATOM 2657 N N . ARG A 1 331 ? 33.027 -13.025 -19.640 1.00 94.00 331 ARG A N 1
ATOM 2658 C CA . ARG A 1 331 ? 33.866 -13.124 -20.843 1.00 94.00 331 ARG A CA 1
ATOM 2659 C C . ARG A 1 331 ? 33.032 -13.082 -22.123 1.00 94.00 331 ARG A C 1
ATOM 2661 O O . ARG A 1 331 ? 33.425 -12.405 -23.068 1.00 94.00 331 ARG A O 1
ATOM 2668 N N . ALA A 1 332 ? 31.906 -13.789 -22.156 1.00 94.25 332 ALA A N 1
ATOM 2669 C CA . ALA A 1 332 ? 30.995 -13.791 -23.295 1.00 94.25 332 ALA A CA 1
ATOM 2670 C C . ALA A 1 332 ? 30.386 -12.400 -23.539 1.00 94.25 332 ALA A C 1
ATOM 2672 O O . ALA A 1 332 ? 30.409 -11.933 -24.676 1.00 94.25 332 ALA A O 1
ATOM 2673 N N . LEU A 1 333 ? 29.948 -11.703 -22.481 1.00 95.06 333 LEU A N 1
ATOM 2674 C CA . LEU A 1 333 ? 29.502 -10.309 -22.580 1.00 95.06 333 LEU A CA 1
ATOM 2675 C C . LEU A 1 333 ? 30.598 -9.403 -23.149 1.00 95.06 333 LEU A C 1
ATOM 2677 O O . LEU A 1 333 ? 30.343 -8.659 -24.089 1.00 95.06 333 LEU A O 1
ATOM 2681 N N . PHE A 1 334 ? 31.824 -9.497 -22.628 1.00 96.19 334 PHE A N 1
ATOM 2682 C CA . PHE A 1 334 ? 32.942 -8.677 -23.099 1.00 96.19 334 PHE A CA 1
ATOM 2683 C C . PHE A 1 334 ? 33.234 -8.878 -24.594 1.00 96.19 334 PHE A C 1
ATOM 2685 O O . PHE A 1 334 ? 33.484 -7.912 -25.316 1.00 96.19 334 PHE A O 1
ATOM 2692 N N . LEU A 1 335 ? 33.191 -10.126 -25.070 1.00 96.25 335 LEU A N 1
ATOM 2693 C CA . LEU A 1 335 ? 33.376 -10.437 -26.489 1.00 96.25 335 LEU A CA 1
ATOM 2694 C C . LEU A 1 335 ? 32.236 -9.868 -27.340 1.00 96.25 335 LEU A C 1
ATOM 2696 O O . LEU A 1 335 ? 32.511 -9.225 -28.349 1.00 96.25 335 LEU A O 1
ATOM 2700 N N . MET A 1 336 ? 30.983 -10.033 -26.902 1.00 94.94 336 MET A N 1
ATOM 2701 C CA . MET A 1 336 ? 29.815 -9.465 -27.581 1.00 94.94 336 MET A CA 1
ATOM 2702 C C . MET A 1 336 ? 29.889 -7.937 -27.663 1.00 94.94 336 MET A C 1
ATOM 2704 O O . MET A 1 336 ? 29.601 -7.363 -28.708 1.00 94.94 336 MET A O 1
ATOM 2708 N N . GLU A 1 337 ? 30.261 -7.276 -26.568 1.00 96.25 337 GLU A N 1
ATOM 2709 C CA . GLU A 1 337 ? 30.426 -5.821 -26.494 1.00 96.25 337 GLU A CA 1
ATOM 2710 C C . GLU A 1 337 ? 31.525 -5.344 -27.445 1.00 96.25 337 GLU A C 1
ATOM 2712 O O . GLU A 1 337 ? 31.335 -4.373 -28.168 1.00 96.25 337 GLU A O 1
ATOM 2717 N N . THR A 1 338 ? 32.649 -6.063 -27.491 1.00 96.00 338 THR A N 1
ATOM 2718 C CA . THR A 1 338 ? 33.755 -5.765 -28.412 1.00 96.00 338 THR A CA 1
ATOM 2719 C C . THR A 1 338 ? 33.322 -5.893 -29.874 1.00 96.00 338 THR A C 1
ATOM 2721 O O . THR A 1 338 ? 33.744 -5.094 -30.701 1.00 96.00 338 THR A O 1
ATOM 2724 N N . GLU A 1 339 ? 32.477 -6.875 -30.196 1.00 96.56 339 GLU A N 1
ATOM 2725 C CA . GLU A 1 339 ? 31.941 -7.077 -31.548 1.00 96.56 339 GLU A CA 1
ATOM 2726 C C . GLU A 1 339 ? 30.880 -6.031 -31.930 1.00 96.56 339 GLU A C 1
ATOM 2728 O O . GLU A 1 339 ? 30.840 -5.589 -33.075 1.00 96.56 339 GLU A O 1
ATOM 2733 N N . HIS A 1 340 ? 30.029 -5.619 -30.985 1.00 96.06 340 HIS A N 1
ATOM 2734 C CA . HIS A 1 340 ? 28.971 -4.631 -31.227 1.00 96.06 340 HIS A CA 1
ATOM 2735 C C . HIS A 1 340 ? 29.476 -3.190 -31.285 1.00 96.06 340 HIS A C 1
ATOM 2737 O O . HIS A 1 340 ? 28.785 -2.320 -31.824 1.00 96.06 340 HIS A O 1
ATOM 2743 N N . PHE A 1 341 ? 30.640 -2.912 -30.698 1.00 97.19 341 PHE A N 1
ATOM 2744 C CA . PHE A 1 341 ? 31.206 -1.577 -30.726 1.00 97.19 341 PHE A CA 1
ATOM 2745 C C . PHE A 1 341 ? 31.453 -1.126 -32.172 1.00 97.19 341 PHE A C 1
ATOM 2747 O O . PHE A 1 341 ? 32.068 -1.829 -32.971 1.00 97.19 341 PHE A O 1
ATOM 2754 N N . SER A 1 342 ? 30.967 0.070 -32.504 1.00 97.25 342 SER A N 1
ATOM 2755 C CA . SER A 1 342 ? 31.117 0.666 -33.831 1.00 97.25 342 SER A CA 1
ATOM 2756 C C . SER A 1 342 ? 31.771 2.032 -33.703 1.00 97.25 342 SER A C 1
ATOM 2758 O O . SER A 1 342 ? 31.168 2.963 -33.164 1.00 97.25 342 SER A O 1
ATOM 2760 N N . ASP A 1 343 ? 32.985 2.142 -34.248 1.00 95.81 343 ASP A N 1
ATOM 2761 C CA . ASP A 1 343 ? 33.722 3.403 -34.346 1.00 95.81 343 ASP A CA 1
ATOM 2762 C C . ASP A 1 343 ? 32.912 4.459 -35.109 1.00 95.81 343 ASP A C 1
ATOM 2764 O O . ASP A 1 343 ? 32.868 5.616 -34.706 1.00 95.81 343 ASP A O 1
ATOM 2768 N N . GLU A 1 344 ? 32.235 4.064 -36.190 1.00 94.88 344 GLU A N 1
ATOM 2769 C CA . GLU A 1 344 ? 31.418 4.965 -37.010 1.00 94.88 344 GLU A CA 1
ATOM 2770 C C . GLU A 1 344 ? 30.235 5.543 -36.227 1.00 94.88 344 GLU A C 1
ATOM 2772 O O . GLU A 1 344 ? 30.046 6.758 -36.234 1.00 94.88 344 GLU A O 1
ATOM 2777 N N . ALA A 1 345 ? 29.475 4.703 -35.513 1.00 92.38 345 ALA A N 1
ATOM 2778 C CA . ALA A 1 345 ? 28.349 5.165 -34.701 1.00 92.38 345 ALA A CA 1
ATOM 2779 C C . ALA A 1 345 ? 28.817 6.060 -33.544 1.00 92.38 345 ALA A C 1
ATOM 2781 O O . ALA A 1 345 ? 28.255 7.126 -33.318 1.00 92.38 345 ALA A O 1
ATOM 2782 N N . TYR A 1 346 ? 29.896 5.670 -32.856 1.00 94.06 346 TYR A N 1
ATOM 2783 C CA . TYR A 1 346 ? 30.474 6.483 -31.786 1.00 94.06 346 TYR A CA 1
ATOM 2784 C C . TYR A 1 346 ? 30.966 7.846 -32.297 1.00 94.06 346 TYR A C 1
ATOM 2786 O O . TYR A 1 346 ? 30.738 8.878 -31.666 1.00 94.06 346 TYR A O 1
ATOM 2794 N N . LEU A 1 347 ? 31.641 7.876 -33.451 1.00 93.56 347 LEU A N 1
ATOM 2795 C CA . LEU A 1 347 ? 32.098 9.124 -34.056 1.00 93.56 347 LEU A CA 1
ATOM 2796 C C . LEU A 1 347 ? 30.928 9.979 -34.548 1.00 93.56 347 LEU A C 1
ATOM 2798 O O . LEU A 1 347 ? 31.037 11.200 -34.469 1.00 93.56 347 LEU A O 1
ATOM 2802 N N . ALA A 1 348 ? 29.831 9.387 -35.022 1.00 91.44 348 ALA A N 1
ATOM 2803 C CA . ALA A 1 348 ? 28.628 10.137 -35.376 1.00 91.44 348 ALA A CA 1
ATOM 2804 C C . ALA A 1 348 ? 28.077 10.886 -34.151 1.00 91.44 348 ALA A C 1
ATOM 2806 O O . ALA A 1 348 ? 27.998 12.113 -34.182 1.00 91.44 348 ALA A O 1
ATOM 2807 N N . ASP A 1 349 ? 27.861 10.187 -33.034 1.00 91.31 349 ASP A N 1
ATOM 2808 C CA . ASP A 1 349 ? 27.371 10.780 -31.780 1.00 91.31 349 ASP A CA 1
ATOM 2809 C C . ASP A 1 349 ? 28.355 11.779 -31.146 1.00 91.31 349 ASP A C 1
ATOM 2811 O O . ASP A 1 349 ? 27.972 12.651 -30.364 1.00 91.31 349 ASP A O 1
ATOM 2815 N N . LEU A 1 350 ? 29.650 11.671 -31.450 1.00 89.25 350 LEU A N 1
ATOM 2816 C CA . LEU A 1 350 ? 30.648 12.637 -30.993 1.00 89.25 350 LEU A CA 1
ATOM 2817 C C . LEU A 1 350 ? 30.565 13.972 -31.754 1.00 89.25 350 LEU A C 1
ATOM 2819 O O . LEU A 1 350 ? 30.904 15.013 -31.187 1.00 89.25 350 LEU A O 1
ATOM 2823 N N . HIS A 1 351 ? 30.155 13.947 -33.026 1.00 86.12 351 HIS A N 1
ATOM 2824 C CA . HIS A 1 351 ? 30.098 15.131 -33.890 1.00 86.12 351 HIS A CA 1
ATOM 2825 C C . HIS A 1 351 ? 28.677 15.690 -34.071 1.00 86.12 351 HIS A C 1
ATOM 2827 O O . HIS A 1 351 ? 28.537 16.855 -34.450 1.00 86.12 351 HIS A O 1
ATOM 2833 N N . GLU A 1 352 ? 27.632 14.908 -33.790 1.00 78.69 352 GLU A N 1
ATOM 2834 C CA . GLU A 1 352 ? 26.243 15.371 -33.772 1.00 78.69 352 GLU A CA 1
ATOM 2835 C C . GLU A 1 352 ? 25.895 16.072 -32.452 1.00 78.69 352 GLU A C 1
ATOM 2837 O O . GLU A 1 352 ? 25.991 15.509 -31.364 1.00 78.69 352 GLU A O 1
ATOM 2842 N N . ALA A 1 353 ? 25.465 17.333 -32.545 1.00 68.38 353 ALA A N 1
ATOM 2843 C CA . ALA A 1 353 ? 25.214 18.167 -31.371 1.00 68.38 353 ALA A CA 1
ATOM 2844 C C . ALA A 1 353 ? 23.805 18.010 -30.761 1.00 68.38 353 ALA A C 1
ATOM 2846 O O . ALA A 1 353 ? 23.651 18.268 -29.571 1.00 68.38 353 ALA A O 1
ATOM 2847 N N . GLU A 1 354 ? 22.784 17.609 -31.529 1.00 61.78 354 GLU A N 1
ATOM 2848 C CA . GLU A 1 354 ? 21.362 17.788 -31.152 1.00 61.78 354 GLU A CA 1
ATOM 2849 C C . GLU A 1 354 ? 20.516 16.503 -30.995 1.00 61.78 354 GLU A C 1
ATOM 2851 O O . GLU A 1 354 ? 19.299 16.542 -31.124 1.00 61.78 354 GLU A O 1
ATOM 2856 N N . PRO A 1 355 ? 21.099 15.366 -30.589 1.00 73.94 355 PRO A N 1
ATOM 2857 C CA . PRO A 1 355 ? 20.437 14.681 -29.464 1.00 73.94 355 PRO A CA 1
ATOM 2858 C C . PRO A 1 355 ? 21.346 14.586 -28.239 1.00 73.94 355 PRO A C 1
ATOM 2860 O O . PRO A 1 355 ? 20.892 14.635 -27.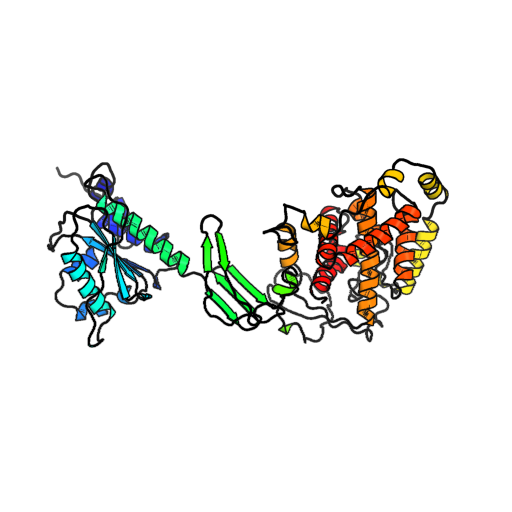095 1.00 73.94 355 PRO A O 1
ATOM 2863 N N . VAL A 1 356 ? 22.660 14.532 -28.459 1.00 87.31 356 VAL A N 1
ATOM 2864 C CA . VAL A 1 356 ? 23.644 14.383 -27.384 1.00 87.31 356 VAL A CA 1
ATOM 2865 C C . VAL A 1 356 ? 23.691 15.630 -26.503 1.00 87.31 356 VAL A C 1
ATOM 2867 O O . VAL A 1 356 ? 23.739 15.512 -25.280 1.00 87.31 356 VAL A O 1
ATOM 2870 N N . GLY A 1 357 ? 23.624 16.829 -27.088 1.00 88.38 357 GLY A N 1
ATOM 2871 C CA . GLY A 1 357 ? 23.668 18.093 -26.353 1.00 88.38 357 GLY A CA 1
ATOM 2872 C C . GLY A 1 357 ? 22.562 18.220 -25.306 1.00 88.38 357 GLY A C 1
ATOM 2873 O O . GLY A 1 357 ? 22.843 18.595 -24.168 1.00 88.38 357 GLY A O 1
ATOM 2874 N N . GLU A 1 358 ? 21.330 17.833 -25.642 1.00 90.81 358 GLU A N 1
ATOM 2875 C CA . GLU A 1 358 ? 20.196 17.863 -24.710 1.00 90.81 358 GLU A CA 1
ATOM 2876 C C . GLU A 1 358 ? 20.394 16.872 -23.553 1.00 90.81 358 GLU A C 1
ATOM 2878 O O . GLU A 1 358 ? 20.252 17.243 -22.384 1.00 90.81 358 GLU A O 1
ATOM 2883 N N . CYS A 1 359 ? 20.849 15.650 -23.860 1.00 92.81 359 CYS A N 1
ATOM 2884 C CA . CYS A 1 359 ? 21.179 14.627 -22.861 1.00 92.81 359 CYS A CA 1
ATOM 2885 C C . CYS A 1 359 ? 22.287 15.089 -21.891 1.00 92.81 359 CYS A C 1
ATOM 2887 O O . CYS A 1 359 ? 22.255 14.796 -20.689 1.00 92.81 359 CYS A O 1
ATOM 2889 N N . LEU A 1 360 ? 23.283 15.826 -22.401 1.00 93.12 360 LEU A N 1
ATOM 2890 C CA . LEU A 1 360 ? 24.372 16.402 -21.604 1.00 93.12 360 LEU A CA 1
ATOM 2891 C C . LEU A 1 360 ? 23.897 17.577 -20.733 1.00 93.12 360 LEU A C 1
ATOM 2893 O O . LEU A 1 360 ? 24.403 17.762 -19.626 1.00 93.12 360 LEU A O 1
ATOM 2897 N N . MET A 1 361 ? 22.935 18.368 -21.217 1.00 93.00 361 MET A N 1
ATOM 2898 C CA . MET A 1 361 ? 22.376 19.519 -20.498 1.00 93.00 361 MET A CA 1
ATOM 2899 C C . MET A 1 361 ? 21.319 19.140 -19.455 1.00 93.00 361 MET A C 1
ATOM 2901 O O . MET A 1 361 ? 21.051 19.938 -18.548 1.00 93.00 361 MET A O 1
ATOM 2905 N N . TYR A 1 362 ? 20.734 17.944 -19.555 1.00 93.75 362 TYR A N 1
ATOM 2906 C CA . TYR A 1 362 ? 19.792 17.432 -18.568 1.00 93.75 362 TYR A CA 1
ATOM 2907 C C . TYR A 1 362 ? 20.389 17.449 -17.153 1.00 93.75 362 TYR A C 1
ATOM 2909 O O . TYR A 1 362 ? 21.529 17.030 -16.911 1.00 93.75 362 TYR A O 1
ATOM 2917 N N . LYS A 1 363 ? 19.573 17.912 -16.201 1.00 92.06 363 LYS A N 1
ATOM 2918 C CA . LYS A 1 363 ? 19.875 17.891 -14.769 1.00 92.06 363 LYS A CA 1
ATOM 2919 C C . LYS A 1 363 ? 19.058 16.809 -14.090 1.00 92.06 363 LYS A C 1
ATOM 2921 O O . LYS A 1 363 ? 17.835 16.792 -14.223 1.00 92.06 363 LYS A O 1
ATOM 2926 N N . ASN A 1 364 ? 19.740 15.979 -13.312 1.00 91.44 364 ASN A N 1
ATOM 2927 C CA . ASN A 1 364 ? 19.143 14.882 -12.576 1.00 91.44 364 ASN A CA 1
ATOM 2928 C C . ASN A 1 364 ? 17.975 15.344 -11.686 1.00 91.44 364 ASN A C 1
ATOM 2930 O O . ASN A 1 364 ? 18.146 16.128 -10.748 1.00 91.44 364 ASN A O 1
ATOM 2934 N N . LYS A 1 365 ? 16.772 14.840 -11.982 1.00 91.19 365 LYS A N 1
ATOM 2935 C CA . LYS A 1 365 ? 15.559 15.089 -11.184 1.00 91.19 365 LYS A CA 1
ATOM 2936 C C . LYS A 1 365 ? 15.413 14.102 -10.018 1.00 91.19 365 LYS A C 1
ATOM 2938 O O . LYS A 1 365 ? 14.579 14.316 -9.143 1.00 91.19 365 LYS A O 1
ATOM 2943 N N . TRP A 1 366 ? 16.220 13.044 -9.964 1.00 92.00 366 TRP A N 1
ATOM 2944 C CA . TRP A 1 366 ? 16.171 12.008 -8.929 1.00 92.00 366 TRP A CA 1
ATOM 2945 C C . TRP A 1 366 ? 17.044 12.391 -7.734 1.00 92.00 366 TRP A C 1
ATOM 2947 O O . TRP A 1 366 ? 18.012 11.721 -7.389 1.00 92.00 366 TRP A O 1
ATOM 2957 N N . THR A 1 367 ? 16.697 13.515 -7.108 1.00 91.62 367 THR A N 1
ATOM 2958 C CA . THR A 1 367 ? 17.407 14.077 -5.955 1.00 91.62 367 THR A CA 1
ATOM 2959 C C . THR A 1 367 ? 16.469 14.267 -4.769 1.00 91.62 367 THR A C 1
ATOM 2961 O O . THR A 1 367 ? 15.255 14.431 -4.930 1.00 91.62 367 THR A O 1
ATOM 2964 N N . LYS A 1 368 ? 17.029 14.296 -3.552 1.00 88.56 368 LYS A N 1
ATOM 2965 C CA . LYS A 1 368 ? 16.252 14.467 -2.311 1.00 88.56 368 LYS A CA 1
ATOM 2966 C C . LYS A 1 368 ? 15.355 15.712 -2.338 1.00 88.56 368 LYS A C 1
ATOM 2968 O O . LYS A 1 368 ? 14.205 15.648 -1.917 1.00 88.56 368 LYS A O 1
ATOM 2973 N N . SER A 1 369 ? 15.864 16.836 -2.845 1.00 87.12 369 SER A N 1
ATOM 2974 C CA . SER A 1 369 ? 15.115 18.096 -2.947 1.00 87.12 369 SER A CA 1
ATOM 2975 C C . SER A 1 369 ? 13.977 18.024 -3.965 1.00 87.12 369 SER A C 1
ATOM 2977 O O . SER A 1 369 ? 12.889 18.528 -3.701 1.00 87.12 369 SER A O 1
ATOM 2979 N N . SER A 1 370 ? 14.206 17.386 -5.112 1.00 85.62 370 SER A N 1
ATOM 2980 C CA . SER A 1 370 ? 13.196 17.250 -6.165 1.00 85.62 370 SER A CA 1
ATOM 2981 C C . SER A 1 370 ? 12.033 16.374 -5.710 1.00 85.62 370 SER A C 1
ATOM 2983 O O . SER A 1 370 ? 10.877 16.733 -5.916 1.00 85.62 370 SER A O 1
ATOM 2985 N N . ILE A 1 371 ? 12.332 15.270 -5.021 1.00 83.69 371 ILE A N 1
ATOM 2986 C CA . ILE A 1 371 ? 11.315 14.366 -4.476 1.00 83.69 371 ILE A CA 1
ATOM 2987 C C . ILE A 1 371 ? 10.546 15.019 -3.323 1.00 83.69 371 ILE A C 1
ATOM 2989 O O . ILE A 1 371 ? 9.326 14.919 -3.293 1.00 83.69 371 ILE A O 1
ATOM 2993 N N . ALA A 1 372 ? 11.216 15.753 -2.429 1.00 82.00 372 ALA A N 1
ATOM 2994 C CA . ALA A 1 372 ? 10.549 16.455 -1.327 1.00 82.00 372 ALA A CA 1
ATOM 2995 C C . ALA A 1 372 ? 9.561 17.547 -1.791 1.00 82.00 372 ALA A C 1
ATOM 2997 O O . ALA A 1 372 ? 8.652 17.909 -1.052 1.00 82.00 372 ALA A O 1
ATOM 2998 N N . ASN A 1 373 ? 9.731 18.075 -3.008 1.00 80.06 373 ASN A N 1
ATOM 2999 C CA . ASN A 1 373 ? 8.859 19.104 -3.581 1.00 80.06 373 ASN A CA 1
ATOM 3000 C C . ASN A 1 373 ? 7.658 18.537 -4.360 1.00 80.06 373 ASN A C 1
ATOM 3002 O O . ASN A 1 373 ? 6.840 19.313 -4.868 1.00 80.06 373 ASN A O 1
ATOM 3006 N N . ARG A 1 374 ? 7.546 17.210 -4.491 1.00 80.06 374 ARG A N 1
ATOM 3007 C CA . ARG A 1 374 ? 6.419 16.560 -5.166 1.00 80.06 374 ARG A CA 1
ATOM 3008 C C . ARG A 1 374 ? 5.134 16.718 -4.351 1.00 80.06 374 ARG A C 1
ATOM 3010 O O . ARG A 1 374 ? 5.143 16.630 -3.129 1.00 80.06 374 ARG A O 1
ATOM 3017 N N . LYS A 1 375 ? 4.021 16.989 -5.041 1.00 79.62 375 LYS A N 1
ATOM 3018 C CA . LYS A 1 375 ? 2.698 17.222 -4.424 1.00 79.62 375 LYS A CA 1
ATOM 3019 C C . LYS A 1 375 ? 1.766 16.016 -4.510 1.00 79.62 375 LYS A C 1
ATOM 3021 O O . LYS A 1 375 ? 0.722 16.017 -3.873 1.00 79.62 375 LYS A O 1
ATOM 3026 N N . ASP A 1 376 ? 2.132 15.033 -5.321 1.00 82.88 376 ASP A N 1
ATOM 3027 C CA . ASP A 1 376 ? 1.408 13.786 -5.556 1.00 82.88 376 ASP A CA 1
ATOM 3028 C C . ASP A 1 376 ? 1.738 12.699 -4.521 1.00 82.88 376 ASP A C 1
ATOM 3030 O O . ASP A 1 376 ? 1.193 11.598 -4.586 1.00 82.88 376 ASP A O 1
ATOM 3034 N N . THR A 1 377 ? 2.617 12.986 -3.556 1.00 83.06 377 THR A N 1
ATOM 3035 C CA . THR A 1 377 ? 2.932 12.042 -2.484 1.00 83.06 377 THR A CA 1
ATOM 3036 C C . THR A 1 377 ? 1.828 11.992 -1.433 1.00 83.06 377 THR A C 1
ATOM 3038 O O . THR A 1 377 ? 1.170 12.985 -1.108 1.00 83.06 377 THR A O 1
ATOM 3041 N N . PHE A 1 378 ? 1.614 10.801 -0.885 1.00 80.12 378 PHE A N 1
ATOM 3042 C CA . PHE A 1 378 ? 0.577 10.549 0.099 1.00 80.12 378 PHE A CA 1
ATOM 3043 C C . PHE A 1 378 ? 0.919 11.233 1.428 1.00 80.12 378 PHE A C 1
ATOM 3045 O O . PHE A 1 378 ? 1.987 11.005 1.993 1.00 80.12 378 PHE A O 1
ATOM 3052 N N . MET A 1 379 ? 0.009 12.075 1.929 1.00 73.88 379 MET A N 1
ATOM 3053 C CA . MET A 1 379 ? 0.110 12.750 3.234 1.00 73.88 379 MET A CA 1
ATOM 3054 C C . MET A 1 379 ? 1.460 13.451 3.502 1.00 73.88 379 MET A C 1
ATOM 3056 O O . MET A 1 379 ? 1.959 13.428 4.625 1.00 73.88 379 MET A O 1
ATOM 3060 N N . HIS A 1 380 ? 2.057 14.083 2.484 1.00 70.88 380 HIS A N 1
ATOM 3061 C CA . HIS A 1 380 ? 3.388 14.715 2.562 1.00 70.88 380 HIS A CA 1
ATOM 3062 C C . HIS A 1 380 ? 4.549 13.752 2.881 1.00 70.88 380 HIS A C 1
ATOM 3064 O O . HIS A 1 380 ? 5.624 14.200 3.282 1.00 70.88 380 HIS A O 1
ATOM 3070 N N . GLY A 1 381 ? 4.349 12.444 2.710 1.00 77.12 381 GLY A N 1
ATOM 3071 C CA . GLY A 1 381 ? 5.398 11.436 2.826 1.00 77.12 381 GLY A CA 1
ATOM 3072 C C . GLY A 1 381 ? 6.270 11.338 1.574 1.00 77.12 381 GLY A C 1
ATOM 3073 O O . GLY A 1 381 ? 6.098 12.074 0.600 1.00 77.12 381 GLY A O 1
ATOM 3074 N N . GLY A 1 382 ? 7.208 10.393 1.594 1.00 84.19 382 GLY A N 1
ATOM 3075 C CA . GLY A 1 382 ? 8.116 10.138 0.484 1.00 84.19 382 GLY A CA 1
ATOM 3076 C C . GLY A 1 382 ? 7.491 9.462 -0.738 1.00 84.19 382 GLY A C 1
ATOM 3077 O O . GLY A 1 382 ? 8.065 9.597 -1.808 1.00 84.19 382 GLY A O 1
ATOM 3078 N N . PHE A 1 383 ? 6.346 8.775 -0.636 1.00 92.00 383 PHE A N 1
ATOM 3079 C CA . PHE A 1 383 ? 5.804 7.910 -1.704 1.00 92.00 383 PHE A CA 1
ATOM 3080 C C . PHE A 1 383 ? 4.367 8.269 -2.123 1.00 92.00 383 PHE A C 1
ATOM 3082 O O . PHE A 1 383 ? 3.606 8.832 -1.337 1.00 92.00 383 PHE A O 1
ATOM 3089 N N . THR A 1 384 ? 3.993 7.963 -3.367 1.00 91.81 384 THR A N 1
ATOM 3090 C CA . THR A 1 384 ? 2.614 8.036 -3.885 1.00 91.81 384 THR A CA 1
ATOM 3091 C C . THR A 1 384 ? 1.789 6.836 -3.409 1.00 91.81 384 THR A C 1
ATOM 3093 O O . THR A 1 384 ? 2.336 5.874 -2.870 1.00 91.81 384 THR A O 1
ATOM 3096 N N . VAL A 1 385 ? 0.467 6.865 -3.604 1.00 90.06 385 VAL A N 1
ATOM 3097 C CA . VAL A 1 385 ? -0.415 5.743 -3.223 1.00 90.06 385 VAL A CA 1
ATOM 3098 C C . VAL A 1 385 ? -0.040 4.455 -3.969 1.00 90.06 385 VAL A C 1
ATOM 3100 O O . VAL A 1 385 ? 0.112 3.413 -3.337 1.00 90.06 385 VAL A O 1
ATOM 3103 N N . ASP A 1 386 ? 0.217 4.541 -5.275 1.00 90.75 386 ASP A N 1
ATOM 3104 C CA . ASP A 1 386 ? 0.584 3.376 -6.090 1.00 90.75 386 ASP A CA 1
ATOM 3105 C C . ASP A 1 386 ? 1.939 2.782 -5.672 1.00 90.75 386 ASP A C 1
ATOM 3107 O O . ASP A 1 386 ? 2.102 1.563 -5.587 1.00 90.75 386 ASP A O 1
ATOM 3111 N N . GLU A 1 387 ? 2.915 3.636 -5.342 1.00 94.19 387 GLU A N 1
ATOM 3112 C CA . GLU A 1 387 ? 4.211 3.200 -4.811 1.00 94.19 387 GLU A CA 1
ATOM 3113 C C . GLU A 1 387 ? 4.049 2.510 -3.450 1.00 94.19 387 GLU A C 1
ATOM 3115 O O . GLU A 1 387 ? 4.657 1.466 -3.209 1.00 94.19 387 GLU A O 1
ATOM 3120 N N . ILE A 1 388 ? 3.204 3.060 -2.570 1.00 92.31 388 ILE A N 1
ATOM 3121 C CA . ILE A 1 388 ? 2.866 2.467 -1.271 1.00 92.31 388 ILE A CA 1
ATOM 3122 C C . ILE A 1 388 ? 2.251 1.077 -1.463 1.00 92.31 388 ILE A C 1
ATOM 3124 O O . ILE A 1 388 ? 2.670 0.125 -0.800 1.00 92.31 388 ILE A O 1
ATOM 3128 N N . ASP A 1 389 ? 1.286 0.932 -2.368 1.00 90.94 389 ASP A N 1
ATOM 3129 C CA . ASP A 1 389 ? 0.622 -0.347 -2.619 1.00 90.94 389 ASP A CA 1
ATOM 3130 C C . ASP A 1 389 ? 1.577 -1.371 -3.237 1.00 90.94 389 ASP A C 1
ATOM 3132 O O . ASP A 1 389 ? 1.583 -2.540 -2.834 1.00 90.94 389 ASP A O 1
ATOM 3136 N N . ARG A 1 390 ? 2.492 -0.927 -4.106 1.00 91.94 390 ARG A N 1
ATOM 3137 C CA . ARG A 1 390 ? 3.571 -1.783 -4.602 1.00 91.94 390 ARG A CA 1
ATOM 3138 C C . ARG A 1 390 ? 4.482 -2.251 -3.469 1.00 91.94 390 ARG A C 1
ATOM 3140 O O . ARG A 1 390 ? 4.741 -3.449 -3.378 1.00 91.94 390 ARG A O 1
ATOM 3147 N N . LEU A 1 391 ? 4.908 -1.361 -2.573 1.00 93.81 391 LEU A N 1
ATOM 3148 C CA . LEU A 1 391 ? 5.743 -1.710 -1.415 1.00 93.81 391 LEU A CA 1
ATOM 3149 C C . LEU A 1 391 ? 5.041 -2.682 -0.449 1.00 93.81 391 LEU A C 1
ATOM 3151 O O . LEU A 1 391 ? 5.695 -3.574 0.096 1.00 93.81 391 LEU A O 1
ATOM 3155 N N . LYS A 1 392 ? 3.718 -2.573 -0.265 1.00 90.00 392 LYS A N 1
ATOM 3156 C CA . LYS A 1 392 ? 2.924 -3.539 0.523 1.00 90.00 392 LYS A CA 1
ATOM 3157 C C . LYS A 1 392 ? 2.877 -4.931 -0.111 1.00 90.00 392 LYS A C 1
ATOM 3159 O O . LYS A 1 392 ? 2.789 -5.917 0.620 1.00 90.00 392 LYS A O 1
ATOM 3164 N N . SER A 1 393 ? 2.909 -5.002 -1.443 1.00 89.81 393 SER A N 1
ATOM 3165 C CA . SER A 1 393 ? 2.871 -6.264 -2.197 1.00 89.81 393 SER A CA 1
ATOM 3166 C C . SER A 1 393 ? 4.214 -7.002 -2.238 1.00 89.81 393 SER A C 1
ATOM 3168 O O . SER A 1 393 ? 4.252 -8.178 -2.598 1.00 89.81 393 SER A O 1
ATOM 3170 N N . LEU A 1 394 ? 5.315 -6.335 -1.867 1.00 89.75 394 LEU A N 1
ATOM 3171 C CA . LEU A 1 394 ? 6.643 -6.944 -1.876 1.00 89.75 394 LEU A CA 1
ATOM 3172 C C . LEU A 1 394 ? 6.776 -8.068 -0.831 1.00 89.75 394 LEU A C 1
ATOM 3174 O O . LEU A 1 394 ? 6.122 -8.033 0.217 1.00 89.75 394 LEU A O 1
ATOM 3178 N N . PRO A 1 395 ? 7.678 -9.041 -1.064 1.00 84.69 395 PRO A N 1
ATOM 3179 C CA . PRO A 1 395 ? 7.941 -10.107 -0.106 1.00 84.69 395 PRO A CA 1
ATOM 3180 C C . PRO A 1 395 ? 8.359 -9.564 1.267 1.00 84.69 395 PRO A C 1
ATOM 3182 O O . PRO A 1 395 ? 9.286 -8.763 1.383 1.00 84.69 395 PRO A O 1
ATOM 3185 N N . ARG A 1 396 ? 7.719 -10.061 2.330 1.00 83.88 396 ARG A N 1
ATOM 3186 C CA . ARG A 1 396 ? 8.011 -9.689 3.726 1.00 83.88 396 ARG A CA 1
ATOM 3187 C C . ARG A 1 396 ? 9.243 -10.433 4.246 1.00 83.88 396 ARG A C 1
ATOM 3189 O O . ARG A 1 396 ? 9.130 -11.363 5.042 1.00 83.88 396 ARG A O 1
ATOM 3196 N N . LYS A 1 397 ? 10.420 -10.070 3.728 1.00 82.69 397 LYS A N 1
ATOM 3197 C CA . LYS A 1 397 ? 11.714 -10.702 4.042 1.00 82.69 397 LYS A CA 1
ATOM 3198 C C . LYS A 1 397 ? 12.670 -9.712 4.701 1.00 82.69 397 LYS A C 1
ATOM 3200 O O . LYS A 1 397 ? 12.654 -8.522 4.405 1.00 82.69 397 LYS A O 1
ATOM 3205 N N . ILE A 1 398 ? 13.564 -10.231 5.540 1.00 80.19 398 ILE A N 1
ATOM 3206 C CA . ILE A 1 398 ? 14.712 -9.488 6.069 1.00 80.19 398 ILE A CA 1
ATOM 3207 C C . ILE A 1 398 ? 15.983 -10.139 5.536 1.00 80.19 398 ILE A C 1
ATOM 3209 O O . ILE A 1 398 ? 16.213 -11.333 5.723 1.00 80.19 398 ILE A O 1
ATOM 3213 N N . TYR A 1 399 ? 16.809 -9.348 4.861 1.00 82.50 399 TYR A N 1
ATOM 3214 C CA . TYR A 1 399 ? 18.046 -9.819 4.251 1.00 82.50 399 TYR A CA 1
ATOM 3215 C C . TYR A 1 399 ? 19.234 -9.612 5.190 1.00 82.50 399 TYR A C 1
ATOM 3217 O O . TYR A 1 399 ? 19.626 -8.478 5.465 1.00 82.50 399 TYR A O 1
ATOM 3225 N N . GLN A 1 400 ? 19.847 -10.713 5.625 1.00 81.44 400 GLN A N 1
ATOM 3226 C CA . GLN A 1 400 ? 21.130 -10.712 6.330 1.00 81.44 400 GLN A CA 1
ATOM 3227 C C . GLN A 1 400 ? 22.210 -11.264 5.398 1.00 81.44 400 GLN A C 1
ATOM 3229 O O . GLN A 1 400 ? 22.345 -12.475 5.217 1.00 81.44 400 GLN A O 1
ATOM 3234 N N . LEU A 1 401 ? 22.954 -10.354 4.771 1.00 83.38 401 LEU A N 1
ATOM 3235 C CA . LEU A 1 401 ? 24.028 -10.690 3.840 1.00 83.38 401 LEU A CA 1
ATOM 3236 C C . LEU A 1 401 ? 25.377 -10.634 4.560 1.00 83.38 401 LEU A C 1
ATOM 3238 O O . LEU A 1 401 ? 25.608 -9.754 5.387 1.00 83.38 401 LEU A O 1
ATOM 3242 N N . SER A 1 402 ? 26.282 -11.555 4.226 1.00 84.19 402 SER A N 1
ATOM 3243 C CA . SER A 1 402 ? 27.695 -11.397 4.591 1.00 84.19 402 SER A CA 1
ATOM 3244 C C . SER A 1 402 ? 28.287 -10.165 3.895 1.00 84.19 402 SER A C 1
ATOM 3246 O O . SER A 1 402 ? 27.856 -9.822 2.797 1.00 84.19 402 SER A O 1
ATOM 3248 N N . GLU A 1 403 ? 29.311 -9.537 4.481 1.00 86.38 403 GLU A N 1
ATOM 3249 C CA . GLU A 1 403 ? 29.985 -8.344 3.924 1.00 86.38 403 GLU A CA 1
ATOM 3250 C C . GLU A 1 403 ? 30.373 -8.522 2.447 1.00 86.38 403 GLU A C 1
ATOM 3252 O O . GLU A 1 403 ? 30.213 -7.639 1.608 1.00 86.38 403 GLU A O 1
ATOM 3257 N N . GLN A 1 404 ? 30.833 -9.721 2.111 1.00 83.88 404 GLN A N 1
ATOM 3258 C CA . GLN A 1 404 ? 31.257 -10.074 0.770 1.00 83.88 404 GLN A CA 1
ATOM 3259 C C . GLN A 1 404 ? 30.091 -10.184 -0.227 1.00 83.88 404 GLN A C 1
ATOM 3261 O O . GLN A 1 404 ? 30.206 -9.709 -1.354 1.00 83.88 404 GLN A O 1
ATOM 3266 N N . VAL A 1 405 ? 28.973 -10.799 0.170 1.00 86.38 405 VAL A N 1
ATOM 3267 C CA . VAL A 1 405 ? 27.756 -10.897 -0.660 1.00 86.38 405 VAL A CA 1
ATOM 3268 C C . VAL A 1 405 ? 27.069 -9.536 -0.773 1.00 86.38 405 VAL A C 1
ATOM 3270 O O . VAL A 1 405 ? 26.558 -9.172 -1.829 1.00 86.38 405 VAL A O 1
ATOM 3273 N N . GLU A 1 406 ? 27.109 -8.751 0.297 1.00 90.44 406 GLU A N 1
ATOM 3274 C CA . GLU A 1 406 ? 26.645 -7.373 0.310 1.00 90.44 406 GLU A CA 1
ATOM 3275 C C . GLU A 1 406 ? 27.420 -6.504 -0.681 1.00 90.44 406 GLU A C 1
ATOM 3277 O O . GLU A 1 406 ? 26.798 -5.802 -1.474 1.00 90.44 406 GLU A O 1
ATOM 3282 N N . ASN A 1 407 ? 28.751 -6.602 -0.717 1.00 91.19 407 ASN A N 1
ATOM 3283 C CA . ASN A 1 407 ? 29.554 -5.891 -1.709 1.00 91.19 407 ASN A CA 1
ATOM 3284 C C . ASN A 1 407 ? 29.134 -6.243 -3.149 1.00 91.19 407 ASN A C 1
ATOM 3286 O O . ASN A 1 407 ? 29.009 -5.354 -3.990 1.00 91.19 407 ASN A O 1
ATOM 3290 N N . VAL A 1 408 ? 28.835 -7.516 -3.421 1.00 91.56 408 VAL A N 1
ATOM 3291 C CA . VAL A 1 408 ? 28.331 -7.964 -4.730 1.00 91.56 408 VAL A CA 1
ATOM 3292 C C . VAL A 1 408 ? 26.963 -7.352 -5.056 1.00 91.56 408 VAL A C 1
ATOM 3294 O O . VAL A 1 408 ? 26.737 -6.884 -6.178 1.00 91.56 408 VAL A O 1
ATOM 3297 N N . ALA A 1 409 ? 26.054 -7.314 -4.078 1.00 93.44 409 ALA A N 1
ATOM 3298 C CA . ALA A 1 409 ? 24.744 -6.688 -4.231 1.00 93.44 409 ALA A CA 1
ATOM 3299 C C . ALA A 1 409 ? 24.860 -5.175 -4.486 1.00 93.44 409 ALA A C 1
ATOM 3301 O O . ALA A 1 409 ? 24.153 -4.656 -5.350 1.00 93.44 409 ALA A O 1
ATOM 3302 N N . ILE A 1 410 ? 25.776 -4.485 -3.797 1.00 95.50 410 ILE A N 1
ATOM 3303 C CA . ILE A 1 410 ? 26.058 -3.052 -3.972 1.00 95.50 410 ILE A CA 1
ATOM 3304 C C . ILE A 1 410 ? 26.633 -2.768 -5.366 1.00 95.50 410 ILE A C 1
ATOM 3306 O O . ILE A 1 410 ? 26.157 -1.859 -6.043 1.00 95.50 410 ILE A O 1
ATOM 3310 N N . CYS A 1 411 ? 27.615 -3.549 -5.827 1.00 95.81 411 CYS A N 1
ATOM 3311 C CA . CYS A 1 411 ? 28.193 -3.368 -7.164 1.00 95.81 411 CYS A CA 1
ATOM 3312 C C . CYS A 1 411 ? 27.138 -3.561 -8.263 1.00 95.81 411 CYS A C 1
ATOM 3314 O O . CYS A 1 411 ? 27.066 -2.781 -9.210 1.00 95.81 411 CYS A O 1
ATOM 3316 N N . SER A 1 412 ? 26.278 -4.565 -8.102 1.00 95.44 412 SER A N 1
ATOM 3317 C CA . SER A 1 412 ? 25.187 -4.845 -9.040 1.00 95.44 412 SER A CA 1
ATOM 3318 C C . SER A 1 412 ? 24.092 -3.762 -8.990 1.00 95.44 412 SER A C 1
ATOM 3320 O O . SER A 1 412 ? 23.547 -3.395 -10.026 1.00 95.44 412 SER A O 1
ATOM 3322 N N . LEU A 1 413 ? 23.820 -3.168 -7.818 1.00 97.62 413 LEU A N 1
ATOM 3323 C CA . LEU A 1 413 ? 22.907 -2.025 -7.695 1.00 97.62 413 LEU A CA 1
ATOM 3324 C C . LEU A 1 413 ? 23.417 -0.802 -8.466 1.00 97.62 413 LEU A C 1
ATOM 3326 O O . LEU A 1 413 ? 22.623 -0.123 -9.106 1.00 97.62 413 LEU A O 1
ATOM 3330 N N . VAL A 1 414 ? 24.722 -0.517 -8.422 1.00 97.88 414 VAL A N 1
ATOM 3331 C CA . VAL A 1 414 ? 25.309 0.605 -9.176 1.00 97.88 414 VAL A CA 1
ATOM 3332 C C . VAL A 1 414 ? 25.163 0.402 -10.683 1.00 97.88 414 VAL A C 1
ATOM 3334 O O . VAL A 1 414 ? 24.780 1.337 -11.379 1.00 97.88 414 VAL A O 1
ATOM 3337 N N . ASP A 1 415 ? 25.390 -0.814 -11.178 1.00 96.00 415 ASP A N 1
ATOM 3338 C CA . ASP A 1 415 ? 25.181 -1.172 -12.588 1.00 96.00 415 ASP A CA 1
ATOM 3339 C C . ASP A 1 415 ? 23.701 -1.035 -13.014 1.00 96.00 415 ASP A C 1
ATOM 3341 O O . ASP A 1 415 ? 23.410 -0.493 -14.081 1.00 96.00 415 ASP A O 1
ATOM 3345 N N . ILE A 1 416 ? 22.756 -1.434 -12.156 1.00 98.38 416 ILE A N 1
ATOM 3346 C CA . ILE A 1 416 ? 21.306 -1.262 -12.379 1.00 98.38 416 ILE A CA 1
ATOM 3347 C C . ILE A 1 416 ? 20.909 0.226 -12.368 1.00 98.38 416 ILE A C 1
ATOM 3349 O O . ILE A 1 416 ? 20.176 0.684 -13.246 1.00 98.38 416 ILE A O 1
ATOM 3353 N N . LEU A 1 417 ? 21.403 1.008 -11.404 1.00 98.44 417 LEU A N 1
ATOM 3354 C CA . LEU A 1 417 ? 21.112 2.441 -11.314 1.00 98.44 417 LEU A CA 1
ATOM 3355 C C . LEU A 1 417 ? 21.755 3.236 -12.451 1.00 98.44 417 LEU A C 1
ATOM 3357 O O . LEU A 1 417 ? 21.175 4.228 -12.883 1.00 98.44 417 LEU A O 1
ATOM 3361 N N . PHE A 1 418 ? 22.911 2.807 -12.964 1.00 98.62 418 PHE A N 1
ATOM 3362 C CA . PHE A 1 418 ? 23.510 3.402 -14.157 1.00 98.62 418 PHE A CA 1
ATOM 3363 C C . PHE A 1 418 ? 22.575 3.264 -15.357 1.00 98.62 418 PHE A C 1
ATOM 3365 O O . PHE A 1 418 ? 22.313 4.246 -16.045 1.00 98.62 418 PHE A O 1
ATOM 3372 N N . ALA A 1 419 ? 22.030 2.067 -15.581 1.00 98.06 419 ALA A N 1
ATOM 3373 C CA . ALA A 1 419 ? 21.072 1.815 -16.650 1.00 98.06 419 ALA A CA 1
ATOM 3374 C C . ALA A 1 419 ? 19.819 2.706 -16.534 1.00 98.06 419 ALA A C 1
ATOM 3376 O O . ALA A 1 419 ? 19.381 3.286 -17.526 1.00 98.06 419 ALA A O 1
ATOM 3377 N N . PHE A 1 420 ? 19.290 2.877 -15.320 1.00 97.81 420 PHE A N 1
ATOM 3378 C CA . PHE A 1 420 ? 18.178 3.791 -15.051 1.00 97.81 420 PHE A CA 1
ATOM 3379 C C . PHE A 1 420 ? 18.523 5.262 -15.303 1.00 97.81 420 PHE A C 1
ATOM 3381 O O . PHE A 1 420 ? 17.787 5.968 -15.988 1.00 97.81 420 PHE A O 1
ATOM 3388 N N . ALA A 1 421 ? 19.640 5.738 -14.749 1.00 97.56 421 ALA A N 1
ATOM 3389 C CA . ALA A 1 421 ? 20.055 7.130 -14.875 1.00 97.56 421 ALA A CA 1
ATOM 3390 C C . ALA A 1 421 ? 20.409 7.484 -16.328 1.00 97.56 421 ALA A C 1
ATOM 3392 O O . ALA A 1 421 ? 20.120 8.592 -16.777 1.00 97.56 421 ALA A O 1
ATOM 3393 N N . TYR A 1 422 ? 20.971 6.536 -17.082 1.00 97.69 422 TYR A N 1
ATOM 3394 C CA . TYR A 1 422 ? 21.200 6.692 -18.513 1.00 97.69 422 TYR A CA 1
ATOM 3395 C C . TYR A 1 422 ? 19.880 6.900 -19.261 1.00 97.69 422 TYR A C 1
ATOM 3397 O O . TYR A 1 422 ? 19.752 7.876 -20.000 1.00 97.69 422 TYR A O 1
ATOM 3405 N N . ASP A 1 423 ? 18.888 6.033 -19.034 1.00 96.50 423 ASP A N 1
ATOM 3406 C CA . ASP A 1 423 ? 17.568 6.171 -19.656 1.00 96.50 423 ASP A CA 1
ATOM 3407 C C . ASP A 1 423 ? 16.907 7.509 -19.291 1.00 96.50 423 ASP A C 1
ATOM 3409 O O . ASP A 1 423 ? 16.415 8.222 -20.163 1.00 96.50 423 ASP A O 1
ATOM 3413 N N . ALA A 1 424 ? 17.002 7.923 -18.023 1.00 95.19 424 ALA A N 1
ATOM 3414 C CA . ALA A 1 424 ? 16.488 9.212 -17.570 1.00 95.19 424 ALA A CA 1
ATOM 3415 C C . ALA A 1 424 ? 17.141 10.403 -18.294 1.00 95.19 424 ALA A C 1
ATOM 3417 O O . ALA A 1 424 ? 16.456 11.388 -18.565 1.00 95.19 424 ALA A O 1
ATOM 3418 N N . ARG A 1 425 ? 18.439 10.336 -18.625 1.00 94.44 425 ARG A N 1
ATOM 3419 C CA . ARG A 1 425 ? 19.105 11.381 -19.420 1.00 94.44 425 ARG A CA 1
ATOM 3420 C C . ARG A 1 425 ? 18.636 11.394 -20.865 1.00 94.44 425 ARG A C 1
ATOM 3422 O O . ARG A 1 425 ? 18.360 12.471 -21.382 1.00 94.44 425 ARG A O 1
ATOM 3429 N N . VAL A 1 426 ? 18.557 10.225 -21.499 1.00 93.06 426 VAL A N 1
ATOM 3430 C CA . VAL A 1 426 ? 18.152 10.103 -22.909 1.00 93.06 426 VAL A CA 1
ATOM 3431 C C . VAL A 1 426 ? 16.701 10.537 -23.111 1.00 93.06 426 VAL A C 1
ATOM 3433 O O . VAL A 1 426 ? 16.387 11.170 -24.111 1.00 93.06 426 VAL A O 1
ATOM 3436 N N . ASN A 1 427 ? 15.846 10.295 -22.119 1.00 91.81 427 ASN A N 1
ATOM 3437 C CA . ASN A 1 427 ? 14.454 10.743 -22.110 1.00 91.81 427 ASN A CA 1
ATOM 3438 C C . ASN A 1 427 ? 14.254 12.137 -21.498 1.00 91.81 427 ASN A C 1
ATOM 3440 O O . ASN A 1 427 ? 13.122 12.531 -21.236 1.00 91.81 427 ASN A O 1
ATOM 3444 N N . LEU A 1 428 ? 15.328 12.881 -21.198 1.00 90.62 428 LEU A N 1
ATOM 3445 C CA . LEU A 1 428 ? 15.279 14.226 -20.596 1.00 90.62 428 LEU A CA 1
ATOM 3446 C C . LEU A 1 428 ? 14.433 14.305 -19.300 1.00 90.62 428 LEU A C 1
ATOM 3448 O O . LEU A 1 428 ? 13.926 15.359 -18.889 1.00 90.62 428 LEU A O 1
ATOM 3452 N N . GLY A 1 429 ? 14.314 13.172 -18.606 1.00 81.38 429 GLY A N 1
ATOM 3453 C CA . GLY A 1 429 ? 13.482 12.965 -17.429 1.00 81.38 429 GLY A CA 1
ATOM 3454 C C . GLY A 1 429 ? 11.997 13.236 -17.661 1.00 81.38 429 GLY A C 1
ATOM 3455 O O . GLY A 1 429 ? 11.362 13.763 -16.740 1.00 81.38 429 GLY A O 1
ATOM 3456 N N . GLU A 1 430 ? 11.498 12.992 -18.872 1.00 80.19 430 GLU A N 1
ATOM 3457 C CA . GLU A 1 430 ? 10.075 12.834 -19.190 1.00 80.19 430 GLU A CA 1
ATOM 3458 C C . GLU A 1 430 ? 9.600 11.402 -18.873 1.00 80.19 430 GLU A C 1
ATOM 3460 O O . GLU A 1 430 ? 10.345 10.609 -18.283 1.00 80.19 430 GLU A O 1
ATOM 3465 N N . ASP A 1 431 ? 8.338 11.099 -19.190 1.00 73.00 431 ASP A N 1
ATOM 3466 C CA . ASP A 1 431 ? 7.768 9.764 -19.003 1.00 73.00 431 ASP A CA 1
ATOM 3467 C C . ASP A 1 431 ? 8.517 8.716 -19.844 1.00 73.00 431 ASP A C 1
ATOM 3469 O O . ASP A 1 431 ? 9.203 9.033 -20.818 1.00 73.00 431 ASP A O 1
ATOM 3473 N N . ASP A 1 432 ? 8.424 7.455 -19.423 1.00 77.38 432 ASP A N 1
ATOM 3474 C CA . ASP A 1 432 ? 9.100 6.349 -20.091 1.00 77.38 432 ASP A CA 1
ATOM 3475 C C . ASP A 1 432 ? 8.593 6.182 -21.524 1.00 77.38 432 ASP A C 1
ATOM 3477 O O . ASP A 1 432 ? 7.437 6.469 -21.845 1.00 77.38 432 ASP A O 1
ATOM 3481 N N . ASN A 1 433 ? 9.473 5.702 -22.395 1.00 82.56 433 ASN A N 1
ATOM 3482 C CA . ASN A 1 433 ? 9.117 5.380 -23.766 1.00 82.56 433 ASN A CA 1
ATOM 3483 C C . ASN A 1 433 ? 9.169 3.849 -23.971 1.00 82.56 433 ASN A C 1
ATOM 3485 O O . ASN A 1 433 ? 9.686 3.123 -23.115 1.00 82.56 433 ASN A O 1
ATOM 3489 N N . PRO A 1 434 ? 8.665 3.321 -25.102 1.00 84.31 434 PRO A N 1
ATOM 3490 C CA . PRO A 1 434 ? 8.666 1.877 -25.358 1.00 84.31 434 PRO A CA 1
ATOM 3491 C C . PRO A 1 434 ? 10.056 1.209 -25.292 1.00 84.31 434 PRO A C 1
ATOM 3493 O O . PRO A 1 434 ? 10.153 0.025 -24.977 1.00 84.31 434 PRO A O 1
ATOM 3496 N N . GLU A 1 435 ? 11.130 1.963 -25.536 1.00 90.31 435 GLU A N 1
ATOM 3497 C CA . GLU A 1 435 ? 12.528 1.520 -25.490 1.00 90.31 435 GLU A CA 1
ATOM 3498 C C . GLU A 1 435 ? 13.161 1.624 -24.095 1.00 90.31 435 GLU A C 1
ATOM 3500 O O . GLU A 1 435 ? 14.258 1.098 -23.895 1.00 90.31 435 GLU A O 1
ATOM 3505 N N . SER A 1 436 ? 12.512 2.254 -23.107 1.00 94.31 436 SER A N 1
ATOM 3506 C CA . SER A 1 436 ? 13.083 2.412 -21.761 1.00 94.31 436 SER A CA 1
ATOM 3507 C C . SER A 1 436 ? 13.365 1.063 -21.102 1.00 94.31 436 SER A C 1
ATOM 3509 O O . SER A 1 436 ? 14.452 0.828 -20.566 1.00 94.31 436 SER A O 1
ATOM 3511 N N . GLY A 1 437 ? 12.423 0.121 -21.214 1.00 95.00 437 GLY A N 1
ATOM 3512 C CA . GLY A 1 437 ? 12.612 -1.242 -20.718 1.00 95.00 437 GLY A CA 1
ATOM 3513 C C . GLY A 1 437 ? 13.783 -1.952 -21.402 1.00 95.00 437 GLY A C 1
ATOM 3514 O O . GLY A 1 437 ? 14.602 -2.591 -20.735 1.00 95.00 437 GLY A O 1
ATOM 3515 N N . TRP A 1 438 ? 13.908 -1.808 -22.726 1.00 94.75 438 TRP A N 1
ATOM 3516 C CA . TRP A 1 438 ? 15.027 -2.375 -23.478 1.00 94.75 438 TRP A CA 1
ATOM 3517 C C . TRP A 1 438 ? 16.352 -1.746 -23.048 1.00 94.75 438 TRP A C 1
ATOM 3519 O O . TRP A 1 438 ? 17.251 -2.475 -22.636 1.00 94.75 438 TRP A O 1
ATOM 3529 N N . THR A 1 439 ? 16.445 -0.417 -23.036 1.00 95.38 439 THR A N 1
ATOM 3530 C CA . THR A 1 439 ? 17.651 0.342 -22.681 1.00 95.38 439 THR A CA 1
ATOM 3531 C C . THR A 1 439 ? 18.147 -0.040 -21.294 1.00 95.38 439 THR A C 1
ATOM 3533 O O . THR A 1 439 ? 19.309 -0.413 -21.136 1.00 95.38 439 THR A O 1
ATOM 3536 N N . MET A 1 440 ? 17.266 -0.048 -20.290 1.00 96.25 440 MET A N 1
ATOM 3537 C CA . MET A 1 440 ? 17.660 -0.395 -18.927 1.00 96.25 440 MET A CA 1
ATOM 3538 C C . MET A 1 440 ? 18.135 -1.852 -18.814 1.00 96.25 440 MET A C 1
ATOM 3540 O O . MET A 1 440 ? 19.191 -2.122 -18.236 1.00 96.25 440 MET A O 1
ATOM 3544 N N . SER A 1 441 ? 17.382 -2.793 -19.398 1.00 95.44 441 SER A N 1
ATOM 3545 C CA . SER A 1 441 ? 17.743 -4.218 -19.379 1.00 95.44 441 SER A CA 1
ATOM 3546 C C . SER A 1 441 ? 19.057 -4.487 -20.111 1.00 95.44 441 SER A C 1
ATOM 3548 O O . SER A 1 441 ? 19.868 -5.278 -19.638 1.00 95.44 441 SER A O 1
ATOM 3550 N N . LYS A 1 442 ? 19.301 -3.786 -21.225 1.00 95.69 442 LYS A N 1
ATOM 3551 C CA . LYS A 1 442 ? 20.482 -3.954 -22.064 1.00 95.69 442 LYS A CA 1
ATOM 3552 C C . LYS A 1 442 ? 21.711 -3.301 -21.449 1.00 95.69 442 LYS A C 1
ATOM 3554 O O . LYS A 1 442 ? 22.792 -3.866 -21.550 1.00 95.69 442 LYS A O 1
ATOM 3559 N N . LEU A 1 443 ? 21.607 -2.136 -20.820 1.00 97.31 443 LEU A N 1
ATOM 3560 C CA . LEU A 1 443 ? 22.785 -1.440 -20.293 1.00 97.31 443 LEU A CA 1
ATOM 3561 C C . LEU A 1 443 ? 23.334 -2.049 -19.008 1.00 97.31 443 LEU A C 1
ATOM 3563 O O . LEU A 1 443 ? 24.553 -2.066 -18.834 1.00 97.31 443 LEU A O 1
ATOM 3567 N N . SER A 1 444 ? 22.474 -2.593 -18.147 1.00 97.62 444 SER A N 1
ATOM 3568 C CA . SER A 1 444 ? 22.938 -3.303 -16.958 1.00 97.62 444 SER A CA 1
ATOM 3569 C C . SER A 1 444 ? 23.490 -4.668 -17.355 1.00 97.62 444 SER A C 1
ATOM 3571 O O . SER A 1 444 ? 22.763 -5.558 -17.795 1.00 97.62 444 SER A O 1
ATOM 3573 N N . SER A 1 445 ? 24.794 -4.852 -17.164 1.00 96.00 445 SER A N 1
ATOM 3574 C CA . SER A 1 445 ? 25.448 -6.149 -17.371 1.00 96.00 445 SER A CA 1
ATOM 3575 C C . SER A 1 445 ? 24.878 -7.229 -16.443 1.00 96.00 445 SER A C 1
ATOM 3577 O O . SER A 1 445 ? 24.718 -8.376 -16.860 1.00 96.00 445 SER A O 1
ATOM 3579 N N . THR A 1 446 ? 24.501 -6.848 -15.220 1.00 95.44 446 THR A N 1
ATOM 3580 C CA . THR A 1 446 ? 23.837 -7.704 -14.229 1.00 95.44 446 THR A CA 1
ATOM 3581 C C . THR A 1 446 ? 22.527 -8.266 -14.775 1.00 95.44 446 THR A C 1
ATOM 3583 O O . THR A 1 446 ? 22.299 -9.472 -14.682 1.00 95.44 446 THR A O 1
ATOM 3586 N N . LEU A 1 447 ? 21.684 -7.409 -15.362 1.00 95.62 447 LEU A N 1
ATOM 3587 C CA . LEU A 1 447 ? 20.380 -7.803 -15.896 1.00 95.62 447 LEU A CA 1
ATOM 3588 C C . LEU A 1 447 ? 20.514 -8.549 -17.227 1.00 95.62 447 LEU A C 1
ATOM 3590 O O . LEU A 1 447 ? 19.955 -9.632 -17.366 1.00 95.62 447 LEU A O 1
ATOM 3594 N N . ALA A 1 448 ? 21.287 -8.015 -18.177 1.00 94.75 448 ALA A N 1
ATOM 3595 C CA . ALA A 1 448 ? 21.440 -8.603 -19.507 1.00 94.75 448 ALA A CA 1
ATOM 3596 C C . ALA A 1 448 ? 22.192 -9.937 -19.489 1.00 94.75 448 ALA A C 1
ATOM 3598 O O . ALA A 1 448 ? 21.879 -10.834 -20.267 1.00 94.75 448 ALA A O 1
ATOM 3599 N N . GLY A 1 449 ? 23.219 -10.070 -18.647 1.00 93.31 449 GLY A N 1
ATOM 3600 C CA . GLY A 1 449 ? 24.116 -11.226 -18.677 1.00 93.31 449 GLY A CA 1
ATOM 3601 C C . GLY A 1 449 ? 24.062 -12.134 -17.468 1.00 93.31 449 GLY A C 1
ATOM 3602 O O . GLY A 1 449 ? 24.838 -13.089 -17.421 1.00 93.31 449 GLY A O 1
ATOM 3603 N N . LEU A 1 450 ? 23.192 -11.852 -16.494 1.00 92.31 450 LEU A N 1
ATOM 3604 C CA . LEU A 1 450 ? 23.084 -12.640 -15.267 1.00 92.31 450 LEU A CA 1
ATOM 3605 C C . LEU A 1 450 ? 24.447 -12.787 -14.564 1.00 92.31 450 LEU A C 1
ATOM 3607 O O . LEU A 1 450 ? 24.807 -13.868 -14.089 1.00 92.31 450 LEU A O 1
ATOM 3611 N N . VAL A 1 451 ? 25.236 -11.708 -14.562 1.00 92.06 451 VAL A N 1
ATOM 3612 C CA . VAL A 1 451 ? 26.553 -11.644 -13.913 1.00 92.06 451 VAL A CA 1
ATOM 3613 C C . VAL A 1 451 ? 26.471 -10.880 -12.599 1.00 92.06 451 VAL A C 1
ATOM 3615 O O . VAL A 1 451 ? 25.522 -10.143 -12.350 1.00 92.06 451 VAL A O 1
ATOM 3618 N N . CYS A 1 452 ? 27.494 -11.035 -11.766 1.00 90.69 452 CYS A N 1
ATOM 3619 C CA . CYS A 1 452 ? 27.686 -10.199 -10.593 1.00 90.69 452 CYS A CA 1
ATOM 3620 C C . CYS A 1 452 ? 29.155 -9.786 -10.449 1.00 90.69 452 CYS A C 1
ATOM 3622 O O . CYS A 1 452 ? 30.062 -10.449 -10.964 1.00 90.69 452 CYS A O 1
ATOM 3624 N N . TRP A 1 453 ? 29.385 -8.650 -9.794 1.00 90.25 453 TRP A N 1
ATOM 3625 C CA . TRP A 1 453 ? 30.686 -7.986 -9.739 1.00 90.25 453 TRP A CA 1
ATOM 3626 C C . TRP A 1 453 ? 31.208 -7.927 -8.307 1.00 90.25 453 TRP A C 1
ATOM 3628 O O . TRP A 1 453 ? 30.483 -7.529 -7.402 1.00 90.25 453 TRP A O 1
ATOM 3638 N N . ASP A 1 454 ? 32.479 -8.274 -8.110 1.00 89.12 454 ASP A N 1
ATOM 3639 C CA . ASP A 1 454 ? 33.167 -8.097 -6.824 1.00 89.12 454 ASP A CA 1
ATOM 3640 C C . ASP A 1 454 ? 33.852 -6.724 -6.712 1.00 89.12 454 ASP A C 1
ATOM 3642 O O . ASP A 1 454 ? 34.216 -6.290 -5.620 1.00 89.12 454 ASP A O 1
ATOM 3646 N N . SER A 1 455 ? 34.037 -6.041 -7.843 1.00 94.44 455 SER A N 1
ATOM 3647 C CA . SER A 1 455 ? 34.705 -4.748 -7.955 1.00 94.44 455 SER A CA 1
ATOM 3648 C C . SER A 1 455 ? 33.739 -3.712 -8.509 1.00 94.44 455 SER A C 1
ATOM 3650 O O . SER A 1 455 ? 33.216 -3.861 -9.615 1.00 94.44 455 SER A O 1
ATOM 3652 N N . MET A 1 456 ? 33.556 -2.624 -7.759 1.00 94.88 456 MET A N 1
ATOM 3653 C CA . MET A 1 456 ? 32.764 -1.474 -8.195 1.00 94.88 456 MET A CA 1
ATOM 3654 C C . MET A 1 456 ? 33.309 -0.882 -9.500 1.00 94.88 456 MET A C 1
ATOM 3656 O O . MET A 1 456 ? 32.550 -0.490 -10.382 1.00 94.88 456 MET A O 1
ATOM 3660 N N . GLN A 1 457 ? 34.637 -0.844 -9.641 1.00 96.56 457 GLN A N 1
ATOM 3661 C CA . GLN A 1 457 ? 35.291 -0.342 -10.845 1.00 96.56 457 GLN A CA 1
ATOM 3662 C C . GLN A 1 457 ? 34.938 -1.194 -12.068 1.00 96.56 457 GLN A C 1
ATOM 3664 O O . GLN A 1 457 ? 34.626 -0.636 -13.116 1.00 96.56 457 GLN A O 1
ATOM 3669 N N . ASP A 1 458 ? 34.941 -2.520 -11.933 1.00 95.81 458 ASP A N 1
ATOM 3670 C CA . ASP A 1 458 ? 34.638 -3.415 -13.053 1.00 95.81 458 ASP A CA 1
ATOM 3671 C C . ASP A 1 458 ? 33.162 -3.330 -13.457 1.00 95.81 458 ASP A C 1
ATOM 3673 O O . ASP A 1 458 ? 32.868 -3.287 -14.653 1.00 95.81 458 ASP A O 1
ATOM 3677 N N . ALA A 1 459 ? 32.256 -3.212 -12.477 1.00 95.62 459 ALA A N 1
ATOM 3678 C CA . ALA A 1 459 ? 30.837 -2.963 -12.723 1.00 95.62 459 ALA A CA 1
ATOM 3679 C C . ALA A 1 459 ? 30.639 -1.675 -13.539 1.00 95.62 459 ALA A C 1
ATOM 3681 O O . ALA A 1 459 ? 30.049 -1.714 -14.615 1.00 95.62 459 ALA A O 1
ATOM 3682 N N . MET A 1 460 ? 31.225 -0.555 -13.094 1.00 97.25 460 MET A N 1
ATOM 3683 C CA . MET A 1 460 ? 31.135 0.728 -13.803 1.00 97.25 460 MET A CA 1
ATOM 3684 C C . MET A 1 460 ? 31.757 0.672 -15.204 1.00 97.25 460 MET A C 1
ATOM 3686 O O . MET A 1 460 ? 31.180 1.201 -16.153 1.00 97.25 460 MET A O 1
ATOM 3690 N N . ILE A 1 461 ? 32.920 0.027 -15.363 1.00 97.56 461 ILE A N 1
ATOM 3691 C CA . ILE A 1 461 ? 33.564 -0.138 -16.674 1.00 97.56 461 ILE A CA 1
ATOM 3692 C C . ILE A 1 461 ? 32.652 -0.928 -17.618 1.00 97.56 461 ILE A C 1
ATOM 3694 O O . ILE A 1 461 ? 32.550 -0.571 -18.793 1.00 97.56 461 ILE A O 1
ATOM 3698 N N . ALA A 1 462 ? 31.989 -1.980 -17.131 1.00 96.94 462 ALA A N 1
ATOM 3699 C CA . ALA A 1 462 ? 31.033 -2.735 -17.928 1.00 96.94 462 ALA A CA 1
ATOM 3700 C C . ALA A 1 462 ? 29.838 -1.864 -18.336 1.00 96.94 462 ALA A C 1
ATOM 3702 O O . ALA A 1 462 ? 29.546 -1.786 -19.527 1.00 96.94 462 ALA A O 1
ATOM 3703 N N . SER A 1 463 ? 29.207 -1.139 -17.408 1.00 97.69 463 SER A N 1
ATOM 3704 C CA . SER A 1 463 ? 28.050 -0.288 -17.727 1.00 97.69 463 SER A CA 1
ATOM 3705 C C . SER A 1 463 ? 28.405 0.820 -18.731 1.00 97.69 463 SER A C 1
ATOM 3707 O O . SER A 1 463 ? 27.699 1.016 -19.724 1.00 97.69 463 SER A O 1
ATOM 3709 N N . VAL A 1 464 ? 29.556 1.486 -18.550 1.00 98.19 464 VAL A N 1
ATOM 3710 C CA . VAL A 1 464 ? 30.062 2.492 -19.500 1.00 98.19 464 VAL A CA 1
ATOM 3711 C C . VAL A 1 464 ? 30.323 1.857 -20.861 1.00 98.19 464 VAL A C 1
ATOM 3713 O O . VAL A 1 464 ? 29.828 2.364 -21.864 1.00 98.19 464 VAL A O 1
ATOM 3716 N N . ARG A 1 465 ? 31.029 0.723 -20.932 1.00 98.00 465 ARG A N 1
ATOM 3717 C CA . ARG A 1 465 ? 31.293 0.048 -22.211 1.00 98.00 465 ARG A CA 1
ATOM 3718 C C . ARG A 1 465 ? 29.993 -0.295 -22.938 1.00 98.00 465 ARG A C 1
ATOM 3720 O O . ARG A 1 465 ? 29.870 0.001 -24.121 1.00 98.00 465 ARG A O 1
ATOM 3727 N N . ARG A 1 466 ? 28.992 -0.823 -22.231 1.00 97.88 466 ARG A N 1
ATOM 3728 C CA . ARG A 1 466 ? 27.677 -1.153 -22.804 1.00 97.88 466 ARG A CA 1
ATOM 3729 C C . ARG A 1 466 ? 26.938 0.082 -23.326 1.00 97.88 466 ARG A C 1
ATOM 3731 O O . ARG A 1 466 ? 26.379 0.016 -24.421 1.00 97.88 466 ARG A O 1
ATOM 3738 N N . SER A 1 467 ? 27.016 1.222 -22.630 1.00 97.69 467 SER A N 1
ATOM 3739 C CA . SER A 1 467 ? 26.446 2.497 -23.115 1.00 97.69 467 SER A CA 1
ATOM 3740 C C . SER A 1 467 ? 27.089 3.032 -24.396 1.00 97.69 467 SER A C 1
ATOM 3742 O O . SER A 1 467 ? 26.473 3.818 -25.107 1.00 97.69 467 SER A O 1
ATOM 3744 N N . LEU A 1 468 ? 28.299 2.579 -24.727 1.00 97.31 468 LEU A N 1
ATOM 3745 C CA . LEU A 1 468 ? 28.996 2.943 -25.961 1.00 97.31 468 LEU A CA 1
ATOM 3746 C C . LEU A 1 468 ? 28.758 1.945 -27.103 1.00 97.31 468 LEU A C 1
ATOM 3748 O O . LEU A 1 468 ? 29.144 2.217 -28.236 1.00 97.31 468 LEU A O 1
ATOM 3752 N N . CYS A 1 469 ? 28.143 0.793 -26.820 1.00 96.88 469 CYS A N 1
ATOM 3753 C CA . CYS A 1 469 ? 27.967 -0.286 -27.796 1.00 96.88 469 CYS A CA 1
ATOM 3754 C C . CYS A 1 469 ? 26.527 -0.409 -28.303 1.00 96.88 469 CYS A C 1
ATOM 3756 O O . CYS A 1 469 ? 26.315 -0.640 -29.489 1.00 96.88 469 CYS A O 1
ATOM 3758 N N . PHE A 1 470 ? 25.537 -0.294 -27.415 1.00 95.62 470 PHE A N 1
ATOM 3759 C CA . PHE A 1 470 ? 24.163 -0.712 -27.714 1.00 95.62 470 PHE A CA 1
ATOM 3760 C C . PHE A 1 470 ? 23.161 0.415 -27.983 1.00 95.62 470 PHE A C 1
ATOM 3762 O O . PHE A 1 470 ? 22.464 0.323 -28.995 1.00 95.62 470 PHE A O 1
ATOM 3769 N N . PRO A 1 471 ? 23.030 1.435 -27.115 1.00 93.81 471 PRO A N 1
ATOM 3770 C CA . PRO A 1 471 ? 21.908 2.363 -27.186 1.00 93.81 471 PRO A CA 1
ATOM 3771 C C . PRO A 1 471 ? 22.035 3.322 -28.375 1.00 93.81 471 PRO A C 1
ATOM 3773 O O . PRO A 1 471 ? 23.045 3.330 -29.089 1.00 93.81 471 PRO A O 1
ATOM 3776 N N . LEU A 1 472 ? 20.990 4.133 -28.566 1.00 88.62 472 LEU A N 1
ATOM 3777 C CA . LEU A 1 472 ? 20.931 5.145 -29.618 1.00 88.62 472 LEU A CA 1
ATOM 3778 C C . LEU A 1 472 ? 22.016 6.222 -29.458 1.00 88.62 472 LEU A C 1
ATOM 3780 O O . LEU A 1 472 ? 22.554 6.649 -30.464 1.00 88.62 472 LEU A O 1
ATOM 3784 N N . VAL A 1 473 ? 22.345 6.627 -28.221 1.00 92.75 473 VAL A N 1
ATOM 3785 C CA . VAL A 1 473 ? 23.295 7.723 -27.942 1.00 92.75 473 VAL A CA 1
ATOM 3786 C C . VAL A 1 473 ? 24.589 7.206 -27.300 1.00 92.75 473 VAL A C 1
ATOM 3788 O O . VAL A 1 473 ? 24.678 6.986 -26.090 1.00 92.75 473 VAL A O 1
ATOM 3791 N N . ARG A 1 474 ? 25.647 7.044 -28.085 1.00 94.56 474 ARG A N 1
ATOM 3792 C CA . ARG A 1 474 ? 26.915 6.430 -27.665 1.00 94.56 474 ARG A CA 1
ATOM 3793 C C . ARG A 1 474 ? 27.963 7.500 -27.404 1.00 94.56 474 ARG A C 1
ATOM 3795 O O . ARG A 1 474 ? 28.785 7.821 -28.255 1.00 94.56 474 ARG A O 1
ATOM 3802 N N . ASN A 1 475 ? 27.965 8.050 -26.192 1.00 95.81 475 ASN A N 1
ATOM 3803 C CA . ASN A 1 475 ? 28.855 9.155 -25.845 1.00 95.81 475 ASN A CA 1
ATOM 3804 C C . ASN A 1 475 ? 29.527 8.973 -24.470 1.00 95.81 475 ASN A C 1
ATOM 3806 O O . ASN A 1 475 ? 28.864 8.779 -23.451 1.00 95.81 475 ASN A O 1
ATOM 3810 N N . PHE A 1 476 ? 30.861 9.075 -24.423 1.00 96.00 476 PHE A N 1
ATOM 3811 C CA . PHE A 1 476 ? 31.631 8.857 -23.189 1.00 96.00 476 PHE A CA 1
ATOM 3812 C C . PHE A 1 476 ? 31.426 9.965 -22.146 1.00 96.00 476 PHE A C 1
ATOM 3814 O O . PHE A 1 476 ? 31.404 9.695 -20.941 1.00 96.00 476 PHE A O 1
ATOM 3821 N N . GLN A 1 477 ? 31.241 11.212 -22.591 1.00 95.75 477 GLN A N 1
ATOM 3822 C CA . GLN A 1 477 ? 30.936 12.325 -21.694 1.00 95.75 477 GLN A CA 1
ATOM 3823 C C . GLN A 1 477 ? 29.557 12.130 -21.057 1.00 95.75 477 GLN A C 1
ATOM 3825 O O . GLN A 1 477 ? 29.414 12.337 -19.853 1.00 95.75 477 GLN A O 1
ATOM 3830 N N . LEU A 1 478 ? 28.571 11.669 -21.834 1.00 96.38 478 LEU A N 1
ATOM 3831 C CA . LEU A 1 478 ? 27.253 11.308 -21.313 1.00 96.38 478 LEU A CA 1
ATOM 3832 C C . LEU A 1 478 ? 27.367 10.201 -20.261 1.00 96.38 478 LEU A C 1
ATOM 3834 O O . LEU A 1 478 ? 26.889 10.383 -19.147 1.00 96.38 478 LEU A O 1
ATOM 3838 N N . ALA A 1 479 ? 28.066 9.104 -20.565 1.00 97.44 479 ALA A N 1
ATOM 3839 C CA . ALA A 1 479 ? 28.277 8.009 -19.616 1.00 97.44 479 ALA A CA 1
ATOM 3840 C C . ALA A 1 479 ? 28.958 8.479 -18.313 1.00 97.44 479 ALA A C 1
ATOM 3842 O O . ALA A 1 479 ? 28.592 8.050 -17.219 1.00 97.44 479 ALA A O 1
ATOM 3843 N N . SER A 1 480 ? 29.904 9.418 -18.411 1.00 97.31 480 SER A N 1
ATOM 3844 C CA . SER A 1 480 ? 30.557 10.029 -17.246 1.00 97.31 480 SER A CA 1
ATOM 3845 C C . SER A 1 480 ? 29.584 10.858 -16.397 1.00 97.31 480 SER A C 1
ATOM 3847 O O . SER A 1 480 ? 29.654 10.827 -15.170 1.00 97.31 480 SER A O 1
ATOM 3849 N N . LEU A 1 481 ? 28.654 11.582 -17.027 1.00 97.94 481 LEU A N 1
ATOM 3850 C CA . LEU A 1 481 ? 27.601 12.314 -16.319 1.00 97.94 481 LEU A CA 1
ATOM 3851 C C . LEU A 1 481 ? 26.569 11.378 -15.680 1.00 97.94 481 LEU A C 1
ATOM 3853 O O . LEU A 1 481 ? 26.137 11.644 -14.565 1.00 97.94 481 LEU A O 1
ATOM 3857 N N . VAL A 1 482 ? 26.229 10.262 -16.329 1.00 98.19 482 VAL A N 1
ATOM 3858 C CA . VAL A 1 482 ? 25.358 9.230 -15.742 1.00 98.19 482 VAL A CA 1
ATOM 3859 C C . VAL A 1 482 ? 25.968 8.667 -14.457 1.00 98.19 482 VAL A C 1
ATOM 3861 O O . VAL A 1 482 ? 25.261 8.511 -13.466 1.00 98.19 482 VAL A O 1
ATOM 3864 N N . LEU A 1 483 ? 27.283 8.417 -14.418 1.00 98.12 483 LEU A N 1
ATOM 3865 C CA . LEU A 1 483 ? 27.953 7.997 -13.179 1.00 98.12 483 LEU A CA 1
ATOM 3866 C C . LEU A 1 483 ? 27.813 9.042 -12.061 1.00 98.12 483 LEU A C 1
ATOM 3868 O O . LEU A 1 483 ? 27.592 8.671 -10.908 1.00 98.12 483 LEU A O 1
ATOM 3872 N N . ASN A 1 484 ? 27.887 10.337 -12.388 1.00 97.88 484 ASN A N 1
ATOM 3873 C CA . ASN A 1 484 ? 27.634 11.398 -11.410 1.00 97.88 484 ASN A CA 1
ATOM 3874 C C . ASN A 1 484 ? 26.180 11.382 -10.915 1.00 97.88 484 ASN A C 1
ATOM 3876 O O . ASN A 1 484 ? 25.953 11.526 -9.717 1.00 97.88 484 ASN A O 1
ATOM 3880 N N . ASP A 1 485 ? 25.205 11.132 -11.791 1.00 97.88 485 ASP A N 1
ATOM 3881 C CA . ASP A 1 485 ? 23.799 11.025 -11.384 1.00 97.88 485 ASP A CA 1
ATOM 3882 C C . ASP A 1 485 ? 23.564 9.842 -10.444 1.00 97.88 485 ASP A C 1
ATOM 3884 O O . ASP A 1 485 ? 22.828 9.970 -9.468 1.00 97.88 485 ASP A O 1
ATOM 3888 N N . VAL A 1 486 ? 24.2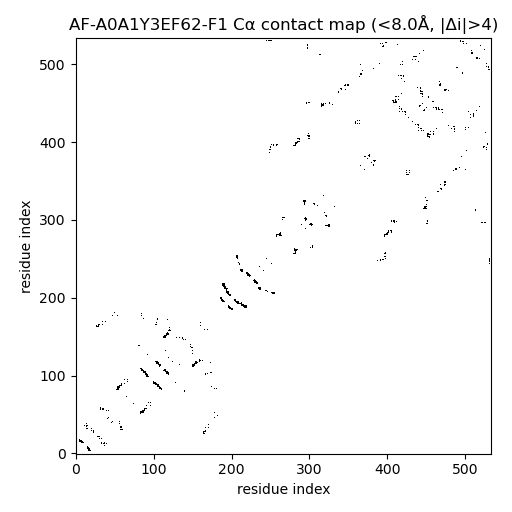14 8.700 -10.692 1.00 98.06 486 VAL A N 1
ATOM 3889 C CA . VAL A 1 486 ? 24.152 7.543 -9.786 1.00 98.06 486 VAL A CA 1
ATOM 3890 C C . VAL A 1 486 ? 24.694 7.914 -8.405 1.00 98.06 486 VAL A C 1
ATOM 3892 O O . VAL A 1 486 ? 24.079 7.570 -7.394 1.00 98.06 486 VAL A O 1
ATOM 3895 N N . ILE A 1 487 ? 25.801 8.662 -8.341 1.00 97.31 487 ILE A N 1
ATOM 3896 C CA . ILE A 1 487 ? 26.341 9.179 -7.075 1.00 97.31 487 ILE A CA 1
ATOM 3897 C C . ILE A 1 487 ? 25.313 10.084 -6.381 1.00 97.31 487 ILE A C 1
ATOM 3899 O O . ILE A 1 487 ? 25.063 9.909 -5.188 1.00 97.31 487 ILE A O 1
ATOM 3903 N N . GLU A 1 488 ? 24.681 11.011 -7.104 1.00 96.94 488 GLU A N 1
ATOM 3904 C CA . GLU A 1 488 ? 23.660 11.911 -6.549 1.00 96.94 488 GLU A CA 1
ATOM 3905 C C . GLU A 1 488 ? 22.409 11.168 -6.047 1.00 96.94 488 GLU A C 1
ATOM 3907 O O . GLU A 1 488 ? 21.873 11.504 -4.983 1.00 96.94 488 GLU A O 1
ATOM 3912 N N . ILE A 1 489 ? 21.956 10.138 -6.772 1.00 97.44 489 ILE A N 1
ATOM 3913 C CA . ILE A 1 489 ? 20.838 9.266 -6.380 1.00 97.44 489 ILE A CA 1
ATOM 3914 C C . ILE A 1 489 ? 21.169 8.563 -5.061 1.00 97.44 489 ILE A C 1
ATOM 3916 O O . ILE A 1 489 ? 20.385 8.619 -4.113 1.00 97.44 489 ILE A O 1
ATOM 3920 N N . LEU A 1 490 ? 22.353 7.948 -4.970 1.00 96.31 490 LEU A N 1
ATOM 3921 C CA . LEU A 1 490 ? 22.800 7.243 -3.767 1.00 96.31 490 LEU A CA 1
ATOM 3922 C C . LEU A 1 490 ? 22.961 8.198 -2.573 1.00 96.31 490 LEU A C 1
ATOM 3924 O O . LEU A 1 490 ? 22.503 7.892 -1.472 1.00 96.31 490 LEU A O 1
ATOM 3928 N N . GLN A 1 491 ? 23.544 9.383 -2.785 1.00 95.81 491 GLN A N 1
ATOM 3929 C CA . GLN A 1 491 ? 23.696 10.418 -1.752 1.00 95.81 491 GLN A CA 1
ATOM 3930 C C . GLN A 1 491 ? 22.357 11.000 -1.278 1.00 95.81 491 GLN A C 1
ATOM 3932 O O . GLN A 1 491 ? 22.251 11.465 -0.141 1.00 95.81 491 GLN A O 1
ATOM 3937 N N . SER A 1 492 ? 21.324 10.961 -2.122 1.00 94.75 492 SER A N 1
ATOM 3938 C CA . SER A 1 492 ? 19.980 11.426 -1.769 1.00 94.75 492 SER A CA 1
ATOM 3939 C C . SER A 1 492 ? 19.243 10.484 -0.805 1.00 94.75 492 SER A C 1
ATOM 3941 O O . SER A 1 492 ? 18.261 10.899 -0.182 1.00 94.75 492 SER A O 1
ATOM 3943 N N . GLY A 1 493 ? 19.748 9.260 -0.619 1.00 93.12 493 GLY A N 1
ATOM 3944 C CA . GLY A 1 493 ? 19.292 8.304 0.386 1.00 93.12 493 GLY A CA 1
ATOM 3945 C C . GLY A 1 493 ? 18.293 7.265 -0.129 1.00 93.12 493 GLY A C 1
ATOM 3946 O O . GLY A 1 493 ? 17.845 7.290 -1.275 1.00 93.12 493 GLY A O 1
ATOM 3947 N N . ARG A 1 494 ? 17.928 6.332 0.760 1.00 92.88 494 ARG A N 1
ATOM 3948 C CA . ARG A 1 494 ? 17.160 5.115 0.434 1.00 92.88 494 ARG A CA 1
ATOM 3949 C C . ARG A 1 494 ? 15.821 5.369 -0.249 1.00 92.88 494 ARG A C 1
ATOM 3951 O O . ARG A 1 494 ? 15.450 4.613 -1.133 1.00 92.88 494 ARG A O 1
ATOM 3958 N N . VAL A 1 495 ? 15.120 6.438 0.120 1.00 93.06 495 VAL A N 1
ATOM 3959 C CA . VAL A 1 495 ? 13.821 6.804 -0.472 1.00 93.06 495 VAL A CA 1
ATOM 3960 C C . VAL A 1 495 ? 13.960 7.076 -1.966 1.00 93.06 495 VAL A C 1
ATOM 3962 O O . VAL A 1 495 ? 13.171 6.584 -2.764 1.00 93.06 495 VAL A O 1
ATOM 3965 N N . VAL A 1 496 ? 15.000 7.819 -2.354 1.00 94.88 496 VAL A N 1
ATOM 3966 C CA . VAL A 1 496 ? 15.267 8.140 -3.760 1.00 94.88 496 VAL A CA 1
ATOM 3967 C C . VAL A 1 496 ? 15.658 6.884 -4.529 1.00 94.88 496 VAL A C 1
ATOM 3969 O O . VAL A 1 496 ? 15.105 6.633 -5.593 1.00 94.88 496 VAL A O 1
ATOM 3972 N N . VAL A 1 497 ? 16.529 6.050 -3.954 1.00 97.00 497 VAL A N 1
ATOM 3973 C CA . VAL A 1 497 ? 16.905 4.755 -4.544 1.00 97.00 497 VAL A CA 1
ATOM 3974 C C . VAL A 1 497 ? 15.674 3.866 -4.750 1.00 97.00 497 VAL A C 1
ATOM 3976 O O . VAL A 1 497 ? 15.496 3.316 -5.833 1.00 97.00 497 VAL A O 1
ATOM 3979 N N . LEU A 1 498 ? 14.792 3.762 -3.749 1.00 96.19 498 LEU A N 1
ATOM 3980 C CA . LEU A 1 498 ? 13.550 2.993 -3.848 1.00 96.19 498 LEU A CA 1
ATOM 3981 C C . LEU A 1 498 ? 12.636 3.526 -4.942 1.00 96.19 498 LEU A C 1
ATOM 3983 O O . LEU A 1 498 ? 12.087 2.728 -5.688 1.00 96.19 498 LEU A O 1
ATOM 3987 N N . LYS A 1 499 ? 12.507 4.847 -5.087 1.00 95.12 499 LYS A N 1
ATOM 3988 C CA . LYS A 1 499 ? 11.735 5.440 -6.184 1.00 95.12 499 LYS A CA 1
ATOM 3989 C C . LYS A 1 499 ? 12.291 5.083 -7.553 1.00 95.12 499 LYS A C 1
ATOM 3991 O O . LYS A 1 499 ? 11.516 4.713 -8.429 1.00 95.12 499 LYS A O 1
ATOM 3996 N N . CYS A 1 500 ? 13.610 5.148 -7.732 1.00 96.44 500 CYS A N 1
ATOM 3997 C CA . CYS A 1 500 ? 14.241 4.733 -8.983 1.00 96.44 500 CYS A CA 1
ATOM 3998 C C . CYS A 1 500 ? 13.927 3.259 -9.284 1.00 96.44 500 CYS A C 1
ATOM 4000 O O . CYS A 1 500 ? 13.469 2.936 -10.376 1.00 96.44 500 CYS A O 1
ATOM 4002 N N . LEU A 1 501 ? 14.087 2.372 -8.295 1.00 97.88 501 LEU A N 1
ATOM 4003 C CA . LEU A 1 501 ? 13.802 0.942 -8.449 1.00 97.88 501 LEU A CA 1
ATOM 4004 C C . LEU A 1 501 ? 12.315 0.658 -8.712 1.00 97.88 501 LEU A C 1
ATOM 4006 O O . LEU A 1 501 ? 12.006 -0.148 -9.582 1.00 97.88 501 LEU A O 1
ATOM 4010 N N . LEU A 1 502 ? 11.394 1.330 -8.014 1.00 96.31 502 LEU A N 1
ATOM 4011 C CA . LEU A 1 502 ? 9.948 1.201 -8.235 1.00 96.31 502 LEU A CA 1
ATOM 4012 C C . LEU A 1 502 ? 9.545 1.687 -9.629 1.00 96.31 502 LEU A C 1
ATOM 4014 O O . LEU A 1 502 ? 8.690 1.074 -10.265 1.00 96.31 502 LEU A O 1
ATOM 4018 N N . ARG A 1 503 ? 10.202 2.735 -10.134 1.00 95.06 503 ARG A N 1
ATOM 4019 C CA . ARG A 1 503 ? 9.982 3.215 -11.496 1.00 95.06 503 ARG A CA 1
ATOM 4020 C C . ARG A 1 503 ? 10.493 2.223 -12.541 1.00 95.06 503 ARG A C 1
ATOM 4022 O O . ARG A 1 503 ? 9.755 1.896 -13.462 1.00 95.06 503 ARG A O 1
ATOM 4029 N N . MET A 1 504 ? 11.708 1.689 -12.379 1.00 96.62 504 MET A N 1
ATOM 4030 C CA . MET A 1 504 ? 12.211 0.604 -13.243 1.00 96.62 504 MET A CA 1
ATOM 4031 C C . MET A 1 504 ? 11.269 -0.600 -13.236 1.00 96.62 504 MET A C 1
ATOM 4033 O O . MET A 1 504 ? 10.988 -1.199 -14.269 1.00 96.62 504 MET A O 1
ATOM 4037 N N . HIS A 1 505 ? 10.769 -0.937 -12.054 1.00 96.06 505 HIS A N 1
ATOM 4038 C CA . HIS A 1 505 ? 9.887 -2.063 -11.832 1.00 96.06 505 HIS A CA 1
ATOM 4039 C C . HIS A 1 505 ? 8.555 -1.928 -12.577 1.00 96.06 505 HIS A 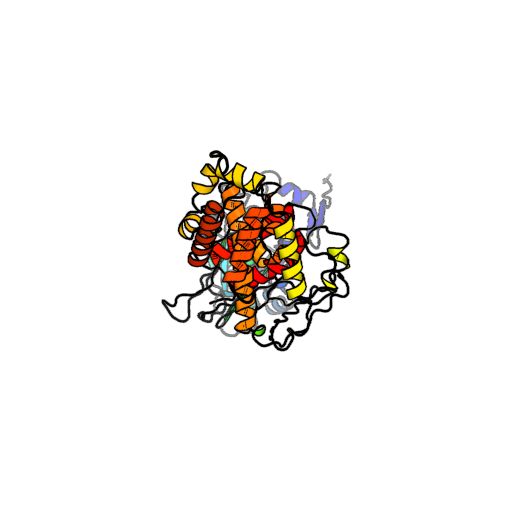C 1
ATOM 4041 O O . HIS A 1 505 ? 8.099 -2.880 -13.213 1.00 96.06 505 HIS A O 1
ATOM 4047 N N . GLU A 1 506 ? 7.957 -0.738 -12.548 1.00 94.69 506 GLU A N 1
ATOM 4048 C CA . GLU A 1 506 ? 6.782 -0.401 -13.349 1.00 94.69 506 GLU A CA 1
ATOM 4049 C C . GLU A 1 506 ? 7.072 -0.517 -14.853 1.00 94.69 506 GLU A C 1
ATOM 4051 O O . GLU A 1 506 ? 6.344 -1.207 -15.568 1.00 94.69 506 GLU A O 1
ATOM 4056 N N . ILE A 1 507 ? 8.180 0.067 -15.320 1.00 95.00 507 ILE A N 1
ATOM 4057 C CA . ILE A 1 507 ? 8.594 0.011 -16.730 1.00 95.00 507 ILE A CA 1
ATOM 4058 C C . ILE A 1 507 ? 8.759 -1.443 -17.192 1.00 95.00 507 ILE A C 1
ATOM 4060 O O . ILE A 1 507 ? 8.283 -1.816 -18.262 1.00 95.00 507 ILE A O 1
ATOM 4064 N N . PHE A 1 508 ? 9.379 -2.314 -16.398 1.00 94.81 508 PHE A N 1
ATOM 4065 C CA . PHE A 1 508 ? 9.552 -3.728 -16.752 1.00 94.81 508 PHE A CA 1
ATOM 4066 C C . PHE A 1 508 ? 8.247 -4.529 -16.781 1.00 94.81 508 PHE A C 1
ATOM 4068 O O . PHE A 1 508 ? 8.151 -5.477 -17.558 1.00 94.81 508 PHE A O 1
ATOM 4075 N N . ASN A 1 509 ? 7.225 -4.141 -16.014 1.00 92.69 509 ASN A N 1
ATOM 4076 C CA . ASN A 1 509 ? 5.898 -4.748 -16.149 1.00 92.69 509 ASN A CA 1
ATOM 4077 C C . ASN A 1 509 ? 5.208 -4.339 -17.457 1.00 92.69 509 ASN A C 1
ATOM 4079 O O . ASN A 1 509 ? 4.496 -5.148 -18.048 1.00 92.69 509 ASN A O 1
ATOM 4083 N N . ASN A 1 510 ? 5.421 -3.098 -17.903 1.00 90.38 510 ASN A N 1
ATOM 4084 C CA . ASN A 1 510 ? 4.647 -2.494 -18.989 1.00 90.38 510 ASN A CA 1
ATOM 4085 C C . ASN A 1 510 ? 5.347 -2.551 -20.360 1.00 90.38 510 ASN A C 1
ATOM 4087 O O . ASN A 1 510 ? 4.687 -2.450 -21.390 1.00 90.38 510 ASN A O 1
ATOM 4091 N N . SER A 1 511 ? 6.667 -2.753 -20.396 1.00 85.62 511 SER A N 1
ATOM 4092 C CA . SER A 1 511 ? 7.491 -2.702 -21.620 1.00 85.62 511 SER A CA 1
ATOM 4093 C C . SER A 1 511 ? 7.505 -3.986 -22.465 1.00 85.62 511 SER A C 1
ATOM 4095 O O . SER A 1 511 ? 8.190 -4.036 -23.484 1.00 85.62 511 SER A O 1
ATOM 4097 N N . GLY A 1 512 ? 6.777 -5.037 -22.079 1.00 81.44 512 GLY A N 1
ATOM 4098 C CA . GLY A 1 512 ? 6.722 -6.287 -22.849 1.00 81.44 512 GLY A CA 1
ATOM 4099 C C . GLY A 1 512 ? 8.028 -7.100 -22.835 1.00 81.44 512 GLY A C 1
ATOM 4100 O O . GLY A 1 512 ? 8.828 -7.003 -21.905 1.00 81.44 512 GLY A O 1
ATOM 4101 N N . ASP A 1 513 ? 8.206 -7.974 -23.835 1.00 83.00 513 ASP A N 1
ATOM 4102 C CA . ASP A 1 513 ? 9.331 -8.926 -23.999 1.00 83.00 513 ASP A CA 1
ATOM 4103 C C . ASP A 1 513 ? 9.739 -9.688 -22.727 1.00 83.00 513 ASP A C 1
ATOM 4105 O O . ASP A 1 513 ? 10.916 -9.959 -22.491 1.00 83.00 513 ASP A O 1
ATOM 4109 N N . PHE A 1 514 ? 8.760 -10.025 -21.887 1.00 87.56 514 PHE A N 1
ATOM 4110 C CA . PHE A 1 514 ? 8.971 -10.754 -20.634 1.00 87.56 514 PHE A CA 1
ATOM 4111 C C . PHE A 1 514 ? 9.902 -10.054 -19.622 1.00 87.56 514 PHE A C 1
ATOM 4113 O O . PHE A 1 514 ? 10.390 -10.690 -18.688 1.00 87.56 514 PHE A O 1
ATOM 4120 N N . ARG A 1 515 ? 10.119 -8.733 -19.739 1.00 90.88 515 ARG A N 1
ATOM 4121 C CA . ARG A 1 515 ? 11.002 -7.971 -18.831 1.00 90.88 515 ARG A CA 1
ATOM 4122 C C . ARG A 1 515 ? 10.553 -7.988 -17.373 1.00 90.88 515 ARG A C 1
ATOM 4124 O O . ARG A 1 515 ? 11.398 -7.858 -16.491 1.00 90.88 515 ARG A O 1
ATOM 4131 N N . TYR A 1 516 ? 9.275 -8.256 -17.099 1.00 90.69 516 TYR A N 1
ATOM 4132 C CA . TYR A 1 516 ? 8.765 -8.481 -15.743 1.00 90.69 516 TYR A CA 1
ATOM 4133 C C . TYR A 1 516 ? 9.518 -9.607 -15.006 1.00 90.69 516 TYR A C 1
ATOM 4135 O O . TYR A 1 516 ? 9.567 -9.612 -13.782 1.00 90.69 516 TYR A O 1
ATOM 4143 N N . VAL A 1 517 ? 10.174 -10.536 -15.710 1.00 90.31 517 VAL A N 1
ATOM 4144 C CA . VAL A 1 517 ? 11.036 -11.550 -15.081 1.00 90.31 517 VAL A CA 1
ATOM 4145 C C . VAL A 1 517 ? 12.215 -10.903 -14.340 1.00 90.31 517 VAL A C 1
ATOM 4147 O O . VAL A 1 517 ? 12.615 -11.388 -13.284 1.00 90.31 517 VAL A O 1
ATOM 4150 N N . LEU A 1 518 ? 12.746 -9.770 -14.814 1.00 93.19 518 LEU A N 1
ATOM 4151 C CA . LEU A 1 518 ? 13.809 -9.030 -14.119 1.00 93.19 518 LEU A CA 1
ATOM 4152 C C . LEU A 1 518 ? 13.327 -8.444 -12.783 1.00 93.19 518 LEU A C 1
ATOM 4154 O O . LEU A 1 518 ? 14.120 -8.327 -11.844 1.00 93.19 518 LEU A O 1
ATOM 4158 N N . ASN A 1 519 ? 12.031 -8.139 -12.669 1.00 94.62 519 ASN A N 1
ATOM 4159 C CA . ASN A 1 519 ? 11.418 -7.730 -11.406 1.00 94.62 519 ASN A CA 1
ATOM 4160 C C . ASN A 1 519 ? 11.502 -8.855 -10.379 1.00 94.62 519 ASN A C 1
ATOM 4162 O O . ASN A 1 519 ? 11.984 -8.649 -9.265 1.00 94.62 519 ASN A O 1
ATOM 4166 N N . GLU A 1 520 ? 11.118 -10.057 -10.807 1.00 90.31 520 GLU A N 1
ATOM 4167 C CA . GLU A 1 520 ? 11.142 -11.253 -9.976 1.00 90.31 520 GLU A CA 1
ATOM 4168 C C . GLU A 1 520 ? 12.555 -11.696 -9.617 1.00 90.31 520 GLU A C 1
ATOM 4170 O O . GLU A 1 520 ? 12.772 -12.160 -8.504 1.00 90.31 520 GLU A O 1
ATOM 4175 N N . LEU A 1 521 ? 13.522 -11.570 -10.530 1.00 89.75 521 LEU A N 1
ATOM 4176 C CA . LEU A 1 521 ? 14.901 -12.007 -10.303 1.00 89.75 521 LEU A CA 1
ATOM 4177 C C . LEU A 1 521 ? 15.737 -11.012 -9.486 1.00 89.75 521 LEU A C 1
ATOM 4179 O O . LEU A 1 521 ? 16.663 -11.444 -8.791 1.00 89.75 521 LEU A O 1
ATOM 4183 N N . TYR A 1 522 ? 15.440 -9.711 -9.587 1.00 94.50 522 TYR A N 1
ATOM 4184 C CA . TYR A 1 522 ? 16.283 -8.645 -9.044 1.00 94.50 522 TYR A CA 1
ATOM 4185 C C . TYR A 1 522 ? 15.497 -7.576 -8.279 1.00 94.50 522 TYR A C 1
ATOM 4187 O O . TYR A 1 522 ? 15.751 -7.384 -7.088 1.00 94.50 522 TYR A O 1
ATOM 4195 N N . LEU A 1 523 ? 14.590 -6.841 -8.937 1.00 96.12 523 LEU A N 1
ATOM 4196 C CA . LEU A 1 523 ? 14.091 -5.570 -8.385 1.00 96.12 523 LEU A CA 1
ATOM 4197 C C . LEU A 1 523 ? 13.252 -5.740 -7.113 1.00 96.12 523 LEU A C 1
ATOM 4199 O O . LEU A 1 523 ? 13.426 -4.951 -6.186 1.00 96.12 523 LEU A O 1
ATOM 4203 N N . ASN A 1 524 ? 12.422 -6.787 -7.021 1.00 94.31 524 ASN A N 1
ATOM 4204 C CA . ASN A 1 524 ? 11.650 -7.090 -5.810 1.00 94.31 524 ASN A CA 1
ATOM 4205 C C . ASN A 1 524 ? 12.569 -7.214 -4.588 1.00 94.31 524 ASN A C 1
ATOM 4207 O O . ASN A 1 524 ? 12.365 -6.557 -3.565 1.00 94.31 524 ASN A O 1
ATOM 4211 N N . ASP A 1 525 ? 13.623 -8.020 -4.716 1.00 93.38 525 ASP A N 1
ATOM 4212 C CA . ASP A 1 525 ? 14.555 -8.302 -3.630 1.00 93.38 525 ASP A CA 1
ATOM 4213 C C . ASP A 1 525 ? 15.430 -7.077 -3.300 1.00 93.38 525 ASP A C 1
ATOM 4215 O O . ASP A 1 525 ? 15.673 -6.805 -2.124 1.00 93.38 525 ASP A O 1
ATOM 4219 N N . TYR A 1 526 ? 15.813 -6.266 -4.296 1.00 96.19 526 TYR A N 1
ATOM 4220 C CA . TYR A 1 526 ? 16.492 -4.983 -4.064 1.00 96.19 526 TYR A CA 1
ATOM 4221 C C . TYR A 1 526 ? 15.620 -3.974 -3.312 1.00 96.19 526 TYR A C 1
ATOM 4223 O O . TYR A 1 526 ? 16.100 -3.347 -2.365 1.00 96.19 526 TYR A O 1
ATOM 4231 N N . CYS A 1 527 ? 14.346 -3.825 -3.687 1.00 96.38 527 CYS A N 1
ATOM 4232 C CA . CYS A 1 527 ? 13.415 -2.945 -2.981 1.00 96.38 527 CYS A CA 1
ATOM 4233 C C . CYS A 1 527 ? 13.232 -3.372 -1.518 1.00 96.38 527 CYS A C 1
ATOM 4235 O O . CYS A 1 527 ? 13.177 -2.525 -0.627 1.00 96.38 527 CYS A O 1
ATOM 4237 N N . VAL A 1 528 ? 13.173 -4.676 -1.243 1.00 93.19 528 VAL A N 1
ATOM 4238 C CA . VAL A 1 528 ? 13.094 -5.197 0.130 1.00 93.19 528 VAL A CA 1
ATOM 4239 C C . VAL A 1 528 ? 14.409 -4.972 0.885 1.00 93.19 528 VAL A C 1
ATOM 4241 O O . VAL A 1 528 ? 14.405 -4.484 2.014 1.00 93.19 528 VAL A O 1
ATOM 4244 N N . TRP A 1 529 ? 15.551 -5.279 0.268 1.00 93.19 529 TRP A N 1
ATOM 4245 C CA . TRP A 1 529 ? 16.867 -5.158 0.897 1.00 93.19 529 TRP A CA 1
ATOM 4246 C C . TRP A 1 529 ? 17.228 -3.714 1.257 1.00 93.19 529 TRP A C 1
ATOM 4248 O O . TRP A 1 529 ? 17.677 -3.467 2.376 1.00 93.19 529 TRP A O 1
ATOM 4258 N N . ILE A 1 530 ? 16.974 -2.751 0.364 1.00 94.50 530 ILE A N 1
ATOM 4259 C CA . ILE A 1 530 ? 17.229 -1.326 0.627 1.00 94.50 530 ILE A CA 1
ATOM 4260 C C . ILE A 1 530 ? 16.424 -0.828 1.830 1.00 94.50 530 ILE A C 1
ATOM 4262 O O . ILE A 1 530 ? 16.945 -0.057 2.634 1.00 94.50 530 ILE A O 1
ATOM 4266 N N . GLN A 1 531 ? 15.190 -1.302 2.006 1.00 91.50 531 GLN A N 1
ATOM 4267 C CA . GLN A 1 531 ? 14.361 -0.930 3.154 1.00 91.50 531 GLN A CA 1
ATOM 4268 C C . GLN A 1 531 ? 14.913 -1.429 4.495 1.00 91.50 531 GLN A C 1
ATOM 4270 O O . GLN A 1 531 ? 14.667 -0.802 5.522 1.00 91.50 531 GLN A O 1
ATOM 4275 N N . GLY A 1 532 ? 15.679 -2.524 4.494 1.00 84.69 532 GLY A N 1
ATOM 4276 C CA . GLY A 1 532 ? 16.310 -3.088 5.689 1.00 84.69 532 GLY A CA 1
ATOM 4277 C C . GLY A 1 532 ? 17.702 -2.535 6.016 1.00 84.69 532 GLY A C 1
ATOM 4278 O O . GLY A 1 532 ? 18.266 -2.912 7.041 1.00 84.69 532 GLY A O 1
ATOM 4279 N N . LYS A 1 533 ? 18.287 -1.680 5.167 1.00 79.12 533 LYS A N 1
ATOM 4280 C CA . LYS A 1 533 ? 19.624 -1.108 5.391 1.00 79.12 533 LYS A CA 1
ATOM 4281 C C . LYS A 1 533 ? 19.550 0.111 6.297 1.00 79.12 533 LYS A C 1
ATOM 4283 O O . LYS A 1 533 ? 18.844 1.041 5.951 1.00 79.12 533 LYS A O 1
ATOM 4288 N N . THR A 1 534 ? 20.274 0.128 7.413 1.00 60.56 534 THR A N 1
ATOM 4289 C CA . THR A 1 534 ? 20.329 1.280 8.335 1.00 60.56 534 THR A CA 1
ATOM 4290 C C . THR A 1 534 ? 21.293 2.351 7.871 1.00 60.56 534 THR A C 1
ATOM 4292 O O . THR A 1 534 ? 22.466 1.981 7.626 1.00 60.56 534 THR A O 1
#

pLDDT: mean 85.91, std 15.63, range [26.09, 98.62]